Protein AF-0000000075620923 (afdb_homodimer)

Nearest PDB structures (foldseek):
  1y7i-assembly1_B  TM=9.652E-01  e=1.712E-30  Nicotiana tabacum
  2wfl-assembly2_B  TM=9.687E-01  e=5.835E-30  Rauvolfia serpentina
  1xkl-assembly1_D  TM=9.621E-01  e=3.904E-29  Nicotiana tabacum
  3dqz-assembly2_D  TM=9.511E-01  e=1.145E-29  Arabidopsis thaliana
  2wfm-assembly1_A  TM=9.368E-01  e=2.702E-29  Rauvolfia serpentina

Organism: Setaria italica (NCBI:txid4555)

Solvent-accessible surface area (backbone atoms only — not comparable to full-atom values): 28309 Å² total; per-residue (Å²): 131,82,78,75,74,72,76,72,78,75,84,67,49,38,36,38,37,33,38,30,78,30,38,18,27,59,66,36,23,50,26,41,42,52,36,39,73,72,60,27,48,55,46,62,41,36,39,53,34,20,54,74,37,84,50,50,66,68,72,50,64,42,61,66,54,27,33,36,50,58,47,51,51,62,70,64,48,57,90,87,50,52,27,35,38,36,14,24,29,59,14,12,54,48,47,49,53,41,32,41,74,38,40,89,38,48,61,29,40,35,28,42,60,29,45,57,56,38,63,63,35,28,42,27,53,51,51,46,51,47,51,66,69,62,45,90,72,60,52,63,64,34,44,77,43,86,56,83,32,85,83,35,64,48,51,30,32,34,82,16,73,62,28,40,48,65,24,30,36,62,56,30,54,67,41,55,49,44,34,45,72,59,52,53,39,61,31,73,75,52,30,67,72,19,90,77,36,61,76,29,57,31,33,74,66,37,33,58,86,30,38,55,61,43,52,44,36,38,33,43,30,58,54,12,59,64,59,41,41,68,57,52,50,52,42,50,66,58,40,82,88,54,46,78,46,76,43,74,86,16,17,51,43,32,40,62,33,32,24,68,63,49,41,54,50,51,51,53,58,59,66,65,45,91,120,132,80,78,76,75,74,74,73,76,75,85,66,48,38,36,38,39,34,38,31,77,30,38,19,27,60,65,36,22,50,27,40,41,52,36,38,73,72,60,27,47,58,46,60,40,37,39,52,32,20,54,74,37,83,50,49,67,69,72,50,66,44,61,66,54,27,33,36,49,57,47,51,50,61,71,64,49,58,90,88,51,51,27,36,38,37,16,25,29,58,15,12,54,48,49,49,53,40,33,41,76,38,41,90,39,48,61,28,40,34,27,41,59,29,47,57,58,40,64,63,34,28,43,27,53,52,50,45,51,48,51,64,68,62,45,89,70,62,51,63,65,35,43,76,43,85,57,83,32,85,82,36,65,48,51,29,32,32,82,14,73,62,27,39,49,66,24,31,36,62,58,31,54,66,40,55,49,44,34,45,73,59,51,53,39,61,30,73,75,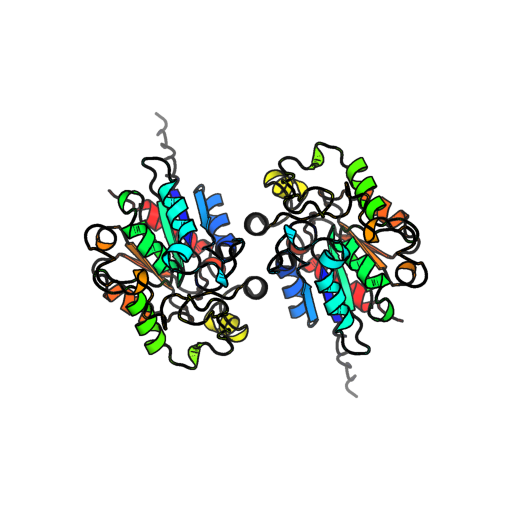53,30,68,70,19,89,77,34,62,77,31,58,31,33,72,63,39,34,60,86,29,38,56,62,42,52,45,34,36,33,44,28,57,54,12,59,63,58,41,41,69,56,51,51,54,44,49,66,59,41,80,87,55,46,76,47,74,43,74,86,16,17,52,43,30,40,61,33,32,23,68,63,50,41,53,49,50,49,52,58,60,66,66,47,87,122

Structure (mmCIF, N/CA/C/O backbone):
data_AF-0000000075620923-model_v1
#
loop_
_entity.id
_entity.type
_entity.pdbx_description
1 polymer 'AB hydrolase-1 domain-containing protein'
#
loop_
_atom_site.group_PDB
_atom_site.id
_atom_site.type_symbol
_atom_site.label_atom_id
_atom_site.label_alt_id
_atom_site.label_comp_id
_atom_site.label_asym_id
_atom_site.label_entity_id
_atom_site.label_seq_id
_atom_site.pdbx_PDB_ins_code
_atom_site.Cartn_x
_atom_site.Cartn_y
_atom_site.Cartn_z
_atom_site.occupancy
_atom_site.B_iso_or_equiv
_atom_site.auth_seq_id
_atom_site.auth_comp_id
_atom_site.auth_asym_id
_atom_site.auth_atom_id
_atom_site.pdbx_PDB_model_num
ATOM 1 N N . MET A 1 1 ? -42.188 -9.219 -35.719 1 27.19 1 MET A N 1
ATOM 2 C CA . MET A 1 1 ? -41.844 -9.891 -34.469 1 27.19 1 MET A CA 1
ATOM 3 C C . MET A 1 1 ? -40.406 -9.562 -34.094 1 27.19 1 MET A C 1
ATOM 5 O O . MET A 1 1 ? -39.469 -9.891 -34.812 1 27.19 1 MET A O 1
ATOM 9 N N . ALA A 1 2 ? -40.188 -8.406 -33.312 1 33.75 2 ALA A N 1
ATOM 10 C CA . ALA A 1 2 ? -38.875 -7.863 -32.938 1 33.75 2 ALA A CA 1
ATOM 11 C C . ALA A 1 2 ? -38 -8.938 -32.312 1 33.75 2 ALA A C 1
ATOM 13 O O . ALA A 1 2 ? -38.438 -9.719 -31.484 1 33.75 2 ALA A O 1
ATOM 14 N N . ALA A 1 3 ? -37 -9.438 -32.969 1 35.28 3 ALA A N 1
ATOM 15 C CA . ALA A 1 3 ? -35.969 -10.352 -32.5 1 35.28 3 ALA A CA 1
ATOM 16 C C . ALA A 1 3 ? -35.531 -10 -31.078 1 35.28 3 ALA A C 1
ATOM 18 O O . ALA A 1 3 ? -35.156 -8.859 -30.797 1 35.28 3 ALA A O 1
ATOM 19 N N . SER A 1 4 ? -36.188 -10.531 -30.078 1 35.66 4 SER A N 1
ATOM 20 C CA . SER A 1 4 ? -35.781 -10.398 -28.672 1 35.66 4 SER A CA 1
ATOM 21 C C . SER A 1 4 ? -34.281 -10.586 -28.484 1 35.66 4 SER A C 1
ATOM 23 O O . SER A 1 4 ? -33.75 -11.648 -28.797 1 35.66 4 SER A O 1
ATOM 25 N N . GLU A 1 5 ? -33.406 -9.766 -29.016 1 38.72 5 GLU A N 1
ATOM 26 C CA . GLU A 1 5 ? -31.984 -9.773 -28.672 1 38.72 5 GLU A CA 1
ATOM 27 C C . GLU A 1 5 ? -31.781 -10.117 -27.203 1 38.72 5 GLU A C 1
ATOM 29 O O . GLU A 1 5 ? -32.156 -9.352 -26.312 1 38.72 5 GLU A O 1
ATOM 34 N N . THR A 1 6 ? -31.984 -11.352 -26.797 1 39.25 6 THR A N 1
ATOM 35 C CA . THR A 1 6 ? -31.703 -11.852 -25.453 1 39.25 6 THR A CA 1
ATOM 36 C C . THR A 1 6 ? -30.391 -11.258 -24.922 1 39.25 6 THR A C 1
ATOM 38 O O . THR A 1 6 ? -29.328 -11.43 -25.547 1 39.25 6 THR A O 1
ATOM 41 N N . THR A 1 7 ? -30.328 -10.055 -24.438 1 42.47 7 THR A N 1
ATOM 42 C CA . THR A 1 7 ? -29.25 -9.492 -23.625 1 42.47 7 THR A CA 1
ATOM 43 C C . THR A 1 7 ? -28.562 -10.57 -22.797 1 42.47 7 THR A C 1
ATOM 45 O O . THR A 1 7 ? -29.172 -11.164 -21.906 1 42.47 7 THR A O 1
ATOM 48 N N . LYS A 1 8 ? -27.984 -11.547 -23.328 1 43.47 8 LYS A N 1
ATOM 49 C CA . LYS A 1 8 ? -27.172 -12.586 -22.688 1 43.47 8 LYS A CA 1
ATOM 50 C C . LYS A 1 8 ? -26.547 -12.062 -21.406 1 43.47 8 LYS A C 1
ATOM 52 O O . LYS A 1 8 ? -25.75 -11.117 -21.438 1 43.47 8 LYS A O 1
ATOM 57 N N . GLU A 1 9 ? -27.156 -12.039 -20.328 1 54.62 9 GLU A N 1
ATOM 58 C CA . GLU A 1 9 ? -26.672 -11.711 -19 1 54.62 9 GLU A CA 1
ATOM 59 C C . GLU A 1 9 ? -25.25 -12.211 -18.781 1 54.62 9 GLU A C 1
ATOM 61 O O . GLU A 1 9 ? -24.984 -13.406 -18.906 1 54.62 9 GLU A O 1
ATOM 66 N N . ARG A 1 10 ? -24.156 -11.531 -19.031 1 63.97 10 ARG A N 1
ATOM 67 C CA . ARG A 1 10 ? -22.75 -11.836 -18.859 1 63.97 10 ARG A CA 1
ATOM 68 C C . ARG A 1 10 ? -22.5 -12.523 -17.516 1 63.97 10 ARG A C 1
ATOM 70 O O . ARG A 1 10 ? -22.984 -12.062 -16.484 1 63.97 10 ARG A O 1
ATOM 77 N N . ARG A 1 11 ? -22.016 -13.789 -17.562 1 82.75 11 ARG A N 1
ATOM 78 C CA . ARG A 1 11 ? -21.656 -14.562 -16.375 1 82.75 11 ARG A CA 1
ATOM 79 C C . ARG A 1 11 ? -20.688 -13.789 -15.484 1 82.75 11 ARG A C 1
ATOM 81 O O . ARG A 1 11 ? -19.703 -13.227 -15.969 1 82.75 11 ARG A O 1
ATOM 88 N N . ARG A 1 12 ? -21.078 -13.578 -14.266 1 93.31 12 ARG A N 1
ATOM 89 C CA . ARG A 1 12 ? -20.234 -12.922 -13.266 1 93.31 12 ARG A CA 1
ATOM 90 C C . ARG A 1 12 ? -19.328 -13.93 -12.57 1 93.31 12 ARG A C 1
ATOM 92 O O . ARG A 1 12 ? -19.797 -14.867 -11.93 1 93.31 12 ARG A O 1
ATOM 99 N N . HIS A 1 13 ? -18.047 -13.766 -12.836 1 97.19 13 HIS A N 1
ATOM 100 C CA . HIS A 1 13 ? -17.047 -14.641 -12.234 1 97.19 13 HIS A CA 1
ATOM 101 C C . HIS A 1 13 ? -16.469 -14.023 -10.969 1 97.19 13 HIS A C 1
ATOM 103 O O . HIS A 1 13 ? -16.578 -12.812 -10.758 1 97.19 13 HIS A O 1
ATOM 109 N N . HIS A 1 14 ? -15.977 -14.852 -10.102 1 98.44 14 HIS A N 1
ATOM 110 C CA . HIS A 1 14 ? -15.227 -14.422 -8.922 1 98.44 14 HIS A CA 1
ATOM 111 C C . HIS A 1 14 ? -13.742 -14.75 -9.07 1 98.44 14 HIS A C 1
ATOM 113 O O . HIS A 1 14 ? -13.359 -15.922 -9.062 1 98.44 14 HIS A O 1
ATOM 119 N N . PHE A 1 15 ? -12.969 -13.742 -9.242 1 98.81 15 PHE A N 1
ATOM 120 C CA . PHE A 1 15 ? -11.523 -13.891 -9.352 1 98.81 15 PHE A CA 1
ATOM 121 C C . PHE A 1 15 ? -10.852 -13.711 -7.992 1 98.81 15 PHE A C 1
ATOM 123 O O . PHE A 1 15 ? -11.109 -12.734 -7.289 1 98.81 15 PHE A O 1
ATOM 130 N N . VAL A 1 16 ? -10.078 -14.664 -7.562 1 98.94 16 VAL A N 1
ATOM 131 C CA . VAL A 1 16 ? -9.234 -14.562 -6.379 1 98.94 16 VAL A CA 1
ATOM 132 C C . VAL A 1 16 ? -7.777 -14.375 -6.797 1 98.94 16 VAL A C 1
ATOM 134 O O . VAL A 1 16 ? -7.207 -15.227 -7.484 1 98.94 16 VAL A O 1
ATOM 137 N N . LEU A 1 17 ? -7.195 -13.242 -6.43 1 98.94 17 LEU A N 1
ATOM 138 C CA . LEU A 1 17 ? -5.898 -12.797 -6.926 1 98.94 17 LEU A CA 1
ATOM 139 C C . LEU A 1 17 ? -4.816 -12.969 -5.867 1 98.94 17 LEU A C 1
ATOM 141 O O . LEU A 1 17 ? -4.953 -12.461 -4.75 1 98.94 17 LEU A O 1
ATOM 145 N N . VAL A 1 18 ? -3.777 -13.68 -6.211 1 98.94 18 VAL A N 1
ATOM 146 C CA . VAL A 1 18 ? -2.721 -14.047 -5.273 1 98.94 18 VAL A CA 1
ATOM 147 C C . VAL A 1 18 ? -1.39 -13.461 -5.738 1 98.94 18 VAL A C 1
ATOM 149 O O . VAL A 1 18 ? -0.958 -13.711 -6.867 1 98.94 18 VAL A O 1
ATOM 152 N N . HIS A 1 19 ? -0.748 -12.703 -4.875 1 98.88 19 HIS A N 1
ATOM 153 C CA . HIS A 1 19 ? 0.438 -11.914 -5.199 1 98.88 19 HIS A CA 1
ATOM 154 C C . HIS A 1 19 ? 1.7 -12.766 -5.125 1 98.88 19 HIS A C 1
ATOM 156 O O . HIS A 1 19 ? 1.66 -13.906 -4.645 1 98.88 19 HIS A O 1
ATOM 162 N N . GLY A 1 20 ? 2.801 -12.219 -5.641 1 98.5 20 GLY A N 1
ATOM 163 C CA . GLY A 1 20 ? 4.109 -12.844 -5.602 1 98.5 20 GLY A CA 1
ATOM 164 C C . GLY A 1 20 ? 4.938 -12.422 -4.402 1 98.5 20 GLY A C 1
ATOM 165 O O . GLY A 1 20 ? 4.449 -11.711 -3.521 1 98.5 20 GLY A O 1
ATOM 166 N N . MET A 1 21 ? 6.188 -12.844 -4.406 1 97.69 21 MET A N 1
ATOM 167 C CA . MET A 1 21 ? 7.082 -12.672 -3.268 1 97.69 21 MET A CA 1
ATOM 168 C C . MET A 1 21 ? 7.336 -11.195 -2.994 1 97.69 21 MET A C 1
ATOM 170 O O . MET A 1 21 ? 7.488 -10.406 -3.928 1 97.69 21 MET A O 1
ATOM 174 N N . CYS A 1 22 ? 7.391 -10.797 -1.719 1 98.38 22 CYS A N 1
ATOM 175 C CA . CYS A 1 22 ? 7.707 -9.484 -1.167 1 98.38 22 CYS A CA 1
ATOM 176 C C . CYS A 1 22 ? 6.578 -8.492 -1.433 1 98.38 22 CYS A C 1
ATOM 178 O O . CYS A 1 22 ? 6.578 -7.387 -0.89 1 98.38 22 CYS A O 1
ATOM 180 N N . HIS A 1 23 ? 5.641 -8.828 -2.281 1 98.62 23 HIS A N 1
ATOM 181 C CA . HIS A 1 23 ? 4.527 -7.938 -2.594 1 98.62 23 HIS A CA 1
ATOM 182 C C . HIS A 1 23 ? 3.309 -8.258 -1.737 1 98.62 23 HIS A C 1
ATOM 184 O O . HIS A 1 23 ? 3.434 -8.891 -0.685 1 98.62 23 HIS A O 1
ATOM 190 N N . GLY A 1 24 ? 2.18 -7.746 -2.039 1 98.62 24 GLY A N 1
ATOM 191 C CA . GLY A 1 24 ? 0.884 -7.938 -1.406 1 98.62 24 GLY A CA 1
ATOM 192 C C . GLY A 1 24 ? -0.28 -7.766 -2.363 1 98.62 24 GLY A C 1
ATOM 193 O O . GLY A 1 24 ? -0.08 -7.602 -3.568 1 98.62 24 GLY A O 1
ATOM 194 N N . ALA A 1 25 ? -1.434 -7.844 -1.796 1 98.81 25 ALA A N 1
ATOM 195 C CA . ALA A 1 25 ? -2.656 -7.723 -2.584 1 98.81 25 ALA A CA 1
ATOM 196 C C . ALA A 1 25 ? -2.654 -6.43 -3.398 1 98.81 25 ALA A C 1
ATOM 198 O O . ALA A 1 25 ? -3.215 -6.383 -4.496 1 98.81 25 ALA A O 1
ATOM 199 N N . TRP A 1 26 ? -1.981 -5.41 -2.9 1 98.88 26 TRP A N 1
ATOM 200 C CA . TRP A 1 26 ? -2 -4.07 -3.479 1 98.88 26 TRP A CA 1
ATOM 201 C C . TRP A 1 26 ? -1.483 -4.086 -4.91 1 98.88 26 TRP A C 1
ATOM 203 O O . TRP A 1 26 ? -1.846 -3.229 -5.719 1 98.88 26 TRP A O 1
ATOM 213 N N . CYS A 1 27 ? -0.655 -5.059 -5.301 1 98.94 27 CYS A N 1
ATOM 214 C CA . CYS A 1 27 ? -0.077 -5.039 -6.641 1 98.94 27 CYS A CA 1
ATOM 215 C C . CYS A 1 27 ? -1.135 -5.34 -7.695 1 98.94 27 CYS A C 1
ATOM 217 O O . CYS A 1 27 ? -0.892 -5.168 -8.891 1 98.94 27 CYS A O 1
ATOM 219 N N . TRP A 1 28 ? -2.35 -5.727 -7.246 1 98.94 28 TRP A N 1
ATOM 220 C CA . TRP A 1 28 ? -3.439 -6.074 -8.156 1 98.94 28 TRP A CA 1
ATOM 221 C C . TRP A 1 28 ? -4.414 -4.91 -8.305 1 98.94 28 TRP A C 1
ATOM 223 O O . TRP A 1 28 ? -5.453 -5.039 -8.953 1 98.94 28 TRP A O 1
ATOM 233 N N . TYR A 1 29 ? -4.145 -3.697 -7.758 1 98.94 29 TYR A N 1
ATOM 234 C CA . TYR A 1 29 ? -5.148 -2.652 -7.598 1 98.94 29 TYR A CA 1
ATOM 235 C C . TYR A 1 29 ? -5.715 -2.229 -8.945 1 98.94 29 TYR A C 1
ATOM 237 O O . TYR A 1 29 ? -6.914 -1.974 -9.07 1 98.94 29 TYR A O 1
ATOM 245 N N . LYS A 1 30 ? -4.91 -2.229 -10.023 1 98.94 30 LYS A N 1
ATOM 246 C CA . LYS A 1 30 ? -5.402 -1.863 -11.352 1 98.94 30 LYS A CA 1
ATOM 247 C C . LYS A 1 30 ? -6.25 -2.98 -11.953 1 98.94 30 LYS A C 1
ATOM 249 O O . LYS A 1 30 ? -7.344 -2.732 -12.469 1 98.94 30 LYS A O 1
ATOM 254 N N . ALA A 1 31 ? -5.707 -4.219 -11.852 1 98.94 31 ALA A N 1
ATOM 255 C CA . ALA A 1 31 ? -6.426 -5.359 -12.414 1 98.94 31 ALA A CA 1
ATOM 256 C C . ALA A 1 31 ? -7.742 -5.594 -11.672 1 98.94 31 ALA A C 1
ATOM 258 O O . ALA A 1 31 ? -8.766 -5.887 -12.297 1 98.94 31 ALA A O 1
ATOM 259 N N . ALA A 1 32 ? -7.703 -5.48 -10.344 1 98.94 32 ALA A N 1
ATOM 260 C CA . ALA A 1 32 ? -8.93 -5.641 -9.555 1 98.94 32 ALA A CA 1
ATOM 261 C C . ALA A 1 32 ? -9.977 -4.605 -9.953 1 98.94 32 ALA A C 1
ATOM 263 O O . ALA A 1 32 ? -11.156 -4.926 -10.078 1 98.94 32 ALA A O 1
ATOM 264 N N . THR A 1 33 ? -9.531 -3.348 -10.125 1 98.88 33 THR A N 1
ATOM 265 C CA . THR A 1 33 ? -10.438 -2.287 -10.555 1 98.88 33 THR A CA 1
ATOM 266 C C . THR A 1 33 ? -11.062 -2.619 -11.906 1 98.88 33 THR A C 1
ATOM 268 O O . THR A 1 33 ? -12.273 -2.484 -12.086 1 98.88 33 THR A O 1
ATOM 271 N N . ALA A 1 34 ? -10.25 -3.07 -12.828 1 98.88 34 ALA A N 1
ATOM 272 C CA . ALA A 1 34 ? -10.711 -3.389 -14.18 1 98.88 34 ALA A CA 1
ATOM 273 C C . ALA A 1 34 ? -11.688 -4.562 -14.156 1 98.88 34 ALA A C 1
ATOM 275 O O . ALA A 1 34 ? -12.688 -4.559 -14.875 1 98.88 34 ALA A O 1
ATOM 276 N N . LEU A 1 35 ? -11.398 -5.598 -13.344 1 98.88 35 LEU A N 1
ATOM 277 C CA . LEU A 1 35 ? -12.281 -6.75 -13.227 1 98.88 35 LEU A CA 1
ATOM 278 C C . LEU A 1 35 ? -13.648 -6.332 -12.695 1 98.88 35 LEU A C 1
ATOM 280 O O . LEU A 1 35 ? -14.68 -6.762 -13.219 1 98.88 35 LEU A O 1
ATOM 284 N N . ARG A 1 36 ? -13.602 -5.48 -11.688 1 98.44 36 ARG A N 1
ATOM 285 C CA . ARG A 1 36 ? -14.852 -5.012 -11.102 1 98.44 36 ARG A CA 1
ATOM 286 C C . ARG A 1 36 ? -15.625 -4.148 -12.094 1 98.44 36 ARG A C 1
ATOM 288 O O . ARG A 1 36 ? -16.859 -4.254 -12.188 1 98.44 36 ARG A O 1
ATOM 295 N N . ARG A 1 37 ? -14.922 -3.283 -12.797 1 98 37 ARG A N 1
ATOM 296 C CA . ARG A 1 37 ? -15.547 -2.451 -13.82 1 98 37 ARG A CA 1
ATOM 297 C C . ARG A 1 37 ? -16.234 -3.309 -14.875 1 98 37 ARG A C 1
ATOM 299 O O . ARG A 1 37 ? -17.281 -2.932 -15.398 1 98 37 ARG A O 1
ATOM 306 N N . ALA A 1 38 ? -15.672 -4.477 -15.156 1 97.88 38 ALA A N 1
ATOM 307 C CA . ALA A 1 38 ? -16.219 -5.395 -16.156 1 97.88 38 ALA A CA 1
ATOM 308 C C . ALA A 1 38 ? -17.359 -6.215 -15.57 1 97.88 38 ALA A C 1
ATOM 310 O O . ALA A 1 38 ? -17.938 -7.07 -16.266 1 97.88 38 ALA A O 1
ATOM 311 N N . GLY A 1 39 ? -17.719 -6.035 -14.32 1 97.44 39 GLY A N 1
ATOM 312 C CA . GLY A 1 39 ? -18.891 -6.66 -13.727 1 97.44 39 GLY A CA 1
ATOM 313 C C . GLY A 1 39 ? -18.562 -7.918 -12.945 1 97.44 39 GLY A C 1
ATOM 314 O O . GLY A 1 39 ? -19.469 -8.664 -12.562 1 97.44 39 GLY A O 1
ATOM 315 N N . HIS A 1 40 ? -17.297 -8.242 -12.695 1 98.38 40 HIS A N 1
ATOM 316 C CA . HIS A 1 40 ? -16.875 -9.445 -11.977 1 98.38 40 HIS A CA 1
ATOM 317 C C . HIS A 1 40 ? -16.484 -9.125 -10.539 1 98.38 40 HIS A C 1
ATOM 319 O O . HIS A 1 40 ? -16.312 -7.957 -10.188 1 98.38 40 HIS A O 1
ATOM 325 N N . ARG A 1 41 ? -16.516 -10.094 -9.719 1 98.25 41 ARG A N 1
ATOM 326 C CA . ARG A 1 41 ? -15.969 -9.969 -8.375 1 98.25 41 ARG A CA 1
ATOM 327 C C . ARG A 1 41 ? -14.461 -10.211 -8.375 1 98.25 41 ARG A C 1
ATOM 329 O O . ARG A 1 41 ? -13.969 -11.094 -9.07 1 98.25 41 ARG A O 1
ATOM 3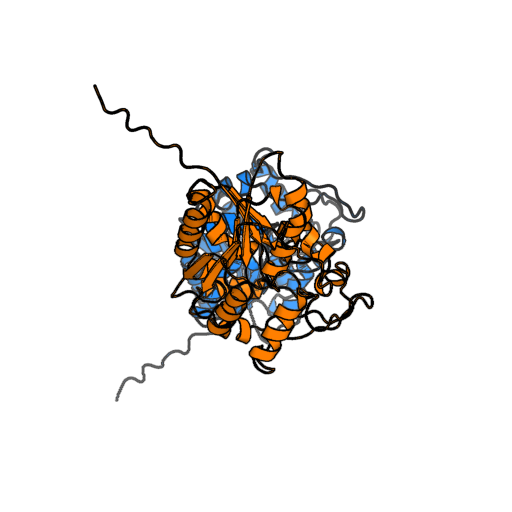36 N N . ALA A 1 42 ? -13.773 -9.383 -7.703 1 98.75 42 ALA A N 1
ATOM 337 C CA . ALA A 1 42 ? -12.328 -9.531 -7.566 1 98.75 42 ALA A CA 1
ATOM 338 C C . ALA A 1 42 ? -11.906 -9.445 -6.102 1 98.75 42 ALA A C 1
ATOM 340 O O . ALA A 1 42 ? -12.148 -8.438 -5.438 1 98.75 42 ALA A O 1
ATOM 341 N N . THR A 1 43 ? -11.344 -10.492 -5.586 1 98.62 43 THR A N 1
ATOM 342 C CA . THR A 1 43 ? -10.797 -10.547 -4.234 1 98.62 43 THR A CA 1
ATOM 343 C C . THR A 1 43 ? -9.281 -10.734 -4.27 1 98.62 43 THR A C 1
ATOM 345 O O . THR A 1 43 ? -8.789 -11.805 -4.637 1 98.62 43 THR A O 1
ATOM 348 N N . ALA A 1 44 ? -8.57 -9.703 -3.961 1 98.88 44 ALA A N 1
ATOM 349 C CA . ALA A 1 44 ? -7.117 -9.805 -3.826 1 98.88 44 ALA A CA 1
ATOM 350 C C . ALA A 1 44 ? -6.723 -10.086 -2.379 1 98.88 44 ALA A C 1
ATOM 352 O O . ALA A 1 44 ? -7.164 -9.383 -1.464 1 98.88 44 ALA A O 1
ATOM 353 N N . LEU A 1 45 ? -5.855 -11.039 -2.154 1 98.81 45 LEU A N 1
ATOM 354 C CA . LEU A 1 45 ? -5.539 -11.461 -0.796 1 98.81 45 LEU A CA 1
ATOM 355 C C . LEU A 1 45 ? -4.066 -11.219 -0.478 1 98.81 45 LEU A C 1
ATOM 357 O O . LEU A 1 45 ? -3.195 -11.469 -1.313 1 98.81 45 LEU A O 1
ATOM 361 N N . ASP A 1 46 ? -3.855 -10.664 0.702 1 98.56 46 ASP A N 1
ATOM 362 C CA . ASP A 1 46 ? -2.512 -10.727 1.267 1 98.56 46 ASP A CA 1
ATOM 363 C C . ASP A 1 46 ? -2.238 -12.094 1.889 1 98.56 46 ASP A C 1
ATOM 365 O O . ASP A 1 46 ? -3.029 -12.586 2.699 1 98.56 46 ASP A O 1
ATOM 369 N N . MET A 1 47 ? -1.142 -12.727 1.484 1 98.5 47 MET A N 1
ATOM 370 C CA . MET A 1 47 ? -0.688 -13.875 2.258 1 98.5 47 MET A CA 1
ATOM 371 C C . MET A 1 47 ? -0.224 -13.453 3.646 1 98.5 47 MET A C 1
ATOM 373 O O . MET A 1 47 ? -0.068 -12.258 3.916 1 98.5 47 MET A O 1
ATOM 377 N N . ALA A 1 48 ? -0.115 -14.445 4.508 1 97.69 48 ALA A N 1
ATOM 378 C CA . ALA A 1 48 ? 0.245 -14.117 5.883 1 97.69 48 ALA A CA 1
ATOM 379 C C . ALA A 1 48 ? 1.592 -13.398 5.941 1 97.69 48 ALA A C 1
ATOM 381 O O . ALA A 1 48 ? 2.586 -13.891 5.398 1 97.69 48 ALA A O 1
ATOM 382 N N . GLY A 1 49 ? 1.566 -12.203 6.578 1 95 49 GLY A N 1
ATOM 383 C CA . GLY A 1 49 ? 2.791 -11.438 6.758 1 95 49 GLY A CA 1
ATOM 384 C C . GLY A 1 49 ? 3.133 -10.57 5.562 1 95 49 GLY A C 1
ATOM 385 O O . GLY A 1 49 ? 4.152 -9.883 5.562 1 95 49 GLY A O 1
ATOM 386 N N . CYS A 1 50 ? 2.299 -10.547 4.551 1 96.44 50 CYS A N 1
ATOM 387 C CA . CYS A 1 50 ? 2.533 -9.75 3.348 1 96.44 50 CYS A CA 1
ATOM 388 C C . CYS A 1 50 ? 1.533 -8.609 3.246 1 96.44 50 CYS A C 1
ATOM 390 O O . CYS A 1 50 ? 0.48 -8.641 3.885 1 96.44 50 CYS A O 1
ATOM 392 N N . GLY A 1 51 ? 1.907 -7.602 2.486 1 96 51 GLY A N 1
ATOM 393 C CA . GLY A 1 51 ? 0.997 -6.488 2.27 1 96 51 GLY A CA 1
ATOM 394 C C . GLY A 1 51 ? 0.476 -5.883 3.559 1 96 51 GLY A C 1
ATOM 395 O O . GLY A 1 51 ? 1.257 -5.527 4.445 1 96 51 GLY A O 1
ATOM 396 N N . ALA A 1 52 ? -0.831 -5.859 3.689 1 94.75 52 ALA A N 1
ATOM 397 C CA . ALA A 1 52 ? -1.47 -5.242 4.848 1 94.75 52 ALA A CA 1
ATOM 398 C C . ALA A 1 52 ? -1.773 -6.277 5.926 1 94.75 52 ALA A C 1
ATOM 400 O O . ALA A 1 52 ? -2.377 -5.957 6.953 1 94.75 52 ALA A O 1
ATOM 401 N N . HIS A 1 53 ? -1.395 -7.516 5.68 1 95.06 53 HIS A N 1
ATOM 402 C CA . HIS A 1 53 ? -1.634 -8.539 6.688 1 95.06 53 HIS A CA 1
ATOM 403 C C . HIS A 1 53 ? -0.874 -8.242 7.973 1 95.06 53 HIS A C 1
ATOM 405 O O . HIS A 1 53 ? 0.305 -7.883 7.934 1 95.06 53 HIS A O 1
ATOM 411 N N . PRO A 1 54 ? -1.442 -8.453 9.117 1 90.19 54 PRO A N 1
ATOM 412 C CA . PRO A 1 54 ? -0.857 -7.977 10.375 1 90.19 54 PRO A CA 1
ATOM 413 C C . PRO A 1 54 ? 0.192 -8.93 10.938 1 90.19 54 PRO A C 1
ATOM 415 O O . PRO A 1 54 ? 0.923 -8.578 11.867 1 90.19 54 PRO A O 1
ATOM 418 N N . ALA A 1 55 ? 0.269 -10.133 10.398 1 93.38 55 ALA A N 1
ATOM 419 C CA . ALA A 1 55 ? 1.205 -11.094 10.977 1 93.38 55 ALA A CA 1
ATOM 420 C C . ALA A 1 55 ? 2.648 -10.633 10.789 1 93.38 55 ALA A C 1
ATOM 422 O O . ALA A 1 55 ? 3.004 -10.102 9.734 1 93.38 55 ALA A O 1
ATOM 423 N N . ARG A 1 56 ? 3.459 -10.797 11.805 1 91.88 56 ARG A N 1
ATOM 424 C CA . ARG A 1 56 ? 4.895 -10.562 11.68 1 91.88 56 ARG A CA 1
ATOM 425 C C . ARG A 1 56 ? 5.57 -11.703 10.922 1 91.88 56 ARG A C 1
ATOM 427 O O . ARG A 1 56 ? 5.18 -12.859 11.055 1 91.88 56 ARG A O 1
ATOM 434 N N . LEU A 1 57 ? 6.586 -11.336 10.266 1 93.19 57 LEU A N 1
ATOM 435 C CA . LEU A 1 57 ? 7.355 -12.305 9.492 1 93.19 57 LEU A CA 1
ATOM 436 C C . LEU A 1 57 ? 7.805 -13.469 10.375 1 93.19 57 LEU A C 1
ATOM 438 O O . LEU A 1 57 ? 7.734 -14.633 9.961 1 93.19 57 LEU A O 1
ATOM 442 N N . ALA A 1 58 ? 8.195 -13.164 11.594 1 93.75 58 ALA A N 1
ATOM 443 C CA . ALA A 1 58 ? 8.75 -14.156 12.508 1 93.75 58 ALA A CA 1
ATOM 444 C C . ALA A 1 58 ? 7.656 -15.062 13.062 1 93.75 58 ALA A C 1
ATOM 446 O O . ALA A 1 58 ? 7.945 -16.125 13.641 1 93.75 58 ALA A O 1
ATOM 447 N N . ASP A 1 59 ? 6.387 -14.703 12.797 1 94 59 ASP A N 1
ATOM 448 C CA . ASP A 1 59 ? 5.273 -15.477 13.328 1 94 59 ASP A CA 1
ATOM 449 C C . ASP A 1 59 ? 4.699 -16.422 12.273 1 94 59 ASP A C 1
ATOM 451 O O . ASP A 1 59 ? 3.828 -17.234 12.562 1 94 59 ASP A O 1
ATOM 455 N N . VAL A 1 60 ? 5.109 -16.312 11.055 1 96 60 VAL A N 1
ATOM 456 C CA . VAL A 1 60 ? 4.684 -17.188 9.969 1 96 60 VAL A CA 1
ATOM 457 C C . VAL A 1 60 ? 5.715 -18.297 9.766 1 96 60 VAL A C 1
ATOM 459 O O . VAL A 1 60 ? 6.703 -18.109 9.047 1 96 60 VAL A O 1
ATOM 462 N N . ARG A 1 61 ? 5.387 -19.484 10.273 1 93.75 61 ARG A N 1
ATOM 463 C CA . ARG A 1 61 ? 6.441 -20.484 10.477 1 93.75 61 ARG A CA 1
ATOM 464 C C . ARG A 1 61 ? 6.512 -21.453 9.312 1 93.75 61 ARG A C 1
ATOM 466 O O . ARG A 1 61 ? 7.543 -22.094 9.094 1 93.75 61 ARG A O 1
ATOM 473 N N . THR A 1 62 ? 5.406 -21.672 8.664 1 95.25 62 THR A N 1
ATOM 474 C CA . THR A 1 62 ? 5.348 -22.688 7.605 1 95.25 62 THR A CA 1
ATOM 475 C C . THR A 1 62 ? 4.723 -22.094 6.34 1 95.25 62 THR A C 1
ATOM 477 O O . THR A 1 62 ? 4.059 -21.062 6.391 1 95.25 62 THR A O 1
ATOM 480 N N . PHE A 1 63 ? 4.934 -22.781 5.25 1 96.94 63 PHE A N 1
ATOM 481 C CA . PHE A 1 63 ? 4.316 -22.359 3.998 1 96.94 63 PHE A CA 1
ATOM 482 C C . PHE A 1 63 ? 2.795 -22.422 4.098 1 96.94 63 PHE A C 1
ATOM 484 O O . PHE A 1 63 ? 2.098 -21.578 3.529 1 96.94 63 PHE A O 1
ATOM 491 N N . GLU A 1 64 ? 2.311 -23.438 4.762 1 97.31 64 GLU A N 1
ATOM 492 C CA . GLU A 1 64 ? 0.867 -23.547 4.949 1 97.31 64 GLU A CA 1
ATOM 493 C C . GLU A 1 64 ? 0.322 -22.359 5.734 1 97.31 64 GLU A C 1
ATOM 495 O O . GLU A 1 64 ? -0.74 -21.828 5.41 1 97.31 64 GLU A O 1
ATOM 500 N N . GLU A 1 65 ? 1.012 -21.938 6.793 1 97 65 GLU A N 1
ATOM 501 C CA . GLU A 1 65 ? 0.628 -20.75 7.535 1 97 65 GLU A CA 1
ATOM 502 C C . GLU A 1 65 ? 0.697 -19.5 6.652 1 97 65 GLU A C 1
ATOM 504 O O . GLU A 1 65 ? -0.204 -18.672 6.684 1 97 65 GLU A O 1
ATOM 509 N N . TYR A 1 66 ? 1.774 -19.391 5.871 1 97.31 66 TYR A N 1
ATOM 510 C CA . TYR A 1 66 ? 1.931 -18.312 4.906 1 97.31 66 TYR A CA 1
ATOM 511 C C . TYR A 1 66 ? 0.736 -18.25 3.961 1 97.31 66 TYR A C 1
ATOM 513 O O . TYR A 1 66 ? 0.237 -17.172 3.652 1 97.31 66 TYR A O 1
ATOM 521 N N . THR A 1 67 ? 0.194 -19.391 3.557 1 98.5 67 THR A N 1
ATOM 522 C CA . THR A 1 67 ? -0.855 -19.516 2.553 1 98.5 67 THR A CA 1
ATOM 523 C C . THR A 1 67 ? -2.234 -19.484 3.205 1 98.5 67 THR A C 1
ATOM 525 O O . THR A 1 67 ? -3.254 -19.453 2.512 1 98.5 67 THR A O 1
ATOM 528 N N . SER A 1 68 ? -2.361 -19.422 4.52 1 98.62 68 SER A N 1
ATOM 529 C CA . SER A 1 68 ? -3.594 -19.625 5.273 1 98.62 68 SER A CA 1
ATOM 530 C C . SER A 1 68 ? -4.668 -18.625 4.859 1 98.62 68 SER A C 1
ATOM 532 O O . SER A 1 68 ? -5.852 -18.969 4.82 1 98.62 68 SER A O 1
ATOM 534 N N . PRO A 1 69 ? -4.324 -17.359 4.492 1 98.81 69 PRO A N 1
ATOM 535 C CA . PRO A 1 69 ? -5.395 -16.469 4.062 1 98.81 69 PRO A CA 1
ATOM 536 C C . PRO A 1 69 ? -6.137 -16.984 2.83 1 98.81 69 PRO A C 1
ATOM 538 O O . PRO A 1 69 ? -7.359 -16.844 2.738 1 98.81 69 PRO A O 1
ATOM 541 N N . LEU A 1 70 ? -5.43 -17.516 1.896 1 98.94 70 LEU A N 1
ATOM 542 C CA . LEU A 1 70 ? -6.062 -18.094 0.712 1 98.94 70 LEU A CA 1
ATOM 543 C C . LEU A 1 70 ? -6.863 -19.344 1.069 1 98.94 70 LEU A C 1
ATOM 545 O O . LEU A 1 70 ? -8.008 -19.5 0.626 1 98.94 70 LEU A O 1
ATOM 549 N N . LEU A 1 71 ? -6.266 -20.234 1.874 1 98.88 71 LEU A N 1
ATOM 550 C CA . LEU A 1 71 ? -6.949 -21.453 2.271 1 98.88 71 LEU A CA 1
ATOM 551 C C . LEU A 1 71 ? -8.234 -21.141 3.029 1 98.88 71 LEU A C 1
ATOM 553 O O . LEU A 1 71 ? -9.273 -21.766 2.787 1 98.88 71 LEU A O 1
ATOM 557 N N . ASP A 1 72 ? -8.148 -20.188 3.91 1 98.88 72 ASP A N 1
ATOM 558 C CA . ASP A 1 72 ? -9.32 -19.766 4.668 1 98.88 72 ASP A CA 1
ATOM 559 C C . ASP A 1 72 ? -10.391 -19.188 3.744 1 98.88 72 ASP A C 1
ATOM 561 O O . ASP A 1 72 ? -11.586 -19.453 3.926 1 98.88 72 ASP A O 1
ATOM 565 N N . ALA A 1 73 ? -9.961 -18.391 2.764 1 98.81 73 ALA A N 1
ATOM 566 C CA . ALA A 1 73 ? -10.906 -17.812 1.81 1 98.81 73 ALA A CA 1
ATOM 567 C C . ALA A 1 73 ? -11.609 -18.906 1.01 1 98.81 73 ALA A C 1
ATOM 569 O O . ALA A 1 73 ? -12.82 -18.844 0.788 1 98.81 73 ALA A O 1
ATOM 570 N N . MET A 1 74 ? -10.891 -19.891 0.584 1 98.75 74 MET A N 1
ATOM 571 C CA . MET A 1 74 ? -11.461 -21 -0.175 1 98.75 74 MET A CA 1
ATOM 572 C C . MET A 1 74 ? -12.461 -21.781 0.67 1 98.75 74 MET A C 1
ATOM 574 O O . MET A 1 74 ? -13.539 -22.141 0.194 1 98.75 74 MET A O 1
ATOM 578 N N . ALA A 1 75 ? -12.047 -22.016 1.928 1 98.56 75 ALA A N 1
ATOM 579 C CA . ALA A 1 75 ? -12.906 -22.781 2.84 1 98.56 75 ALA A CA 1
ATOM 580 C C . ALA A 1 75 ? -14.203 -22.031 3.117 1 98.56 75 ALA A C 1
ATOM 582 O O . ALA A 1 75 ? -15.242 -22.641 3.359 1 98.56 75 ALA A O 1
ATOM 583 N N . ALA A 1 76 ? -14.164 -20.734 2.998 1 98.25 76 ALA A N 1
ATOM 584 C CA . ALA A 1 76 ? -15.297 -19.891 3.387 1 98.25 76 ALA A CA 1
ATOM 585 C C . ALA A 1 76 ? -16.234 -19.656 2.207 1 98.25 76 ALA A C 1
ATOM 587 O O . ALA A 1 76 ? -17.312 -19.078 2.365 1 98.25 76 ALA A O 1
ATOM 588 N N . LEU A 1 77 ? -15.836 -20.062 1.007 1 97.94 77 LEU A N 1
ATOM 589 C CA . LEU A 1 77 ? -16.688 -19.844 -0.16 1 97.94 77 LEU A CA 1
ATOM 590 C C . LEU A 1 77 ? -18.062 -20.469 0.048 1 97.94 77 LEU A C 1
ATOM 592 O O . LEU A 1 77 ? -18.172 -21.578 0.597 1 97.94 77 LEU A O 1
ATOM 596 N N . PRO A 1 78 ? -19.109 -19.797 -0.364 1 96.19 78 PRO A N 1
ATOM 597 C CA . PRO A 1 78 ? -20.422 -20.422 -0.331 1 96.19 78 PRO A CA 1
ATOM 598 C C . PRO A 1 78 ? -20.469 -21.734 -1.097 1 96.19 78 PRO A C 1
ATOM 600 O O . PRO A 1 78 ? -19.734 -21.922 -2.07 1 96.19 78 PRO A O 1
ATOM 603 N N . PRO A 1 79 ? -21.391 -22.578 -0.607 1 94.44 79 PRO A N 1
ATOM 604 C CA . PRO A 1 79 ? -21.531 -23.859 -1.32 1 94.44 79 PRO A CA 1
ATOM 605 C C . PRO A 1 79 ? -21.828 -23.672 -2.807 1 94.44 79 PRO A C 1
ATOM 607 O O . PRO A 1 79 ? -22.672 -22.844 -3.172 1 94.44 79 PRO A O 1
ATOM 610 N N . GLY A 1 80 ? -21.062 -24.328 -3.568 1 94.12 80 GLY A N 1
ATOM 611 C CA . GLY A 1 80 ? -21.328 -24.344 -5 1 94.12 80 GLY A CA 1
ATOM 612 C C . GLY A 1 80 ? -20.594 -23.25 -5.75 1 94.12 80 GLY A C 1
ATOM 613 O O . GLY A 1 80 ? -20.516 -23.281 -6.98 1 94.12 80 GLY A O 1
ATOM 614 N N . GLU A 1 81 ? -20.047 -22.328 -5.023 1 95.69 81 GLU A N 1
ATOM 615 C CA . GLU A 1 81 ? -19.344 -21.25 -5.707 1 95.69 81 GLU A CA 1
ATOM 616 C C . GLU A 1 81 ? -17.969 -21.719 -6.199 1 95.69 81 GLU A C 1
ATOM 618 O O . GLU A 1 81 ? -17.234 -22.391 -5.465 1 95.69 81 GLU A O 1
ATOM 623 N N . LEU A 1 82 ? -17.75 -21.422 -7.43 1 97.12 82 LEU A N 1
ATOM 624 C CA . LEU A 1 82 ? -16.438 -21.672 -8.023 1 97.12 82 LEU A CA 1
ATOM 625 C C . LEU A 1 82 ? -15.695 -20.375 -8.258 1 97.12 82 LEU A C 1
ATOM 627 O O . LEU A 1 82 ? -16.297 -19.359 -8.633 1 97.12 82 LEU A O 1
ATOM 631 N N . VAL A 1 83 ? -14.43 -20.422 -8.055 1 98.5 83 VAL A N 1
ATOM 632 C CA . VAL A 1 83 ? -13.641 -19.219 -8.25 1 98.5 83 VAL A CA 1
ATOM 633 C C . VAL A 1 83 ? -12.562 -19.469 -9.297 1 98.5 83 VAL A C 1
ATOM 635 O O . VAL A 1 83 ? -12.172 -20.609 -9.531 1 98.5 83 VAL A O 1
ATOM 638 N N . VAL A 1 84 ? -12.164 -18.406 -9.984 1 98.69 84 VAL A N 1
ATOM 639 C CA . VAL A 1 84 ? -10.953 -18.375 -10.789 1 98.69 84 VAL A CA 1
ATOM 640 C C . VAL A 1 84 ? -9.781 -17.891 -9.945 1 98.69 84 VAL A C 1
ATOM 642 O O . VAL A 1 84 ? -9.734 -16.734 -9.547 1 98.69 84 VAL A O 1
ATOM 645 N N . LEU A 1 85 ? -8.875 -18.828 -9.633 1 98.88 85 LEU A N 1
ATOM 646 C CA . LEU A 1 85 ? -7.672 -18.453 -8.898 1 98.88 85 LEU A CA 1
ATOM 647 C C . LEU A 1 85 ? -6.605 -17.906 -9.844 1 98.88 85 LEU A C 1
ATOM 649 O O . LEU A 1 85 ? -6.316 -18.516 -10.883 1 98.88 85 LEU A O 1
ATOM 653 N N . VAL A 1 86 ? -6.113 -16.766 -9.531 1 99 86 VAL A N 1
ATOM 654 C CA . VAL A 1 86 ? -5.066 -16.156 -10.344 1 99 86 VAL A CA 1
ATOM 655 C C . VAL A 1 86 ? -3.801 -15.977 -9.508 1 99 86 VAL A C 1
ATOM 657 O O . VAL A 1 86 ? -3.807 -15.258 -8.508 1 99 86 VAL A O 1
ATOM 660 N N . ALA A 1 87 ? -2.754 -16.609 -9.891 1 98.94 87 ALA A N 1
ATOM 661 C CA . ALA A 1 87 ? -1.475 -16.578 -9.188 1 98.94 87 ALA A CA 1
ATOM 662 C C . ALA A 1 87 ? -0.455 -15.734 -9.953 1 98.94 87 ALA A C 1
ATOM 664 O O . ALA A 1 87 ? -0.368 -15.82 -11.18 1 98.94 87 ALA A O 1
ATOM 665 N N . HIS A 1 88 ? 0.235 -14.953 -9.242 1 98.94 88 HIS A N 1
ATOM 666 C CA . HIS A 1 88 ? 1.384 -14.258 -9.805 1 98.94 88 HIS A CA 1
ATOM 667 C C . HIS A 1 88 ? 2.68 -14.688 -9.125 1 98.94 88 HIS A C 1
ATOM 669 O O . HIS A 1 88 ? 2.762 -14.711 -7.895 1 98.94 88 HIS A O 1
ATOM 675 N N . SER A 1 89 ? 3.674 -15.008 -10 1 98.56 89 SER A N 1
ATOM 676 C CA . SER A 1 89 ? 5.031 -15.25 -9.516 1 98.56 89 SER A CA 1
ATOM 677 C C . SER A 1 89 ? 5.047 -16.297 -8.406 1 98.56 89 SER A C 1
ATOM 679 O O . SER A 1 89 ? 4.516 -17.391 -8.578 1 98.56 89 SER A O 1
ATOM 681 N N . HIS A 1 90 ? 5.566 -16.094 -7.27 1 98.06 90 HIS A N 1
ATOM 682 C CA . HIS A 1 90 ? 5.66 -16.984 -6.113 1 98.06 90 HIS A CA 1
ATOM 683 C C . HIS A 1 90 ? 4.273 -17.422 -5.641 1 98.06 90 HIS A C 1
ATOM 685 O O . HIS A 1 90 ? 4.129 -18.469 -5.031 1 98.06 90 HIS A O 1
ATOM 691 N N . GLY A 1 91 ? 3.244 -16.656 -5.965 1 98.62 91 GLY A N 1
ATOM 692 C CA . GLY A 1 91 ? 1.879 -16.984 -5.586 1 98.62 91 GLY A CA 1
ATOM 693 C C . GLY A 1 91 ? 1.378 -18.266 -6.203 1 98.62 91 GLY A C 1
ATOM 694 O O . GLY A 1 91 ? 0.365 -18.812 -5.77 1 98.62 91 GLY A O 1
ATOM 695 N N . GLY A 1 92 ? 2.1 -18.75 -7.195 1 98.81 92 GLY A N 1
ATOM 696 C CA . GLY A 1 92 ? 1.736 -20 -7.828 1 98.81 92 GLY A CA 1
ATOM 697 C C . GLY A 1 92 ? 1.738 -21.188 -6.863 1 98.81 92 GLY A C 1
ATOM 698 O O . GLY A 1 92 ? 0.906 -22.078 -6.977 1 98.81 92 GLY A O 1
ATOM 699 N N . TYR A 1 93 ? 2.652 -21.125 -5.91 1 98.62 93 TYR A N 1
ATOM 700 C CA . TYR A 1 93 ? 2.719 -22.203 -4.93 1 98.62 93 TYR A CA 1
ATOM 701 C C . TYR A 1 93 ? 1.483 -22.219 -4.039 1 98.62 93 TYR A C 1
ATOM 703 O O . TYR A 1 93 ? 0.913 -23.266 -3.762 1 98.62 93 TYR A O 1
ATOM 711 N N . SER A 1 94 ? 1.089 -21.016 -3.604 1 98.81 94 SER A N 1
ATOM 712 C CA . SER A 1 94 ? -0.107 -20.922 -2.773 1 98.81 94 SER A CA 1
ATOM 713 C C . SER A 1 94 ? -1.346 -21.391 -3.529 1 98.81 94 SER A C 1
ATOM 715 O O . SER A 1 94 ? -2.193 -22.094 -2.971 1 98.81 94 SER A O 1
ATOM 717 N N . VAL A 1 95 ? -1.43 -21.031 -4.773 1 98.94 95 VAL A N 1
ATOM 718 C CA . VAL A 1 95 ? -2.58 -21.406 -5.586 1 98.94 95 VAL A CA 1
ATOM 719 C C . VAL A 1 95 ? -2.564 -22.922 -5.82 1 98.94 95 VAL A C 1
ATOM 721 O O . VAL A 1 95 ? -3.605 -23.578 -5.738 1 98.94 95 VAL A O 1
ATOM 724 N N . ALA A 1 96 ? -1.396 -23.5 -6.09 1 98.81 96 ALA A N 1
ATOM 725 C CA . ALA A 1 96 ? -1.303 -24.938 -6.25 1 98.81 96 ALA A CA 1
ATOM 726 C C . ALA A 1 96 ? -1.804 -25.672 -5.004 1 98.81 96 ALA A C 1
ATOM 728 O O . ALA A 1 96 ? -2.574 -26.625 -5.102 1 98.81 96 ALA A O 1
ATOM 729 N N . LEU A 1 97 ? -1.374 -25.203 -3.842 1 98.81 97 LEU A N 1
ATOM 730 C CA . LEU A 1 97 ? -1.816 -25.781 -2.584 1 98.81 97 LEU A CA 1
ATOM 731 C C . LEU A 1 97 ? -3.326 -25.656 -2.424 1 98.81 97 LEU A C 1
ATOM 733 O O . LEU A 1 97 ? -3.996 -26.609 -2.016 1 98.81 97 LEU A O 1
ATOM 737 N N . ALA A 1 98 ? -3.854 -24.5 -2.766 1 98.94 98 ALA A N 1
ATOM 738 C CA . ALA A 1 98 ? -5.289 -24.266 -2.639 1 98.94 98 ALA A CA 1
ATOM 739 C C . ALA A 1 98 ? -6.078 -25.188 -3.561 1 98.94 98 ALA A C 1
ATOM 741 O O . ALA A 1 98 ? -7.121 -25.719 -3.174 1 98.94 98 ALA A O 1
ATOM 742 N N . VAL A 1 99 ? -5.613 -25.375 -4.77 1 98.75 99 VAL A N 1
ATOM 743 C CA . VAL A 1 99 ? -6.281 -26.266 -5.715 1 98.75 99 VAL A CA 1
ATOM 744 C C . VAL A 1 99 ? -6.266 -27.688 -5.184 1 98.75 99 VAL A C 1
ATOM 746 O O . VAL A 1 99 ? -7.273 -28.391 -5.25 1 98.75 99 VAL A O 1
ATOM 749 N N . GLU A 1 100 ? -5.145 -28.141 -4.648 1 98.81 100 GLU A N 1
ATOM 750 C CA . GLU A 1 100 ? -5.039 -29.484 -4.09 1 98.81 100 GLU A CA 1
ATOM 751 C C . GLU A 1 100 ? -6.023 -29.688 -2.945 1 98.81 100 GLU A C 1
ATOM 753 O O . GLU A 1 100 ? -6.652 -30.75 -2.838 1 98.81 100 GLU A O 1
ATOM 758 N N . ARG A 1 101 ? -6.176 -28.688 -2.15 1 98.56 101 ARG A N 1
ATOM 759 C CA . ARG A 1 101 ? -7 -28.797 -0.952 1 98.56 101 ARG A CA 1
ATOM 760 C C . ARG A 1 101 ? -8.477 -28.625 -1.284 1 98.56 101 ARG A C 1
ATOM 762 O O . ARG A 1 101 ? -9.344 -29.188 -0.621 1 98.56 101 ARG A O 1
ATOM 769 N N . PHE A 1 102 ? -8.766 -27.797 -2.301 1 98.25 102 PHE A N 1
ATOM 770 C CA . PHE A 1 102 ? -10.141 -27.438 -2.629 1 98.25 102 PHE A CA 1
ATOM 771 C C . PHE A 1 102 ? -10.383 -27.562 -4.129 1 98.25 102 PHE A C 1
ATOM 773 O O . PHE A 1 102 ? -10.883 -26.625 -4.758 1 98.25 102 PHE A O 1
ATOM 780 N N . PRO A 1 103 ? -10.18 -28.75 -4.707 1 97.31 103 PRO A N 1
ATOM 781 C CA . PRO A 1 103 ? -10.32 -28.875 -6.16 1 97.31 103 PRO A CA 1
ATOM 782 C C . PRO A 1 103 ? -11.742 -28.594 -6.645 1 97.31 103 PRO A C 1
ATOM 784 O O . PRO A 1 103 ? -11.93 -28.094 -7.758 1 97.31 103 PRO A O 1
ATOM 787 N N . ASP A 1 104 ? -12.75 -28.797 -5.805 1 96.5 104 ASP A N 1
ATOM 788 C CA . ASP A 1 104 ? -14.148 -28.672 -6.203 1 96.5 104 ASP A CA 1
ATOM 789 C C . ASP A 1 104 ? -14.609 -27.219 -6.129 1 96.5 104 ASP A C 1
ATOM 791 O O . ASP A 1 104 ? -15.742 -26.906 -6.508 1 96.5 104 ASP A O 1
ATOM 795 N N . ARG A 1 105 ? -13.734 -26.328 -5.672 1 97.75 105 ARG A N 1
ATOM 796 C CA . ARG A 1 105 ? -14.086 -24.922 -5.543 1 97.75 105 ARG A CA 1
ATOM 797 C C . ARG A 1 105 ? -13.414 -24.078 -6.629 1 97.75 105 ARG A C 1
ATOM 799 O O . ARG A 1 105 ? -13.547 -22.859 -6.652 1 97.75 105 ARG A O 1
ATOM 806 N N . VAL A 1 106 ? -12.766 -24.703 -7.535 1 97.94 106 VAL A N 1
ATOM 807 C CA . VAL A 1 106 ? -11.922 -23.984 -8.484 1 97.94 106 VAL A CA 1
ATOM 808 C C . VAL A 1 106 ? -12.492 -24.141 -9.898 1 97.94 106 VAL A C 1
ATOM 810 O O . VAL A 1 106 ? -12.602 -25.25 -10.406 1 97.94 106 VAL A O 1
ATOM 813 N N . ALA A 1 107 ? -12.859 -23.031 -10.484 1 97.44 107 ALA A N 1
ATOM 814 C CA . ALA A 1 107 ? -13.266 -23.031 -11.883 1 97.44 107 ALA A CA 1
ATOM 815 C C . ALA A 1 107 ? -12.055 -23.125 -12.805 1 97.44 107 ALA A C 1
ATOM 817 O O . ALA A 1 107 ? -12.102 -23.812 -13.836 1 97.44 107 ALA A O 1
ATOM 818 N N . ALA A 1 108 ? -11.047 -22.453 -12.438 1 98 108 ALA A N 1
ATOM 819 C CA . ALA A 1 108 ? -9.758 -22.469 -13.133 1 98 108 ALA A CA 1
ATOM 820 C C . ALA A 1 108 ? -8.648 -21.922 -12.25 1 98 108 ALA A C 1
ATOM 822 O O . ALA A 1 108 ? -8.891 -21.047 -11.406 1 98 108 ALA A O 1
ATOM 823 N N . ALA A 1 109 ? -7.504 -22.469 -12.352 1 98.38 109 ALA A N 1
ATOM 824 C CA . ALA A 1 109 ? -6.289 -21.922 -11.766 1 98.38 109 ALA A CA 1
ATOM 825 C C . ALA A 1 109 ? -5.391 -21.312 -12.844 1 98.38 109 ALA A C 1
ATOM 827 O O . ALA A 1 109 ? -4.879 -22.031 -13.703 1 98.38 109 ALA A O 1
ATOM 828 N N . VAL A 1 110 ? -5.234 -20.016 -12.797 1 98.88 110 VAL A N 1
ATOM 829 C CA . VAL A 1 110 ? -4.449 -19.297 -13.805 1 98.88 110 VAL A CA 1
ATOM 830 C C . VAL A 1 110 ? -3.107 -18.875 -13.203 1 98.88 110 VAL A C 1
ATOM 832 O O . VAL A 1 110 ? -3.066 -18.156 -12.203 1 98.88 110 VAL A O 1
ATOM 835 N N . PHE A 1 111 ? -2.039 -19.359 -13.797 1 98.94 111 PHE A N 1
ATOM 836 C CA . PHE A 1 111 ? -0.681 -19.016 -13.391 1 98.94 111 PHE A CA 1
ATOM 837 C C . PHE A 1 111 ? -0.081 -17.969 -14.305 1 98.94 111 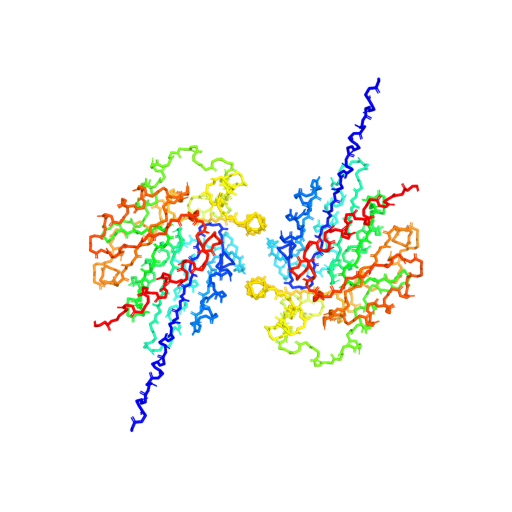PHE A C 1
ATOM 839 O O . PHE A 1 111 ? 0.362 -18.266 -15.414 1 98.94 111 PHE A O 1
ATOM 846 N N . VAL A 1 112 ? -0.034 -16.703 -13.828 1 98.94 112 VAL A N 1
ATOM 847 C CA . VAL A 1 112 ? 0.464 -15.562 -14.609 1 98.94 112 VAL A CA 1
ATOM 848 C C . VAL A 1 112 ? 1.936 -15.32 -14.281 1 98.94 112 VAL A C 1
ATOM 850 O O . VAL A 1 112 ? 2.26 -14.758 -13.234 1 98.94 112 VAL A O 1
ATOM 853 N N . ALA A 1 113 ? 2.848 -15.68 -15.234 1 98.56 113 ALA A N 1
ATOM 854 C CA . ALA A 1 113 ? 4.277 -15.617 -14.945 1 98.56 113 ALA A CA 1
ATOM 855 C C . ALA A 1 113 ? 4.574 -16.156 -13.547 1 98.56 113 ALA A C 1
ATOM 857 O O . ALA A 1 113 ? 5.285 -15.508 -12.766 1 98.56 113 ALA A O 1
ATOM 858 N N . ALA A 1 114 ? 3.973 -17.266 -13.195 1 98.75 114 ALA A N 1
ATOM 859 C CA . ALA A 1 114 ? 3.988 -17.766 -11.82 1 98.75 114 ALA A CA 1
ATOM 860 C C . ALA A 1 114 ? 4.684 -19.125 -11.734 1 98.75 114 ALA A C 1
ATOM 862 O O . ALA A 1 114 ? 4.781 -19.844 -12.734 1 98.75 114 ALA A O 1
ATOM 863 N N . SER A 1 115 ? 5.164 -19.438 -10.531 1 98.25 115 SER A N 1
ATOM 864 C CA . SER A 1 115 ? 5.602 -20.797 -10.266 1 98.25 115 SER A CA 1
ATOM 865 C C . SER A 1 115 ? 4.445 -21.781 -10.406 1 98.25 115 SER A C 1
ATOM 867 O O . SER A 1 115 ? 3.404 -21.625 -9.766 1 98.25 115 SER A O 1
ATOM 869 N N . MET A 1 116 ? 4.625 -22.719 -11.25 1 98.56 116 MET A N 1
ATOM 870 C CA . MET A 1 116 ? 3.646 -23.781 -11.43 1 98.56 116 MET A CA 1
ATOM 871 C C . MET A 1 116 ? 4.281 -25.156 -11.195 1 98.56 116 MET A C 1
ATOM 873 O O . MET A 1 116 ? 4.816 -25.766 -12.125 1 98.56 116 MET A O 1
ATOM 877 N N . PRO A 1 117 ? 4.145 -25.625 -9.945 1 98 117 PRO A N 1
ATOM 878 C CA . PRO A 1 117 ? 4.758 -26.938 -9.664 1 98 117 PRO A CA 1
ATOM 879 C C . PRO A 1 117 ? 4.055 -28.078 -10.383 1 98 117 PRO A C 1
ATOM 881 O O . PRO A 1 117 ? 2.863 -28 -10.68 1 98 117 PRO A O 1
ATOM 884 N N . ALA A 1 118 ? 4.773 -29.141 -10.633 1 97.5 118 ALA A N 1
ATOM 885 C CA . ALA A 1 118 ? 4.254 -30.312 -11.336 1 97.5 118 ALA A CA 1
ATOM 886 C C . ALA A 1 118 ? 3.689 -31.328 -10.352 1 97.5 118 ALA A C 1
ATOM 888 O O . ALA A 1 118 ? 4.16 -31.438 -9.219 1 97.5 118 ALA A O 1
ATOM 889 N N . VAL A 1 119 ? 2.699 -32.031 -10.82 1 97.31 119 VAL A N 1
ATOM 890 C CA . VAL A 1 119 ? 2.166 -33.156 -10.062 1 97.31 119 VAL A CA 1
ATOM 891 C C . VAL A 1 119 ? 3.266 -34.188 -9.82 1 97.31 119 VAL A C 1
ATOM 893 O O . VAL A 1 119 ? 4.066 -34.469 -10.711 1 97.31 119 VAL A O 1
ATOM 896 N N . GLY A 1 120 ? 3.318 -34.656 -8.633 1 96.25 120 GLY A N 1
ATOM 897 C CA . GLY A 1 120 ? 4.207 -35.781 -8.336 1 96.25 120 GLY A CA 1
ATOM 898 C C . GLY A 1 120 ? 5.625 -35.344 -8.016 1 96.25 120 GLY A C 1
ATOM 899 O O . GLY A 1 120 ? 6.535 -36.156 -7.934 1 96.25 120 GLY A O 1
ATOM 900 N N . ARG A 1 121 ? 5.852 -34.125 -7.898 1 96.06 121 ARG A N 1
ATOM 901 C CA . ARG A 1 121 ? 7.141 -33.562 -7.512 1 96.06 121 ARG A CA 1
ATOM 902 C C . ARG A 1 121 ? 6.984 -32.594 -6.348 1 96.06 121 ARG A C 1
ATOM 904 O O . ARG A 1 121 ? 5.926 -31.969 -6.176 1 96.06 121 ARG A O 1
ATOM 911 N N . PRO A 1 122 ? 8.117 -32.5 -5.527 1 96.94 122 PRO A N 1
ATOM 912 C CA . PRO A 1 122 ? 8.062 -31.438 -4.523 1 96.94 122 PRO A CA 1
ATOM 913 C C . PRO A 1 122 ? 7.863 -30.062 -5.145 1 96.94 122 PRO A C 1
ATOM 915 O O . PRO A 1 122 ? 8.484 -29.75 -6.16 1 96.94 122 PRO A O 1
ATOM 918 N N . MET A 1 123 ? 6.977 -29.281 -4.551 1 97.69 123 MET A N 1
ATOM 919 C CA . MET A 1 123 ? 6.75 -27.938 -5.078 1 97.69 123 MET A CA 1
ATOM 920 C C . MET A 1 123 ? 8.047 -27.125 -5.105 1 97.69 123 MET A C 1
ATOM 922 O O . MET A 1 123 ? 8.312 -26.391 -6.059 1 97.69 123 MET A O 1
ATOM 926 N N . ALA A 1 124 ? 8.938 -27.312 -4.125 1 96.44 124 ALA A N 1
ATOM 927 C CA . ALA A 1 124 ? 10.188 -26.578 -3.98 1 96.44 124 ALA A CA 1
ATOM 928 C C . ALA A 1 124 ? 11.117 -26.844 -5.16 1 96.44 124 ALA A C 1
ATOM 930 O O . ALA A 1 124 ? 12.031 -26.062 -5.426 1 96.44 124 ALA A O 1
ATOM 931 N N . ALA A 1 125 ? 10.914 -27.969 -5.867 1 96.25 125 ALA A N 1
ATOM 932 C CA . ALA A 1 125 ? 11.773 -28.297 -7.004 1 96.25 125 ALA A CA 1
ATOM 933 C C . ALA A 1 125 ? 11.703 -27.219 -8.078 1 96.25 125 ALA A C 1
ATOM 935 O O . ALA A 1 125 ? 12.711 -26.922 -8.727 1 96.25 125 ALA A O 1
ATOM 936 N N . THR A 1 126 ? 10.547 -26.672 -8.266 1 96.75 126 THR A N 1
ATOM 937 C CA . THR A 1 126 ? 10.375 -25.594 -9.234 1 96.75 126 THR A CA 1
ATOM 938 C C . THR A 1 126 ? 11.227 -24.391 -8.867 1 96.75 126 THR A C 1
ATOM 940 O O . THR A 1 126 ? 11.898 -23.812 -9.727 1 96.75 126 THR A O 1
ATOM 943 N N . SER A 1 127 ? 11.219 -23.969 -7.605 1 94.94 127 SER A N 1
ATOM 944 C CA . SER A 1 127 ? 12.031 -22.844 -7.137 1 94.94 127 SER A CA 1
ATOM 945 C C . SER A 1 127 ? 13.523 -23.156 -7.262 1 94.94 127 SER A C 1
ATOM 947 O O . SER A 1 127 ? 14.305 -22.297 -7.664 1 94.94 127 SER A O 1
ATOM 949 N N . ASP A 1 128 ? 13.883 -24.375 -6.863 1 94.75 128 ASP A N 1
ATOM 950 C CA . ASP A 1 128 ? 15.281 -24.781 -6.953 1 94.75 128 ASP A CA 1
ATOM 951 C C . ASP A 1 128 ? 15.781 -24.719 -8.391 1 94.75 128 ASP A C 1
ATOM 953 O O . ASP A 1 128 ? 16.875 -24.234 -8.656 1 94.75 128 ASP A O 1
ATOM 957 N N . GLU A 1 129 ? 15 -25.203 -9.297 1 96.5 129 GLU A N 1
ATOM 958 C CA . GLU A 1 129 ? 15.352 -25.188 -10.719 1 96.5 129 GLU A CA 1
ATOM 959 C C . GLU A 1 129 ? 15.43 -23.766 -11.258 1 96.5 129 GLU A C 1
ATOM 961 O O . GLU A 1 129 ? 16.312 -23.438 -12.055 1 96.5 129 GLU A O 1
ATOM 966 N N . LEU A 1 130 ? 14.484 -22.906 -10.852 1 96.19 130 LEU A N 1
ATOM 967 C CA . LEU A 1 130 ? 14.5 -21.516 -11.273 1 96.19 130 LEU A CA 1
ATOM 968 C C . LEU A 1 130 ? 15.773 -20.812 -10.797 1 96.19 130 LEU A C 1
ATOM 970 O O . LEU A 1 130 ? 16.438 -20.125 -11.578 1 96.19 130 LEU A O 1
ATOM 974 N N . LEU A 1 131 ? 16.094 -20.984 -9.562 1 93.75 131 LEU A N 1
ATOM 975 C CA . LEU A 1 131 ? 17.297 -20.359 -9.008 1 93.75 131 LEU A CA 1
ATOM 976 C C . LEU A 1 131 ? 18.547 -20.844 -9.719 1 93.75 131 LEU A C 1
ATOM 978 O O . LEU A 1 131 ? 19.469 -20.047 -9.969 1 93.75 131 LEU A O 1
ATOM 982 N N . ALA A 1 132 ? 18.578 -22.141 -9.953 1 94.88 132 ALA A N 1
ATOM 983 C CA . ALA A 1 132 ? 19.703 -22.703 -10.68 1 94.88 132 ALA A CA 1
ATOM 984 C C . ALA A 1 132 ? 19.812 -22.094 -12.078 1 94.88 132 ALA A C 1
ATOM 986 O O . ALA A 1 132 ? 20.922 -21.875 -12.586 1 94.88 132 ALA A O 1
ATOM 987 N N . TYR A 1 133 ? 18.688 -21.844 -12.664 1 96.25 133 TYR A N 1
ATOM 988 C CA . TYR A 1 133 ? 18.625 -21.297 -14.016 1 96.25 133 TYR A CA 1
ATOM 989 C C . TYR A 1 133 ? 19.094 -19.844 -14.031 1 96.25 133 TYR A C 1
ATOM 991 O O . TYR A 1 133 ? 19.781 -19.422 -14.961 1 96.25 133 TYR A O 1
ATOM 999 N N . LEU A 1 134 ? 18.703 -18.969 -13.133 1 94.81 134 LEU A N 1
ATOM 1000 C CA . LEU A 1 134 ? 18.938 -17.531 -13.102 1 94.81 134 LEU A CA 1
ATOM 1001 C C . LEU A 1 134 ? 20.375 -17.219 -12.703 1 94.81 134 LEU A C 1
ATOM 1003 O O . LEU A 1 134 ? 20.938 -16.219 -13.141 1 94.81 134 LEU A O 1
ATOM 1007 N N . GLY A 1 135 ? 21 -18.016 -11.836 1 90.5 135 GLY A N 1
ATOM 1008 C CA . GLY A 1 135 ? 22.359 -17.797 -11.391 1 90.5 135 GLY A CA 1
ATOM 1009 C C . GLY A 1 135 ? 22.453 -16.844 -10.211 1 90.5 135 GLY A C 1
ATOM 1010 O O . GLY A 1 135 ? 21.469 -16.203 -9.836 1 90.5 135 GLY A O 1
ATOM 1011 N N . PRO A 1 136 ? 23.625 -16.719 -9.68 1 85.81 136 PRO A N 1
ATOM 1012 C CA . PRO A 1 136 ? 23.797 -16.031 -8.391 1 85.81 136 PRO A CA 1
ATOM 1013 C C . PRO A 1 136 ? 23.688 -14.516 -8.508 1 85.81 136 PRO A C 1
ATOM 1015 O O . PRO A 1 136 ? 23.328 -13.844 -7.535 1 85.81 136 PRO A O 1
ATOM 1018 N N . ASP A 1 137 ? 23.906 -13.883 -9.656 1 92.69 137 ASP A N 1
ATOM 1019 C CA . ASP A 1 137 ? 23.953 -12.43 -9.797 1 92.69 137 ASP A CA 1
ATOM 1020 C C . ASP A 1 137 ? 22.594 -11.883 -10.258 1 92.69 137 ASP A C 1
ATOM 1022 O O . ASP A 1 137 ? 22.438 -10.672 -10.43 1 92.69 137 ASP A O 1
ATOM 1026 N N . PHE A 1 138 ? 21.688 -12.688 -10.336 1 96.06 138 PHE A N 1
ATOM 1027 C CA . PHE A 1 138 ? 20.422 -12.328 -10.938 1 96.06 138 PHE A CA 1
ATOM 1028 C C . PHE A 1 138 ? 19.672 -11.328 -10.062 1 96.06 138 PHE A C 1
ATOM 1030 O O . PHE A 1 138 ? 19 -10.43 -10.578 1 96.06 138 PHE A O 1
ATOM 1037 N N . PHE A 1 139 ? 19.781 -11.359 -8.789 1 96.38 139 PHE A N 1
ATOM 1038 C CA . PHE A 1 139 ? 18.922 -10.648 -7.844 1 96.38 139 PHE A CA 1
ATOM 1039 C C . PHE A 1 139 ? 19.516 -9.289 -7.504 1 96.38 139 PHE A C 1
ATOM 1041 O O . PHE A 1 139 ? 18.938 -8.531 -6.719 1 96.38 139 PHE A O 1
ATOM 1048 N N . LEU A 1 140 ? 20.656 -8.961 -8.117 1 97.69 140 LEU A N 1
ATOM 1049 C CA . LEU A 1 140 ? 21.266 -7.641 -8.023 1 97.69 140 LEU A CA 1
ATOM 1050 C C . LEU A 1 140 ? 21.375 -7.195 -6.57 1 97.69 140 LEU A C 1
ATOM 1052 O O . LEU A 1 140 ? 22.047 -7.848 -5.766 1 97.69 140 LEU A O 1
ATOM 1056 N N . ASP A 1 141 ? 20.75 -6.109 -6.172 1 98.31 141 ASP A N 1
ATOM 1057 C CA . ASP A 1 141 ? 20.922 -5.496 -4.859 1 98.31 141 ASP A CA 1
ATOM 1058 C C . ASP A 1 141 ? 19.891 -6.035 -3.863 1 98.31 141 ASP A C 1
ATOM 1060 O O . ASP A 1 141 ? 19.688 -5.445 -2.801 1 98.31 141 ASP A O 1
ATOM 1064 N N . SER A 1 142 ? 19.219 -7.059 -4.191 1 97.81 142 SER A N 1
ATOM 1065 C CA . SER A 1 142 ? 18.344 -7.727 -3.232 1 97.81 142 SER A CA 1
ATOM 1066 C C . SER A 1 142 ? 19.141 -8.297 -2.066 1 97.81 142 SER A C 1
ATOM 1068 O O . SER A 1 142 ? 20.344 -8.539 -2.189 1 97.81 142 SER A O 1
ATOM 1070 N N . LYS A 1 143 ? 18.406 -8.516 -0.938 1 96.31 143 LYS A N 1
ATOM 1071 C CA . LYS A 1 143 ? 19.156 -8.867 0.266 1 96.31 143 LYS A CA 1
ATOM 1072 C C . LYS A 1 143 ? 18.453 -9.961 1.062 1 96.31 143 LYS A C 1
ATOM 1074 O O . LYS A 1 143 ? 17.219 -9.969 1.147 1 96.31 143 LYS A O 1
ATOM 1079 N N . GLU A 1 144 ? 19.266 -10.844 1.537 1 94.56 144 GLU A N 1
ATOM 1080 C CA . GLU A 1 144 ? 18.812 -11.734 2.602 1 94.56 144 GLU A CA 1
ATOM 1081 C C . GLU A 1 144 ? 18.938 -11.062 3.969 1 94.56 144 GLU A C 1
ATOM 1083 O O . GLU A 1 144 ? 19.906 -10.344 4.227 1 94.56 144 GLU A O 1
ATOM 1088 N N . LEU A 1 145 ? 17.906 -11.344 4.762 1 95.94 145 LEU A N 1
ATOM 1089 C CA . LEU A 1 145 ? 17.906 -10.758 6.102 1 95.94 145 LEU A CA 1
ATOM 1090 C C . LEU A 1 145 ? 18.125 -11.836 7.16 1 95.94 145 LEU A C 1
ATOM 1092 O O . LEU A 1 145 ? 18.031 -13.031 6.867 1 95.94 145 LEU A O 1
ATOM 1096 N N . GLN A 1 146 ? 18.5 -11.367 8.367 1 94.56 146 GLN A N 1
ATOM 1097 C CA . GLN A 1 146 ? 18.641 -12.305 9.477 1 94.56 146 GLN A CA 1
ATOM 1098 C C . GLN A 1 146 ? 17.297 -12.891 9.875 1 94.56 146 GLN A C 1
ATOM 1100 O O . GLN A 1 146 ? 16.297 -12.172 9.977 1 94.56 146 GLN A O 1
ATOM 1105 N N . GLN A 1 147 ? 17.281 -14.188 10.062 1 93.94 147 GLN A N 1
ATOM 1106 C CA . GLN A 1 147 ? 16.094 -14.859 10.555 1 93.94 147 GLN A CA 1
ATOM 1107 C C . GLN A 1 147 ? 15.945 -14.688 12.07 1 93.94 147 GLN A C 1
ATOM 1109 O O . GLN A 1 147 ? 16.797 -15.164 12.828 1 93.94 147 GLN A O 1
ATOM 1114 N N . GLU A 1 148 ? 14.875 -14.133 12.453 1 93.06 148 GLU A N 1
ATOM 1115 C CA . GLU A 1 148 ? 14.664 -13.867 13.875 1 93.06 148 GLU A CA 1
ATOM 1116 C C . GLU A 1 148 ? 14.102 -15.094 14.586 1 93.06 148 GLU A C 1
ATOM 1118 O O . GLU A 1 148 ? 14.336 -15.281 15.789 1 93.06 148 GLU A O 1
ATOM 1123 N N . ASN A 1 149 ? 13.32 -15.883 13.891 1 93.88 149 ASN A N 1
ATOM 1124 C CA . ASN A 1 149 ? 12.711 -17.094 14.453 1 93.88 149 ASN A CA 1
ATOM 1125 C C . ASN A 1 149 ? 13.5 -18.344 14.078 1 93.88 149 ASN A C 1
ATOM 1127 O O . ASN A 1 149 ? 13.445 -18.797 12.938 1 93.88 149 ASN A O 1
ATOM 1131 N N . PRO A 1 150 ? 14.148 -18.953 15.062 1 91 150 PRO A N 1
ATOM 1132 C CA . PRO A 1 150 ? 15.008 -20.094 14.758 1 91 150 PRO A CA 1
ATOM 1133 C C . PRO A 1 150 ? 14.227 -21.312 14.266 1 91 150 PRO A C 1
ATOM 1135 O O . PRO A 1 150 ? 14.805 -22.234 13.711 1 91 150 PRO A O 1
ATOM 1138 N N . GLU A 1 151 ? 12.945 -21.297 14.438 1 89.31 151 GLU A N 1
ATOM 1139 C CA . GLU A 1 151 ? 12.117 -22.391 13.977 1 89.31 151 GLU A CA 1
ATOM 1140 C C . GLU A 1 151 ? 11.93 -22.359 12.461 1 89.31 151 GLU A C 1
ATOM 1142 O O . GLU A 1 151 ? 11.484 -23.328 11.859 1 89.31 151 GLU A O 1
ATOM 1147 N N . ILE A 1 152 ? 12.094 -21.234 11.891 1 90.56 152 ILE A N 1
ATOM 1148 C CA . ILE A 1 152 ? 11.992 -21.094 10.445 1 90.56 152 ILE A CA 1
ATOM 1149 C C . ILE A 1 152 ? 13.359 -21.312 9.805 1 90.56 152 ILE A C 1
ATOM 1151 O O . ILE A 1 152 ? 14.297 -20.547 10.062 1 90.56 152 ILE A O 1
ATOM 1155 N N . LYS A 1 153 ? 13.367 -22.344 8.992 1 86.69 153 LYS A N 1
ATOM 1156 C CA . LYS A 1 153 ? 14.625 -22.578 8.289 1 86.69 153 LYS A CA 1
ATOM 1157 C C . LYS A 1 153 ? 14.742 -21.672 7.066 1 86.69 153 LYS A C 1
ATOM 1159 O O . LYS A 1 153 ? 13.742 -21.344 6.43 1 86.69 153 LYS A O 1
ATOM 1164 N N . GLY A 1 154 ? 15.82 -21.172 6.844 1 88.12 154 GLY A N 1
ATOM 1165 C CA . GLY A 1 154 ? 16.062 -20.219 5.777 1 88.12 154 GLY A CA 1
ATOM 1166 C C . GLY A 1 154 ? 16.094 -18.781 6.266 1 88.12 154 GLY A C 1
ATOM 1167 O O . GLY A 1 154 ? 15.992 -18.531 7.465 1 88.12 154 GLY A O 1
ATOM 1168 N N . LYS A 1 155 ? 16.266 -17.891 5.328 1 91.81 155 LYS A N 1
ATOM 1169 C CA . LYS A 1 155 ? 16.375 -16.469 5.645 1 91.81 155 LYS A CA 1
ATOM 1170 C C . LYS A 1 155 ? 15.344 -15.664 4.859 1 91.81 155 LYS A C 1
ATOM 1172 O O . LYS A 1 155 ? 15.062 -15.961 3.695 1 91.81 155 LYS A O 1
ATOM 1177 N N . PRO A 1 156 ? 14.695 -14.688 5.59 1 94.69 156 PRO A N 1
ATOM 1178 C CA . PRO A 1 156 ? 13.852 -13.766 4.824 1 94.69 156 PRO A CA 1
ATOM 1179 C C . PRO A 1 156 ? 14.633 -13.016 3.746 1 94.69 156 PRO A C 1
ATOM 1181 O O . PRO A 1 156 ? 15.852 -12.867 3.85 1 94.69 156 PRO A O 1
ATOM 1184 N N . PHE A 1 157 ? 13.906 -12.68 2.77 1 95 157 PHE A N 1
ATOM 1185 C CA . PHE A 1 157 ? 14.5 -12.008 1.617 1 95 157 PHE A CA 1
ATOM 1186 C C . PHE A 1 157 ? 13.68 -10.797 1.21 1 95 157 PHE A C 1
ATOM 1188 O O . PHE A 1 157 ? 12.461 -10.781 1.384 1 95 157 PHE A O 1
ATOM 1195 N N . ILE A 1 158 ? 14.367 -9.688 0.684 1 97.88 158 ILE A N 1
ATOM 1196 C CA . ILE A 1 158 ? 13.664 -8.516 0.178 1 97.88 158 ILE A CA 1
ATOM 1197 C C . ILE A 1 158 ? 14.289 -8.062 -1.138 1 97.88 158 ILE A C 1
ATOM 1199 O O . ILE A 1 158 ? 15.516 -8.078 -1.286 1 97.88 158 ILE A O 1
ATOM 1203 N N . PHE A 1 159 ? 13.484 -7.727 -2.143 1 98.38 159 PHE A N 1
ATOM 1204 C CA . PHE A 1 159 ? 13.961 -7.254 -3.436 1 98.38 159 PHE A CA 1
ATOM 1205 C C . PHE A 1 159 ? 14.602 -5.875 -3.305 1 98.38 159 PHE A C 1
ATOM 1207 O O . PHE A 1 159 ? 14.094 -5.016 -2.58 1 98.38 159 PHE A O 1
ATOM 1214 N N . GLY A 1 160 ? 15.727 -5.711 -4.008 1 98.44 160 GLY A N 1
ATOM 1215 C CA . GLY A 1 160 ? 16.375 -4.41 -4.027 1 98.44 160 GLY A CA 1
ATOM 1216 C C . GLY A 1 160 ? 15.812 -3.473 -5.074 1 98.44 160 GLY A C 1
ATOM 1217 O O . GLY A 1 160 ? 15.156 -3.914 -6.02 1 98.44 160 GLY A O 1
ATOM 1218 N N . PRO A 1 161 ? 16.031 -2.154 -4.898 1 98.5 161 PRO A N 1
ATOM 1219 C CA . PRO A 1 161 ? 15.484 -1.172 -5.836 1 98.5 161 PRO A CA 1
ATOM 1220 C C . PRO A 1 161 ? 15.961 -1.389 -7.27 1 98.5 161 PRO A C 1
ATOM 1222 O O . PRO A 1 161 ? 15.195 -1.207 -8.219 1 98.5 161 PRO A O 1
ATOM 1225 N N . ASN A 1 162 ? 17.188 -1.719 -7.488 1 98.69 162 ASN A N 1
ATOM 1226 C CA . ASN A 1 162 ? 17.688 -1.952 -8.844 1 98.69 162 ASN A CA 1
ATOM 1227 C C . ASN A 1 162 ? 17.078 -3.211 -9.453 1 98.69 162 ASN A C 1
ATOM 1229 O O . ASN A 1 162 ? 16.719 -3.225 -10.633 1 98.69 162 ASN A O 1
ATOM 1233 N N . PHE A 1 163 ? 17.031 -4.242 -8.648 1 98.75 163 PHE A N 1
ATOM 1234 C CA . PHE A 1 163 ? 16.391 -5.465 -9.117 1 98.75 163 PHE A CA 1
ATOM 1235 C C . PHE A 1 163 ? 14.945 -5.191 -9.539 1 98.75 163 PHE A C 1
ATOM 1237 O O . PHE A 1 163 ? 14.523 -5.602 -10.617 1 98.75 163 PHE A O 1
ATOM 1244 N N . MET A 1 164 ? 14.219 -4.488 -8.711 1 98.81 164 MET A N 1
ATOM 1245 C CA . MET A 1 164 ? 12.828 -4.18 -9.031 1 98.81 164 MET A CA 1
ATOM 1246 C C . MET A 1 164 ? 12.734 -3.359 -10.32 1 98.81 164 MET A C 1
ATOM 1248 O O . MET A 1 164 ? 11.938 -3.676 -11.203 1 98.81 164 MET A O 1
ATOM 1252 N N . ALA A 1 165 ? 13.531 -2.369 -10.422 1 98.81 165 ALA A N 1
ATOM 1253 C CA . ALA A 1 165 ? 13.469 -1.46 -11.562 1 98.81 165 ALA A CA 1
ATOM 1254 C C . ALA A 1 165 ? 13.859 -2.176 -12.852 1 98.81 165 ALA A C 1
ATOM 1256 O O . ALA A 1 165 ? 13.227 -1.972 -13.898 1 98.81 165 ALA A O 1
ATOM 1257 N N . GLN A 1 166 ? 14.805 -3.094 -12.766 1 98.5 166 GLN A N 1
ATOM 1258 C CA . GLN A 1 166 ? 15.422 -3.635 -13.977 1 98.5 166 GLN A CA 1
ATOM 1259 C C . GLN A 1 166 ? 14.781 -4.965 -14.367 1 98.5 166 GLN A C 1
ATOM 1261 O O . GLN A 1 166 ? 14.766 -5.328 -15.539 1 98.5 166 GLN A O 1
ATOM 1266 N N . ARG A 1 167 ? 14.219 -5.656 -13.367 1 98.56 167 ARG A N 1
ATOM 1267 C CA . ARG A 1 167 ? 13.805 -7.023 -13.664 1 98.56 167 ARG A CA 1
ATOM 1268 C C . ARG A 1 167 ? 12.297 -7.18 -13.508 1 98.56 167 ARG A C 1
ATOM 1270 O O . ARG A 1 167 ? 11.672 -7.953 -14.234 1 98.56 167 ARG A O 1
ATOM 1277 N N . LEU A 1 168 ? 11.742 -6.453 -12.625 1 98.88 168 LEU A N 1
ATOM 1278 C CA . LEU A 1 168 ? 10.336 -6.727 -12.32 1 98.88 168 LEU A CA 1
ATOM 1279 C C . LEU A 1 168 ? 9.43 -5.672 -12.945 1 98.88 168 LEU A C 1
ATOM 1281 O O . LEU A 1 168 ? 8.336 -5.984 -13.406 1 98.88 168 LEU A O 1
ATOM 1285 N N . TYR A 1 169 ? 9.898 -4.383 -12.945 1 98.88 169 TYR A N 1
ATOM 1286 C CA . TYR A 1 169 ? 9.016 -3.268 -13.281 1 98.88 169 TYR A CA 1
ATOM 1287 C C . TYR A 1 169 ? 9.523 -2.527 -14.516 1 98.88 169 TYR A C 1
ATOM 1289 O O . TYR A 1 169 ? 9.188 -1.358 -14.727 1 98.88 169 TYR A O 1
ATOM 1297 N N . GLN A 1 170 ? 10.328 -3.164 -15.367 1 98.81 170 GLN A N 1
ATOM 1298 C CA . GLN A 1 170 ? 11.086 -2.451 -16.391 1 98.81 170 GLN A CA 1
ATOM 1299 C C . GLN A 1 170 ? 10.156 -1.89 -17.469 1 98.81 170 GLN A C 1
ATOM 1301 O O . GLN A 1 170 ? 10.555 -1.033 -18.266 1 98.81 170 GLN A O 1
ATOM 1306 N N . LEU A 1 171 ? 8.922 -2.373 -17.547 1 98.81 171 LEU A N 1
ATOM 1307 C CA . LEU A 1 171 ? 7.961 -1.83 -18.5 1 98.81 171 LEU A CA 1
ATOM 1308 C C . LEU A 1 171 ? 6.75 -1.244 -17.781 1 98.81 171 LEU A C 1
ATOM 1310 O O . LEU A 1 171 ? 5.777 -0.838 -18.422 1 98.81 171 LEU A O 1
ATOM 1314 N N . SER A 1 172 ? 6.742 -1.235 -16.438 1 98.81 172 SER A N 1
ATOM 1315 C CA . SER A 1 172 ? 5.664 -0.663 -15.641 1 98.81 172 SER A CA 1
ATOM 1316 C C . SER A 1 172 ? 5.793 0.853 -15.539 1 98.81 172 SER A C 1
ATOM 1318 O O . SER A 1 172 ? 6.895 1.396 -15.656 1 98.81 172 SER A O 1
ATOM 1320 N N . PRO A 1 173 ? 4.633 1.546 -15.391 1 98.56 173 PRO A N 1
ATOM 1321 C CA . PRO A 1 173 ? 4.719 2.98 -15.109 1 98.56 173 PRO A CA 1
ATOM 1322 C C . PRO A 1 173 ? 5.625 3.291 -13.922 1 98.56 173 PRO A C 1
ATOM 1324 O O . PRO A 1 173 ? 5.625 2.557 -12.93 1 98.56 173 PRO A O 1
ATOM 1327 N N . PRO A 1 174 ? 6.406 4.383 -14 1 98.69 174 PRO A N 1
ATOM 1328 C CA . PRO A 1 174 ? 7.32 4.723 -12.906 1 98.69 174 PRO A CA 1
ATOM 1329 C C . PRO A 1 174 ? 6.602 4.883 -11.562 1 98.69 174 PRO A C 1
ATOM 1331 O O . PRO A 1 174 ? 7.18 4.594 -10.516 1 98.69 174 PRO A O 1
ATOM 1334 N N . GLU A 1 175 ? 5.336 5.352 -11.57 1 98.81 175 GLU A N 1
ATOM 1335 C CA . GLU A 1 175 ? 4.559 5.492 -10.344 1 98.81 175 GLU A CA 1
ATOM 1336 C C . GLU A 1 175 ? 4.367 4.145 -9.656 1 98.81 175 GLU A C 1
ATOM 1338 O O . GLU A 1 175 ? 4.387 4.066 -8.422 1 98.81 175 GLU A O 1
ATOM 1343 N N . ASP A 1 176 ? 4.211 3.127 -10.469 1 98.88 176 ASP A N 1
ATOM 1344 C CA . ASP A 1 176 ? 4.004 1.803 -9.891 1 98.88 176 ASP A CA 1
ATOM 1345 C C . ASP A 1 176 ? 5.289 1.271 -9.266 1 98.88 176 ASP A C 1
ATOM 1347 O O . ASP A 1 176 ? 5.25 0.558 -8.258 1 98.88 176 ASP A O 1
ATOM 1351 N N . LEU A 1 177 ? 6.41 1.566 -9.914 1 98.88 177 LEU A N 1
ATOM 1352 C CA . LEU A 1 177 ? 7.68 1.221 -9.281 1 98.88 177 LEU A CA 1
ATOM 1353 C C . LEU A 1 177 ? 7.844 1.955 -7.953 1 98.88 177 LEU A C 1
ATOM 1355 O O . LEU A 1 177 ? 8.234 1.354 -6.949 1 98.88 177 LEU A O 1
ATOM 1359 N N . THR A 1 178 ? 7.52 3.271 -7.918 1 98.88 178 THR A N 1
ATOM 1360 C CA . THR A 1 178 ? 7.57 4.055 -6.688 1 98.88 178 THR A CA 1
ATOM 1361 C C . THR A 1 178 ? 6.688 3.426 -5.613 1 98.88 178 THR A C 1
ATOM 1363 O O . THR A 1 178 ? 7.121 3.246 -4.473 1 98.88 178 THR A O 1
ATOM 1366 N N . LEU A 1 179 ? 5.52 3.064 -6.023 1 98.88 179 LEU A N 1
ATOM 1367 C CA . LEU A 1 179 ? 4.578 2.42 -5.117 1 98.88 179 LEU A CA 1
ATOM 1368 C C . LEU A 1 179 ? 5.152 1.112 -4.578 1 98.88 179 LEU A C 1
ATOM 1370 O O . LEU A 1 179 ? 5.102 0.856 -3.373 1 98.88 179 LEU A O 1
ATOM 1374 N N . GLY A 1 180 ? 5.645 0.295 -5.469 1 98.88 180 GLY A N 1
ATOM 1375 C CA . GLY A 1 180 ? 6.262 -0.954 -5.051 1 98.88 180 GLY A CA 1
ATOM 1376 C C . GLY A 1 180 ? 7.387 -0.759 -4.051 1 98.88 180 GLY A C 1
ATOM 1377 O O . GLY A 1 180 ? 7.438 -1.442 -3.027 1 98.88 180 GLY A O 1
ATOM 1378 N N . LEU A 1 181 ? 8.25 0.17 -4.312 1 98.62 181 LEU A N 1
ATOM 1379 C CA . LEU A 1 181 ? 9.398 0.423 -3.447 1 98.62 181 LEU A CA 1
ATOM 1380 C C . LEU A 1 181 ? 8.945 0.903 -2.072 1 98.62 181 LEU A C 1
ATOM 1382 O O . LEU A 1 181 ? 9.625 0.66 -1.072 1 98.62 181 LEU A O 1
ATOM 1386 N N . MET A 1 182 ? 7.766 1.503 -2.016 1 98.5 182 MET A N 1
ATOM 1387 C CA . MET A 1 182 ? 7.227 1.992 -0.75 1 98.5 182 MET A CA 1
ATOM 1388 C C . MET A 1 182 ? 6.605 0.855 0.051 1 98.5 182 MET A C 1
ATOM 1390 O O . MET A 1 182 ? 6.461 0.955 1.271 1 98.5 182 MET A O 1
ATOM 1394 N N . LEU A 1 183 ? 6.309 -0.269 -0.695 1 98.69 183 LEU A N 1
ATOM 1395 C CA . LEU A 1 183 ? 5.352 -1.147 -0.033 1 98.69 183 LEU A CA 1
ATOM 1396 C C . LEU A 1 183 ? 5.906 -2.562 0.088 1 98.69 183 LEU A C 1
ATOM 1398 O O . LEU A 1 183 ? 5.383 -3.375 0.854 1 98.69 183 LEU A O 1
ATOM 1402 N N . ILE A 1 184 ? 6.926 -2.934 -0.646 1 98.19 184 ILE A N 1
ATOM 1403 C CA . ILE A 1 184 ? 7.449 -4.289 -0.535 1 98.19 184 ILE A CA 1
ATOM 1404 C C . ILE A 1 184 ? 7.922 -4.547 0.894 1 98.19 184 ILE A C 1
ATOM 1406 O O . ILE A 1 184 ? 8.305 -3.613 1.604 1 98.19 184 ILE A O 1
ATOM 1410 N N . LYS A 1 185 ? 7.844 -5.793 1.266 1 96.44 185 LYS A N 1
ATOM 1411 C CA . LYS A 1 185 ? 8.281 -6.27 2.574 1 96.44 185 LYS A CA 1
ATOM 1412 C C . LYS A 1 185 ? 9.125 -7.535 2.441 1 96.44 185 LYS A C 1
ATOM 1414 O O . LYS A 1 185 ? 8.992 -8.281 1.468 1 96.44 185 LYS A O 1
ATOM 1419 N N . PRO A 1 186 ? 9.992 -7.719 3.449 1 96.31 186 PRO A N 1
ATOM 1420 C CA . PRO A 1 186 ? 10.68 -9.008 3.463 1 96.31 186 PRO A CA 1
ATOM 1421 C C . PRO A 1 186 ? 9.719 -10.195 3.52 1 96.31 186 PRO A C 1
ATOM 1423 O O . PRO A 1 186 ? 8.648 -10.094 4.125 1 96.31 186 PRO A O 1
ATOM 1426 N N . ALA A 1 187 ? 10.148 -11.25 2.93 1 94.38 187 ALA A N 1
ATOM 1427 C CA . ALA A 1 187 ? 9.305 -12.445 2.914 1 94.38 187 ALA A CA 1
ATOM 1428 C C . ALA A 1 187 ? 10.133 -13.703 3.123 1 94.38 187 ALA A C 1
ATOM 1430 O O . ALA A 1 187 ? 11.281 -13.781 2.674 1 94.38 187 ALA A O 1
ATOM 1431 N N . ASN A 1 188 ? 9.531 -14.633 3.869 1 91.81 188 ASN A N 1
ATOM 1432 C CA . ASN A 1 188 ? 10.055 -15.992 3.873 1 91.81 188 ASN A CA 1
ATOM 1433 C C . ASN A 1 188 ? 9.664 -16.75 2.609 1 91.81 188 ASN A C 1
ATOM 1435 O O . ASN A 1 188 ? 8.477 -16.891 2.311 1 91.81 188 ASN A O 1
ATOM 1439 N N . ALA A 1 189 ? 10.578 -17.266 1.886 1 87.75 189 ALA A N 1
ATOM 1440 C CA . ALA A 1 189 ? 10.266 -17.938 0.63 1 87.75 189 ALA A CA 1
ATOM 1441 C C . ALA A 1 189 ? 9.727 -19.344 0.884 1 87.75 189 ALA A C 1
ATOM 1443 O O . ALA A 1 189 ? 8.945 -19.875 0.083 1 87.75 189 ALA A O 1
ATOM 1444 N N . PHE A 1 190 ? 10.094 -20.047 1.922 1 91.06 190 PHE A N 1
ATOM 1445 C CA . PHE A 1 190 ? 9.75 -21.391 2.344 1 91.06 190 PHE A CA 1
ATOM 1446 C C . PHE A 1 190 ? 10.094 -22.406 1.255 1 91.06 190 PHE A C 1
ATOM 1448 O O . PHE A 1 190 ? 9.555 -23.516 1.237 1 91.06 190 PHE A O 1
ATOM 1455 N N . THR A 1 191 ? 10.812 -22.031 0.279 1 85.94 191 THR A N 1
ATOM 1456 C CA . THR A 1 191 ? 11.148 -22.891 -0.844 1 85.94 191 THR A CA 1
ATOM 1457 C C . THR A 1 191 ? 12.625 -23.281 -0.807 1 85.94 191 THR A C 1
ATOM 1459 O O . THR A 1 191 ? 13 -24.219 -0.102 1 85.94 191 THR A O 1
ATOM 1462 N N . THR A 1 192 ? 13.383 -22.453 -1.436 1 73.88 192 THR A N 1
ATOM 1463 C CA . THR A 1 192 ? 14.812 -22.734 -1.516 1 73.88 192 THR A CA 1
ATOM 1464 C C . THR A 1 192 ? 15.492 -22.5 -0.166 1 73.88 192 THR A C 1
ATOM 1466 O O . THR A 1 192 ? 15.172 -21.531 0.533 1 73.88 192 THR A O 1
ATOM 1469 N N . GLY A 1 193 ? 16.25 -23.438 0.223 1 74.81 193 GLY A N 1
ATOM 1470 C CA . GLY A 1 193 ? 16.984 -23.266 1.47 1 74.81 193 GLY A CA 1
ATOM 1471 C C . GLY A 1 193 ? 16.203 -23.719 2.686 1 74.81 193 GLY A C 1
ATOM 1472 O O . GLY A 1 193 ? 16.625 -23.5 3.822 1 74.81 193 GLY A O 1
ATOM 1473 N N . SER A 1 194 ? 15.055 -24.281 2.418 1 83.75 194 SER A N 1
ATOM 1474 C CA . SER A 1 194 ? 14.227 -24.797 3.502 1 83.75 194 SER A CA 1
ATOM 1475 C C . SER A 1 194 ? 13.992 -26.297 3.365 1 83.75 194 SER A C 1
ATOM 1477 O O . SER A 1 194 ? 12.875 -26.734 3.115 1 83.75 194 SER A O 1
ATOM 1479 N N . PRO A 1 195 ? 14.953 -27.062 3.758 1 80.81 195 PRO A N 1
ATOM 1480 C CA . PRO A 1 195 ? 14.844 -28.516 3.539 1 80.81 195 PRO A CA 1
ATOM 1481 C C . PRO A 1 195 ? 13.789 -29.172 4.438 1 80.81 195 PRO A C 1
ATOM 1483 O O . PRO A 1 195 ? 13.312 -30.266 4.133 1 80.81 195 PRO A O 1
ATOM 1486 N N . ASP A 1 196 ? 13.367 -28.469 5.422 1 85 196 ASP A N 1
ATOM 1487 C CA . ASP A 1 196 ? 12.484 -29.078 6.402 1 85 196 ASP A CA 1
ATOM 1488 C C . ASP A 1 196 ? 11.039 -28.609 6.211 1 85 196 ASP A C 1
ATOM 1490 O O . ASP A 1 196 ? 10.156 -28.984 6.984 1 85 196 ASP A O 1
ATOM 1494 N N . GLU A 1 197 ? 10.875 -27.828 5.168 1 92.88 197 GLU A N 1
ATOM 1495 C CA . GLU A 1 197 ? 9.508 -27.375 4.953 1 92.88 197 GLU A CA 1
ATOM 1496 C C . GLU A 1 197 ? 8.633 -28.484 4.379 1 92.88 197 GLU A C 1
ATOM 1498 O O . GLU A 1 197 ? 8.727 -28.797 3.191 1 92.88 197 GLU A O 1
ATOM 1503 N N . VAL A 1 198 ? 7.738 -29.031 5.113 1 91.81 198 VAL A N 1
ATOM 1504 C CA . VAL A 1 198 ? 7.047 -30.297 4.852 1 91.81 198 VAL A CA 1
ATOM 1505 C C . VAL A 1 198 ? 6.16 -30.141 3.617 1 91.81 198 VAL A C 1
ATOM 1507 O O . VAL A 1 198 ? 6.207 -30.984 2.709 1 91.81 198 VAL A O 1
ATOM 1510 N N . VAL A 1 199 ? 5.441 -29.094 3.512 1 95.88 199 VAL A N 1
ATOM 1511 C CA . VAL A 1 199 ? 4.484 -28.891 2.428 1 95.88 199 VAL A CA 1
ATOM 1512 C C . VAL A 1 199 ? 5.23 -28.688 1.11 1 95.88 199 VAL A C 1
ATOM 1514 O O . VAL A 1 199 ? 4.883 -29.297 0.095 1 95.88 199 VAL A O 1
ATOM 1517 N N . MET A 1 200 ? 6.262 -28 1.126 1 96.44 200 MET A N 1
ATOM 1518 C CA . MET A 1 200 ? 6.992 -27.641 -0.083 1 96.44 200 MET A CA 1
ATOM 1519 C C . MET A 1 200 ? 7.875 -28.781 -0.558 1 96.44 200 MET A C 1
ATOM 1521 O O . MET A 1 200 ? 8.219 -28.859 -1.739 1 96.44 200 MET A O 1
ATOM 1525 N N . ARG A 1 201 ? 8.156 -29.719 0.372 1 95.75 201 ARG A N 1
ATOM 1526 C CA . ARG A 1 201 ? 9.133 -30.75 0.037 1 95.75 201 ARG A CA 1
ATOM 1527 C C . ARG A 1 201 ? 8.453 -32.125 -0.122 1 95.75 201 ARG A C 1
ATOM 1529 O O . ARG A 1 201 ? 9.102 -33.094 -0.482 1 95.75 201 ARG A O 1
ATOM 1536 N N . ASP A 1 202 ? 7.156 -32.156 0.11 1 96.62 202 ASP A N 1
ATOM 1537 C CA . ASP A 1 202 ? 6.406 -33.406 -0.044 1 96.62 202 ASP A CA 1
ATOM 1538 C C . ASP A 1 202 ? 6.098 -33.688 -1.515 1 96.62 202 ASP A C 1
ATOM 1540 O O . ASP A 1 202 ? 5.188 -33.094 -2.088 1 96.62 202 ASP A O 1
ATOM 1544 N N . ALA A 1 203 ? 6.703 -34.688 -2.059 1 96.06 203 ALA A N 1
ATOM 1545 C CA . ALA A 1 203 ? 6.547 -35 -3.473 1 96.06 203 ALA A CA 1
ATOM 1546 C C . ALA A 1 203 ? 5.172 -35.625 -3.744 1 96.06 203 ALA A C 1
ATOM 1548 O O . ALA A 1 203 ? 4.746 -35.719 -4.898 1 96.06 203 ALA A O 1
ATOM 1549 N N . LYS A 1 204 ? 4.512 -36 -2.725 1 97.75 204 LYS A N 1
ATOM 1550 C CA . LYS A 1 204 ? 3.219 -36.656 -2.896 1 97.75 204 LYS A CA 1
ATOM 1551 C C . LYS A 1 204 ? 2.07 -35.688 -2.641 1 97.75 204 LYS A C 1
ATOM 1553 O O . LYS A 1 204 ? 0.9 -36.062 -2.74 1 97.75 204 LYS A O 1
ATOM 1558 N N . LEU A 1 205 ? 2.412 -34.469 -2.355 1 98 205 LEU A N 1
ATOM 1559 C CA . LEU A 1 205 ? 1.389 -33.5 -1.969 1 98 205 LEU A CA 1
ATOM 1560 C C . LEU A 1 205 ? 0.417 -33.25 -3.117 1 98 205 LEU A C 1
ATOM 1562 O O . LEU A 1 205 ? -0.796 -33.406 -2.955 1 98 205 LEU A O 1
ATOM 1566 N N . LEU A 1 206 ? 0.931 -32.812 -4.254 1 98.44 206 LEU A N 1
ATOM 1567 C CA . LEU A 1 206 ? 0.087 -32.531 -5.41 1 98.44 206 LEU A CA 1
ATOM 1568 C C . LEU A 1 206 ? -0.251 -33.812 -6.168 1 98.44 206 LEU A C 1
ATOM 1570 O O . LEU A 1 206 ? 0.643 -34.469 -6.684 1 98.44 206 LEU A O 1
ATOM 1574 N N . THR A 1 207 ? -1.525 -34.094 -6.262 1 98.19 207 THR A N 1
ATOM 1575 C CA . THR A 1 207 ? -1.953 -35.344 -6.855 1 98.19 207 THR A CA 1
ATOM 1576 C C . THR A 1 207 ? -2.602 -35.125 -8.219 1 98.19 207 THR A C 1
ATOM 1578 O O . THR A 1 207 ? -3.066 -34 -8.508 1 98.19 207 THR A O 1
ATOM 1581 N N . GLU A 1 208 ? -2.635 -36.188 -9.023 1 96.94 208 GLU A N 1
ATOM 1582 C CA . GLU A 1 208 ? -3.285 -36.125 -10.328 1 96.94 208 GLU A CA 1
ATOM 1583 C C . GLU A 1 208 ? -4.789 -35.906 -10.188 1 96.94 20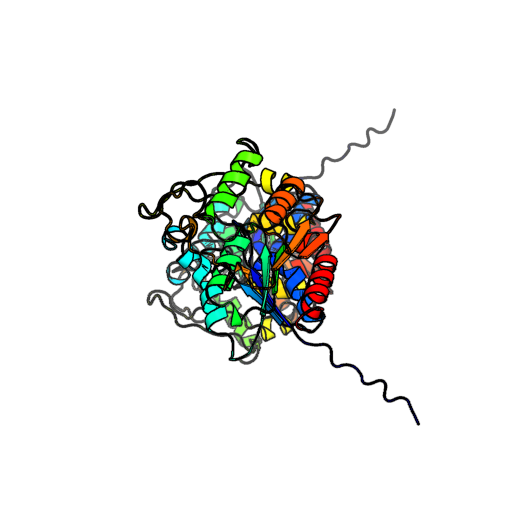8 GLU A C 1
ATOM 1585 O O . GLU A 1 208 ? -5.391 -35.188 -11 1 96.94 208 GLU A O 1
ATOM 1590 N N . GLU A 1 209 ? -5.426 -36.469 -9.188 1 97.25 209 GLU A N 1
ATOM 1591 C CA . GLU A 1 209 ? -6.875 -36.469 -9.016 1 97.25 209 GLU A CA 1
ATOM 1592 C C . GLU A 1 209 ? -7.387 -35.094 -8.562 1 97.25 209 GLU A C 1
ATOM 1594 O O . GLU A 1 209 ? -8.555 -34.781 -8.773 1 97.25 209 GLU A O 1
ATOM 1599 N N . ARG A 1 210 ? -6.539 -34.344 -7.949 1 97.81 210 ARG A N 1
ATOM 1600 C CA . ARG A 1 210 ? -6.965 -33.062 -7.391 1 97.81 210 ARG A CA 1
ATOM 1601 C C . ARG A 1 210 ? -6.32 -31.906 -8.141 1 97.81 210 ARG A C 1
ATOM 1603 O O . ARG A 1 210 ? -6.859 -31.438 -9.141 1 97.81 210 ARG A O 1
ATOM 1610 N N . TYR A 1 211 ? -5.16 -31.516 -7.766 1 98.12 211 TYR A N 1
ATOM 1611 C CA . TYR A 1 211 ? -4.445 -30.438 -8.445 1 98.12 211 TYR A CA 1
ATOM 1612 C C . TYR A 1 211 ? -4.27 -30.766 -9.93 1 98.12 211 TYR A C 1
ATOM 1614 O O . TYR A 1 211 ? -4.492 -29.906 -10.781 1 98.12 211 TYR A O 1
ATOM 1622 N N . GLY A 1 212 ? -3.889 -31.953 -10.281 1 96.31 212 GLY A N 1
ATOM 1623 C CA . GLY A 1 212 ? -3.594 -32.344 -11.648 1 96.31 212 GLY A CA 1
ATOM 1624 C C . GLY A 1 212 ? -4.816 -32.344 -12.539 1 96.31 212 GLY A C 1
ATOM 1625 O O . GLY A 1 212 ? -4.707 -32.156 -13.75 1 96.31 212 GLY A O 1
ATOM 1626 N N . SER A 1 213 ? -5.996 -32.625 -11.984 1 94.56 213 SER A N 1
ATOM 1627 C CA . SER A 1 213 ? -7.207 -32.719 -12.789 1 94.56 213 SER A CA 1
ATOM 1628 C C . SER A 1 213 ? -7.93 -31.391 -12.898 1 94.56 213 SER A C 1
ATOM 1630 O O . SER A 1 213 ? -8.836 -31.234 -13.727 1 94.56 213 SER A O 1
ATOM 1632 N N . ALA A 1 214 ? -7.523 -30.422 -12.062 1 95.44 214 ALA A N 1
ATOM 1633 C CA . ALA A 1 214 ? -8.125 -29.094 -12.133 1 95.44 214 ALA A CA 1
ATOM 1634 C C . ALA A 1 214 ? -7.773 -28.391 -13.445 1 95.44 214 ALA A C 1
ATOM 1636 O O . ALA A 1 214 ? -6.727 -28.672 -14.031 1 95.44 214 ALA A O 1
ATOM 1637 N N . ARG A 1 215 ? -8.656 -27.578 -13.945 1 96.44 215 ARG A N 1
ATOM 1638 C CA . ARG A 1 215 ? -8.336 -26.75 -15.102 1 96.44 215 ARG A CA 1
ATOM 1639 C C . ARG A 1 215 ? -7.25 -25.719 -14.758 1 96.44 215 ARG A C 1
ATOM 1641 O O . ARG A 1 215 ? -7.477 -24.812 -13.961 1 96.44 215 ARG A O 1
ATOM 1648 N N . ARG A 1 216 ? -6.141 -25.906 -15.344 1 97.5 216 ARG A N 1
ATOM 1649 C CA . ARG A 1 216 ? -5.012 -25 -15.133 1 97.5 216 ARG A CA 1
ATOM 1650 C C . ARG A 1 216 ? -4.621 -24.297 -16.438 1 97.5 216 ARG A C 1
ATOM 1652 O O . ARG A 1 216 ? -4.637 -24.922 -17.5 1 97.5 216 ARG A O 1
ATOM 1659 N N . VAL A 1 217 ? -4.363 -23.047 -16.344 1 98.38 217 VAL A N 1
ATOM 1660 C CA . VAL A 1 217 ? -3.936 -22.234 -17.469 1 98.38 217 VAL A CA 1
ATOM 1661 C C . VAL A 1 217 ? -2.66 -21.469 -17.109 1 98.38 217 VAL A C 1
ATOM 1663 O O . VAL A 1 217 ? -2.537 -20.953 -16 1 98.38 217 VAL A O 1
ATOM 1666 N N . PHE A 1 218 ? -1.679 -21.516 -17.953 1 98.81 218 PHE A N 1
ATOM 1667 C CA . PHE A 1 218 ? -0.48 -20.703 -17.766 1 98.81 218 PHE A CA 1
ATOM 1668 C C . PHE A 1 218 ? -0.469 -19.516 -18.719 1 98.81 218 PHE A C 1
ATOM 1670 O O . PHE A 1 218 ? -0.742 -19.672 -19.906 1 98.81 218 PHE A O 1
ATOM 1677 N N . VAL A 1 219 ? -0.249 -18.359 -18.203 1 98.94 219 VAL A N 1
ATOM 1678 C CA . VAL A 1 219 ? -0.082 -17.156 -19 1 98.94 219 VAL A CA 1
ATOM 1679 C C . VAL A 1 219 ? 1.397 -16.781 -19.078 1 98.94 219 VAL A C 1
ATOM 1681 O O . VAL A 1 219 ? 1.958 -16.25 -18.109 1 98.94 219 VAL A O 1
ATOM 1684 N N . VAL A 1 220 ? 1.964 -17.062 -20.219 1 98.81 220 VAL A N 1
ATOM 1685 C CA . VAL A 1 220 ? 3.355 -16.703 -20.469 1 98.81 220 VAL A CA 1
ATOM 1686 C C . VAL A 1 220 ? 3.463 -15.195 -20.719 1 98.81 220 VAL A C 1
ATOM 1688 O O . VAL A 1 220 ? 2.771 -14.664 -21.594 1 98.81 220 VAL A O 1
ATOM 1691 N N . VAL A 1 221 ? 4.262 -14.531 -19.922 1 98.88 221 VAL A N 1
ATOM 1692 C CA . VAL A 1 221 ? 4.578 -13.125 -20.141 1 98.88 221 VAL A CA 1
ATOM 1693 C C . VAL A 1 221 ? 5.926 -13 -20.859 1 98.88 221 VAL A C 1
ATOM 1695 O O . VAL A 1 221 ? 6.977 -13.242 -20.25 1 98.88 221 VAL A O 1
ATOM 1698 N N . GLU A 1 222 ? 5.93 -12.586 -22.016 1 98.12 222 GLU A N 1
ATOM 1699 C CA . GLU A 1 222 ? 7.066 -12.75 -22.922 1 98.12 222 GLU A CA 1
ATOM 1700 C C . GLU A 1 222 ? 8.227 -11.844 -22.516 1 98.12 222 GLU A C 1
ATOM 1702 O O . GLU A 1 222 ? 9.391 -12.234 -22.641 1 98.12 222 GLU A O 1
ATOM 1707 N N . ASP A 1 223 ? 7.93 -10.641 -22.094 1 98.38 223 ASP A N 1
ATOM 1708 C CA . ASP A 1 223 ? 8.977 -9.664 -21.797 1 98.38 223 ASP A CA 1
ATOM 1709 C C . ASP A 1 223 ? 9.25 -9.602 -20.297 1 98.38 223 ASP A C 1
ATOM 1711 O O . ASP A 1 223 ? 9.672 -8.562 -19.781 1 98.38 223 ASP A O 1
ATOM 1715 N N . ASP A 1 224 ? 8.938 -10.664 -19.625 1 98.69 224 ASP A N 1
ATOM 1716 C CA . ASP A 1 224 ? 9.234 -10.82 -18.203 1 98.69 224 ASP A CA 1
ATOM 1717 C C . ASP A 1 224 ? 10.727 -11.055 -17.969 1 98.69 224 ASP A C 1
ATOM 1719 O O . ASP A 1 224 ? 11.281 -12.055 -18.438 1 98.69 224 ASP A O 1
ATOM 1723 N N . HIS A 1 225 ? 11.375 -10.148 -17.219 1 98.44 225 HIS A N 1
ATOM 1724 C CA . HIS A 1 225 ? 12.789 -10.32 -16.891 1 98.44 225 HIS A CA 1
ATOM 1725 C C . HIS A 1 225 ? 12.969 -10.961 -15.523 1 98.44 225 HIS A C 1
ATOM 1727 O O . HIS A 1 225 ? 14.086 -11.32 -15.141 1 98.44 225 HIS A O 1
ATOM 1733 N N . GLY A 1 226 ? 11.883 -11.133 -14.766 1 98.31 226 GLY A N 1
ATOM 1734 C CA . GLY A 1 226 ? 11.938 -11.812 -13.477 1 98.31 226 GLY A CA 1
ATOM 1735 C C . GLY A 1 226 ? 11.961 -13.32 -13.594 1 98.31 226 GLY A C 1
ATOM 1736 O O . GLY A 1 226 ? 12.742 -13.992 -12.922 1 98.31 226 GLY A O 1
ATOM 1737 N N . ILE A 1 227 ? 11.086 -13.82 -14.344 1 98.44 227 ILE A N 1
ATOM 1738 C CA . ILE A 1 227 ? 11.07 -15.211 -14.797 1 98.44 227 ILE A CA 1
ATOM 1739 C C . ILE A 1 227 ? 11.109 -15.258 -16.328 1 98.44 227 ILE A C 1
ATOM 1741 O O . ILE A 1 227 ? 10.062 -15.156 -16.969 1 98.44 227 ILE A O 1
ATOM 1745 N N . PRO A 1 228 ? 12.234 -15.508 -16.859 1 97.88 228 PRO A N 1
ATOM 1746 C CA . PRO A 1 228 ? 12.344 -15.469 -18.312 1 97.88 228 PRO A CA 1
ATOM 1747 C C . PRO A 1 228 ? 11.359 -16.406 -19.016 1 97.88 228 PRO A C 1
ATOM 1749 O O . PRO A 1 228 ? 11.078 -17.5 -18.5 1 97.88 228 PRO A O 1
ATOM 1752 N N . ALA A 1 229 ? 10.922 -16 -20.188 1 98.19 229 ALA A N 1
ATOM 1753 C CA . ALA A 1 229 ? 9.891 -16.734 -20.922 1 98.19 229 ALA A CA 1
ATOM 1754 C C . ALA A 1 229 ? 10.312 -18.172 -21.172 1 98.19 229 ALA A C 1
ATOM 1756 O O . ALA A 1 229 ? 9.477 -19.078 -21.125 1 98.19 229 ALA A O 1
ATOM 1757 N N . GLU A 1 230 ? 11.555 -18.391 -21.422 1 97.88 230 GLU A N 1
ATOM 1758 C CA . GLU A 1 230 ? 12.047 -19.75 -21.641 1 97.88 230 GLU A CA 1
ATOM 1759 C C . GLU A 1 230 ? 11.797 -20.625 -20.422 1 97.88 230 GLU A C 1
ATOM 1761 O O . GLU A 1 230 ? 11.383 -21.781 -20.562 1 97.88 230 GLU A O 1
ATOM 1766 N N . PHE A 1 231 ? 12.07 -20.109 -19.312 1 98.31 231 PHE A N 1
ATOM 1767 C CA . PHE A 1 231 ? 11.852 -20.906 -18.109 1 98.31 231 PHE A CA 1
ATOM 1768 C C . PHE A 1 231 ? 10.367 -21.094 -17.844 1 98.31 231 PHE A C 1
ATOM 1770 O O . PHE A 1 231 ? 9.945 -22.156 -17.359 1 98.31 231 PHE A O 1
ATOM 1777 N N . GLN A 1 232 ? 9.547 -20.078 -18.078 1 98.62 232 GLN A N 1
ATOM 1778 C CA . GLN A 1 232 ? 8.102 -20.25 -17.984 1 98.62 232 GLN A CA 1
ATOM 1779 C C . GLN A 1 232 ? 7.637 -21.438 -18.828 1 98.62 232 GLN A C 1
ATOM 1781 O O . GLN A 1 232 ? 6.867 -22.281 -18.359 1 98.62 232 GLN A O 1
ATOM 1786 N N . ARG A 1 233 ? 8.148 -21.547 -20.016 1 97.75 233 ARG A N 1
ATOM 1787 C CA . ARG A 1 233 ? 7.777 -22.625 -20.922 1 97.75 233 ARG A CA 1
ATOM 1788 C C . ARG A 1 233 ? 8.305 -23.969 -20.422 1 97.75 233 ARG A C 1
ATOM 1790 O O . ARG A 1 233 ? 7.664 -25 -20.625 1 97.75 233 ARG A O 1
ATOM 1797 N N . ARG A 1 234 ? 9.422 -23.938 -19.766 1 96.81 234 ARG A N 1
ATOM 1798 C CA . ARG A 1 234 ? 9.93 -25.156 -19.141 1 96.81 234 ARG A CA 1
ATOM 1799 C C . ARG A 1 234 ? 8.969 -25.656 -18.078 1 96.81 234 ARG A C 1
ATOM 1801 O O . ARG A 1 234 ? 8.742 -26.875 -17.953 1 96.81 234 ARG A O 1
ATOM 1808 N N . MET A 1 235 ? 8.43 -24.719 -17.25 1 97.19 235 MET A N 1
ATOM 1809 C CA . MET A 1 235 ? 7.449 -25.109 -16.25 1 97.19 235 MET A CA 1
ATOM 1810 C C . MET A 1 235 ? 6.207 -25.719 -16.906 1 97.19 235 MET A C 1
ATOM 1812 O O . MET A 1 235 ? 5.695 -26.734 -16.453 1 97.19 235 MET A O 1
ATOM 1816 N N . VAL A 1 236 ? 5.754 -25.094 -17.969 1 97.38 236 VAL A N 1
ATOM 1817 C CA . VAL A 1 236 ? 4.578 -25.547 -18.703 1 97.38 236 VAL A CA 1
ATOM 1818 C C . VAL A 1 236 ? 4.801 -26.969 -19.219 1 97.38 236 VAL A C 1
ATOM 1820 O O . VAL A 1 236 ? 3.898 -27.812 -19.156 1 97.38 236 VAL A O 1
ATOM 1823 N N . ALA A 1 237 ? 5.977 -27.266 -19.656 1 96.88 237 ALA A N 1
ATOM 1824 C CA . ALA A 1 237 ? 6.312 -28.547 -20.25 1 96.88 237 ALA A CA 1
ATOM 1825 C C . ALA A 1 237 ? 6.219 -29.672 -19.219 1 96.88 237 ALA A C 1
ATOM 1827 O O . ALA A 1 237 ? 6.082 -30.844 -19.578 1 96.88 237 ALA A O 1
ATOM 1828 N N . GLN A 1 238 ? 6.266 -29.312 -17.953 1 95.88 238 GLN A N 1
ATOM 1829 C CA . GLN A 1 238 ? 6.191 -30.297 -16.891 1 95.88 238 GLN A CA 1
ATOM 1830 C C . GLN A 1 238 ? 4.742 -30.656 -16.562 1 95.88 238 GLN A C 1
ATOM 1832 O O . GLN A 1 238 ? 4.477 -31.531 -15.75 1 95.88 238 GLN A O 1
ATOM 1837 N N . SER A 1 239 ? 3.807 -29.984 -17.141 1 93.19 239 SER A N 1
ATOM 1838 C CA . SER A 1 239 ? 2.375 -30.219 -16.969 1 93.19 239 SER A CA 1
ATOM 1839 C C . SER A 1 239 ? 1.694 -30.453 -18.312 1 93.19 239 SER A C 1
ATOM 1841 O O . SER A 1 239 ? 0.969 -29.578 -18.812 1 93.19 239 SER A O 1
ATOM 1843 N N . PRO A 1 240 ? 1.812 -31.609 -18.844 1 86.19 240 PRO A N 1
ATOM 1844 C CA . PRO A 1 240 ? 1.263 -31.875 -20.172 1 86.19 240 PRO A CA 1
ATOM 1845 C C . PRO A 1 240 ? -0.248 -31.656 -20.25 1 86.19 240 PRO A C 1
ATOM 1847 O O . PRO A 1 240 ? -0.968 -32.031 -19.312 1 86.19 240 PRO A O 1
ATOM 1850 N N . GLY A 1 241 ? -0.656 -30.953 -21.328 1 87.44 241 GLY A N 1
ATOM 1851 C CA . GLY A 1 241 ? -2.078 -30.781 -21.578 1 87.44 241 GLY A CA 1
ATOM 1852 C C . GLY A 1 241 ? -2.639 -29.484 -21.031 1 87.44 241 GLY A C 1
ATOM 1853 O O . GLY A 1 241 ? -3.805 -29.156 -21.266 1 87.44 241 GLY A O 1
ATOM 1854 N N . ILE A 1 242 ? -1.785 -28.734 -20.359 1 93.25 242 ILE A N 1
ATOM 1855 C CA . ILE A 1 242 ? -2.277 -27.5 -19.766 1 93.25 242 ILE A CA 1
ATOM 1856 C C . ILE A 1 242 ? -2.498 -26.453 -20.859 1 93.25 242 ILE A C 1
ATOM 1858 O O . ILE A 1 242 ? -1.822 -26.484 -21.891 1 93.25 242 ILE A O 1
ATOM 1862 N N . GLN A 1 243 ? -3.477 -25.609 -20.688 1 95.31 243 GLN A N 1
ATOM 1863 C CA . GLN A 1 243 ? -3.707 -24.469 -21.578 1 95.31 243 GLN A CA 1
ATOM 1864 C C . GLN A 1 243 ? -2.656 -23.391 -21.375 1 95.31 243 GLN A C 1
ATOM 1866 O O . GLN A 1 243 ? -2.277 -23.094 -20.234 1 95.31 243 GLN A O 1
ATOM 1871 N N . VAL A 1 244 ? -2.199 -22.859 -22.516 1 98.06 244 VAL A N 1
ATOM 1872 C CA . VAL A 1 244 ? -1.191 -21.812 -22.453 1 98.06 244 VAL A CA 1
ATOM 1873 C C . VAL A 1 244 ? -1.695 -20.562 -23.172 1 98.06 244 VAL A C 1
ATOM 1875 O O . VAL A 1 244 ? -2.242 -20.656 -24.281 1 98.06 244 VAL A O 1
ATOM 1878 N N . GLU A 1 245 ? -1.656 -19.453 -22.562 1 98.19 245 GLU A N 1
ATOM 1879 C CA . GLU A 1 245 ? -1.888 -18.125 -23.125 1 98.19 245 GLU A CA 1
ATOM 1880 C C . GLU A 1 245 ? -0.628 -17.281 -23.047 1 98.19 245 GLU A C 1
ATOM 1882 O O . GLU A 1 245 ? 0.315 -17.609 -22.328 1 98.19 245 GLU A O 1
ATOM 1887 N N . GLU A 1 246 ? -0.579 -16.234 -23.844 1 98.06 246 GLU A N 1
ATOM 1888 C CA . GLU A 1 246 ? 0.609 -15.375 -23.859 1 98.06 246 GLU A CA 1
ATOM 1889 C C . GLU A 1 246 ? 0.231 -13.898 -23.812 1 98.06 246 GLU A C 1
ATOM 1891 O O . GLU A 1 246 ? -0.792 -13.5 -24.375 1 98.06 246 GLU A O 1
ATOM 1896 N N . VAL A 1 247 ? 0.991 -13.133 -23.125 1 98.31 247 VAL A N 1
ATOM 1897 C CA . VAL A 1 247 ? 0.899 -11.672 -23.125 1 98.31 247 VAL A CA 1
ATOM 1898 C C . VAL A 1 247 ? 2.242 -11.07 -23.516 1 98.31 247 VAL A C 1
ATOM 1900 O O . VAL A 1 247 ? 3.275 -11.391 -22.922 1 98.31 247 VAL A O 1
ATOM 1903 N N . ALA A 1 248 ? 2.258 -10.211 -24.531 1 97.06 248 ALA A N 1
ATOM 1904 C CA . ALA A 1 248 ? 3.453 -9.492 -24.953 1 97.06 248 ALA A CA 1
ATOM 1905 C C . ALA A 1 248 ? 3.422 -8.039 -24.484 1 97.06 248 ALA A C 1
ATOM 1907 O O . ALA A 1 248 ? 2.355 -7.508 -24.172 1 97.06 248 ALA A O 1
ATOM 1908 N N . GLY A 1 249 ? 4.602 -7.465 -24.391 1 98 249 GLY A N 1
ATOM 1909 C CA . GLY A 1 249 ? 4.703 -6.055 -24.047 1 98 249 GLY A CA 1
ATOM 1910 C C . GLY A 1 249 ? 4.465 -5.773 -22.578 1 98 249 GLY A C 1
ATOM 1911 O O . GLY A 1 249 ? 4.141 -4.648 -22.188 1 98 249 GLY A O 1
ATOM 1912 N N . ALA A 1 250 ? 4.539 -6.793 -21.781 1 98.75 250 ALA A N 1
ATOM 1913 C CA . ALA A 1 250 ? 4.375 -6.656 -20.344 1 98.75 250 ALA A CA 1
ATOM 1914 C C . ALA A 1 250 ? 5.602 -7.176 -19.594 1 98.75 250 ALA A C 1
ATOM 1916 O O . ALA A 1 250 ? 6.285 -8.086 -20.078 1 98.75 250 ALA A O 1
ATOM 1917 N N . ASP A 1 251 ? 5.934 -6.512 -18.516 1 98.81 251 ASP A N 1
ATOM 1918 C CA . ASP A 1 251 ? 7.008 -7.012 -17.672 1 98.81 251 ASP A CA 1
ATOM 1919 C C . ASP A 1 251 ? 6.477 -8 -16.625 1 98.81 251 ASP A C 1
ATOM 1921 O O . ASP A 1 251 ? 5.367 -8.523 -16.781 1 98.81 251 ASP A O 1
ATOM 1925 N N . HIS A 1 252 ? 7.352 -8.383 -15.641 1 98.94 252 HIS A N 1
ATOM 1926 C CA . HIS A 1 252 ? 6.988 -9.391 -14.648 1 98.94 252 HIS A CA 1
ATOM 1927 C C . HIS A 1 252 ? 5.715 -9 -13.906 1 98.94 252 HIS A C 1
ATOM 1929 O O . HIS A 1 252 ? 4.941 -9.859 -13.492 1 98.94 252 HIS A O 1
ATOM 1935 N N . MET A 1 253 ? 5.555 -7.656 -13.742 1 98.94 253 MET A N 1
ATOM 1936 C CA . MET A 1 253 ? 4.359 -7.125 -13.094 1 98.94 253 MET A CA 1
ATOM 1937 C C . MET A 1 253 ? 3.279 -6.809 -14.125 1 98.94 253 MET A C 1
ATOM 1939 O O . MET A 1 253 ? 2.83 -5.668 -14.234 1 98.94 253 MET A O 1
ATOM 1943 N N . VAL A 1 254 ? 2.775 -7.824 -14.758 1 98.94 254 VAL A N 1
ATOM 1944 C CA . VAL A 1 254 ? 1.887 -7.68 -15.906 1 98.94 254 VAL A CA 1
ATOM 1945 C C . VAL A 1 254 ? 0.584 -7.012 -15.469 1 98.94 254 VAL A C 1
ATOM 1947 O O . VAL A 1 254 ? -0.007 -6.234 -16.219 1 98.94 254 VAL A O 1
ATOM 1950 N N . MET A 1 255 ? 0.113 -7.164 -14.219 1 98.94 255 MET A N 1
ATOM 1951 C CA . MET A 1 255 ? -1.115 -6.555 -13.719 1 98.94 255 MET A CA 1
ATOM 1952 C C . MET A 1 255 ? -0.943 -5.047 -13.547 1 98.94 255 MET A C 1
ATOM 1954 O O . MET A 1 255 ? -1.924 -4.324 -13.367 1 98.94 255 MET A O 1
ATOM 1958 N N . LEU A 1 256 ? 0.324 -4.559 -13.617 1 98.88 256 LEU A N 1
ATOM 1959 C CA . LEU A 1 256 ? 0.617 -3.131 -13.531 1 98.88 256 LEU A CA 1
ATOM 1960 C C . LEU A 1 256 ? 1.011 -2.578 -14.898 1 98.88 256 LEU A C 1
ATOM 1962 O O . LEU A 1 256 ? 0.554 -1.503 -15.297 1 98.88 256 LEU A O 1
ATOM 1966 N N . SER A 1 257 ? 1.779 -3.34 -15.688 1 98.88 257 SER A N 1
ATOM 1967 C CA . SER A 1 257 ? 2.301 -2.854 -16.953 1 98.88 257 SER A CA 1
ATOM 1968 C C . SER A 1 257 ? 1.257 -2.963 -18.062 1 98.88 257 SER A C 1
ATOM 1970 O O . SER A 1 257 ? 1.24 -2.152 -18.984 1 98.88 257 SER A O 1
ATOM 1972 N N . ARG A 1 258 ? 0.403 -4.023 -18 1 98.75 258 ARG A N 1
ATOM 1973 C CA . ARG A 1 258 ? -0.669 -4.203 -18.969 1 98.75 258 ARG A CA 1
ATOM 1974 C C . ARG A 1 258 ? -1.935 -4.73 -18.312 1 98.75 258 ARG A C 1
ATOM 1976 O O . ARG A 1 258 ? -2.445 -5.789 -18.672 1 98.75 258 ARG A O 1
ATOM 1983 N N . PRO A 1 259 ? -2.514 -3.918 -17.422 1 98.69 259 PRO A N 1
ATOM 1984 C CA . PRO A 1 259 ? -3.643 -4.418 -16.641 1 98.69 259 PRO A CA 1
ATOM 1985 C C . PRO A 1 259 ? -4.867 -4.734 -17.5 1 98.69 259 PRO A C 1
ATOM 1987 O O . PRO A 1 259 ? -5.531 -5.75 -17.281 1 98.69 259 PRO A O 1
ATOM 1990 N N . GLU A 1 260 ? -5.18 -3.908 -18.484 1 98.31 260 GLU A N 1
ATOM 1991 C CA . GLU A 1 260 ? -6.363 -4.137 -19.297 1 98.31 260 GLU A CA 1
ATOM 1992 C C . GLU A 1 260 ? -6.215 -5.398 -20.141 1 98.31 260 GLU A C 1
ATOM 1994 O O . GLU A 1 260 ? -7.156 -6.184 -20.266 1 98.31 260 GLU A O 1
ATOM 1999 N N . LYS A 1 261 ? -5.031 -5.57 -20.719 1 98.56 261 LYS A N 1
ATOM 2000 C CA . LYS A 1 261 ? -4.766 -6.77 -21.5 1 98.56 261 LYS A CA 1
ATOM 2001 C C . LYS A 1 261 ? -4.871 -8.031 -20.656 1 98.56 261 LYS A C 1
ATOM 2003 O O . LYS A 1 261 ? -5.469 -9.023 -21.078 1 98.56 261 LYS A O 1
ATOM 2008 N N . LEU A 1 262 ? -4.305 -8 -19.516 1 98.88 262 LEU A N 1
ATOM 2009 C CA . LEU A 1 262 ? -4.371 -9.141 -18.609 1 98.88 262 LEU A CA 1
ATOM 2010 C C . LEU A 1 262 ? -5.816 -9.453 -18.234 1 98.88 262 LEU A C 1
ATOM 2012 O O . LEU A 1 262 ? -6.23 -10.617 -18.25 1 98.88 262 LEU A O 1
ATOM 2016 N N . VAL A 1 263 ? -6.594 -8.422 -17.906 1 98.75 263 VAL A N 1
ATOM 2017 C CA . VAL A 1 263 ? -7.969 -8.602 -17.438 1 98.75 263 VAL A CA 1
ATOM 2018 C C . VAL A 1 263 ? -8.82 -9.18 -18.562 1 98.75 263 VAL A C 1
ATOM 2020 O O . VAL A 1 263 ? -9.625 -10.086 -18.344 1 98.75 263 VAL A O 1
ATOM 2023 N N . GLU A 1 264 ? -8.617 -8.664 -19.75 1 98.5 264 GLU A N 1
ATOM 2024 C CA . GLU A 1 264 ? -9.32 -9.219 -20.891 1 98.5 264 GLU A CA 1
ATOM 2025 C C . GLU A 1 264 ? -9.023 -10.711 -21.062 1 98.5 264 GLU A C 1
ATOM 2027 O O . GLU A 1 264 ? -9.93 -11.508 -21.297 1 98.5 264 GLU A O 1
ATOM 2032 N N . LEU A 1 265 ? -7.805 -11.055 -20.922 1 98.5 265 LEU A N 1
ATOM 2033 C CA . LEU A 1 265 ? -7.379 -12.445 -21.047 1 98.5 265 LEU A CA 1
ATOM 2034 C C . LEU A 1 265 ? -7.984 -13.305 -19.953 1 98.5 265 LEU A C 1
ATOM 2036 O O . LEU A 1 265 ? -8.469 -14.406 -20.203 1 98.5 265 LEU A O 1
ATOM 2040 N N . LEU A 1 266 ? -7.969 -12.82 -18.703 1 98.62 266 LEU A N 1
ATOM 2041 C CA . LEU A 1 266 ? -8.523 -13.547 -17.578 1 98.62 266 LEU A CA 1
ATOM 2042 C C . LEU A 1 266 ? -10.016 -13.812 -17.766 1 98.62 266 LEU A C 1
ATOM 2044 O O . LEU A 1 266 ? -10.5 -14.906 -17.484 1 98.62 266 LEU A O 1
ATOM 2048 N N . ILE A 1 267 ? -10.711 -12.797 -18.234 1 98.12 267 ILE A N 1
ATOM 2049 C CA . ILE A 1 267 ? -12.148 -12.93 -18.453 1 98.12 267 ILE A CA 1
ATOM 2050 C C . ILE A 1 267 ? -12.398 -13.953 -19.562 1 98.12 267 ILE A C 1
ATOM 2052 O O . ILE A 1 267 ? -13.289 -14.805 -19.438 1 98.12 267 ILE A O 1
ATOM 2056 N N . ARG A 1 268 ? -11.594 -13.914 -20.625 1 97.44 268 ARG A N 1
ATOM 2057 C CA . ARG A 1 268 ? -11.719 -14.898 -21.688 1 97.44 268 ARG A CA 1
ATOM 2058 C C . ARG A 1 268 ? -11.492 -16.312 -21.172 1 97.44 268 ARG A C 1
ATOM 2060 O O . ARG A 1 268 ? -12.219 -17.234 -21.531 1 97.44 268 ARG A O 1
ATOM 2067 N N . ILE A 1 269 ? -10.508 -16.5 -20.359 1 97.38 269 ILE A N 1
ATOM 2068 C CA . ILE A 1 269 ? -10.211 -17.797 -19.766 1 97.38 269 ILE A CA 1
ATOM 2069 C C . ILE A 1 269 ? -11.391 -18.25 -18.922 1 97.38 269 ILE A C 1
ATOM 2071 O O . ILE A 1 269 ? -11.82 -19.406 -19.016 1 97.38 269 ILE A O 1
ATOM 2075 N N . ALA A 1 270 ? -11.875 -17.344 -18.094 1 97 270 ALA A N 1
ATOM 2076 C CA . ALA A 1 270 ? -12.977 -17.672 -17.203 1 97 270 ALA A CA 1
ATOM 2077 C C . ALA A 1 270 ? -14.234 -18.062 -17.984 1 97 270 ALA A C 1
ATOM 2079 O O . ALA A 1 270 ? -14.977 -18.953 -17.578 1 97 270 ALA A O 1
ATOM 2080 N N . ASP A 1 271 ? -14.461 -17.406 -19.109 1 94.94 271 ASP A N 1
ATOM 2081 C CA . ASP A 1 271 ? -15.656 -17.609 -19.922 1 94.94 271 ASP A CA 1
ATOM 2082 C C . ASP A 1 271 ? -15.625 -18.969 -20.625 1 94.94 271 ASP A C 1
ATOM 2084 O O . ASP A 1 271 ? -16.672 -19.5 -21 1 94.94 271 ASP A O 1
ATOM 2088 N N . LYS A 1 272 ? -14.453 -19.406 -21 1 86.69 272 LYS A N 1
ATOM 2089 C CA . LYS A 1 272 ? -14.344 -20.703 -21.656 1 86.69 272 LYS A CA 1
ATOM 2090 C C . LYS A 1 272 ? -14.711 -21.828 -20.703 1 86.69 272 LYS A C 1
ATOM 2092 O O . LYS A 1 272 ? -14.781 -23 -21.094 1 86.69 272 LYS A O 1
ATOM 2097 N N . LEU A 1 273 ? -14.945 -21.484 -19.516 1 58.81 273 LEU A N 1
ATOM 2098 C CA . LEU A 1 273 ? -15.234 -22.531 -18.547 1 58.81 273 LEU A CA 1
ATOM 2099 C C . LEU A 1 273 ? -16.234 -23.531 -19.109 1 58.81 273 LEU A C 1
ATOM 2101 O O . LEU A 1 273 ? -16.922 -23.25 -20.078 1 58.81 273 LEU A O 1
ATOM 2105 N N . LYS A 1 274 ? -16.984 -24.531 -18.141 1 50.16 274 LYS A N 1
ATOM 2106 C CA . LYS A 1 274 ? -17.391 -25.938 -18.25 1 50.16 274 LYS A CA 1
ATOM 2107 C C . LYS A 1 274 ? -18.438 -26.109 -19.359 1 50.16 274 LYS A C 1
ATOM 2109 O O . LYS A 1 274 ? -19.516 -25.516 -19.297 1 50.16 274 LYS A O 1
ATOM 2114 N N . GLN A 1 275 ? -17.922 -26.078 -20.641 1 38.69 275 GLN A N 1
ATOM 2115 C CA . GLN A 1 275 ? -18.797 -27 -21.375 1 38.69 275 GLN A CA 1
ATOM 2116 C C . GLN A 1 275 ? -18.781 -28.391 -20.766 1 38.69 275 GLN A C 1
ATOM 2118 O O . GLN A 1 275 ? -17.734 -28.875 -20.312 1 38.69 275 GLN A O 1
ATOM 2123 N N . MET B 1 1 ? 30.422 37.25 -29.297 1 26.45 1 MET B N 1
ATOM 2124 C CA . MET B 1 1 ? 30.516 36.812 -27.906 1 26.45 1 MET B CA 1
ATOM 2125 C C . MET B 1 1 ? 29.234 36.125 -27.453 1 26.45 1 MET B C 1
ATOM 2127 O O . MET B 1 1 ? 28.172 36.75 -27.438 1 26.45 1 MET B O 1
ATOM 2131 N N . ALA B 1 2 ? 29.094 34.781 -27.734 1 33.66 2 ALA B N 1
ATOM 2132 C CA . ALA B 1 2 ? 27.875 33.969 -27.516 1 33.66 2 ALA B CA 1
ATOM 2133 C C . ALA B 1 2 ? 27.375 34.125 -26.078 1 33.66 2 ALA B C 1
ATOM 2135 O O . ALA B 1 2 ? 28.172 34.125 -25.141 1 33.66 2 ALA B O 1
ATOM 2136 N N . ALA B 1 3 ? 26.297 34.75 -25.859 1 36.41 3 ALA B N 1
ATOM 2137 C CA . ALA B 1 3 ? 25.578 34.906 -24.594 1 36.41 3 ALA B CA 1
ATOM 2138 C C . ALA B 1 3 ? 25.578 33.594 -23.797 1 36.41 3 ALA B C 1
ATOM 2140 O O . ALA B 1 3 ? 25.125 32.562 -24.297 1 36.41 3 ALA B O 1
ATOM 2141 N N . SER B 1 4 ? 26.594 33.312 -23 1 35.56 4 SER B N 1
ATOM 2142 C CA . SER B 1 4 ? 26.641 32.188 -22.078 1 35.56 4 SER B CA 1
ATOM 2143 C C . SER B 1 4 ? 25.312 32 -21.359 1 35.56 4 SER B C 1
ATOM 2145 O O . SER B 1 4 ? 24.859 32.906 -20.641 1 35.56 4 SER B O 1
ATOM 2147 N N . GLU B 1 5 ? 24.234 31.656 -21.984 1 38.62 5 GLU B N 1
ATOM 2148 C CA . GLU B 1 5 ? 22.984 31.25 -21.328 1 38.62 5 GLU B CA 1
ATOM 2149 C C . GLU B 1 5 ? 23.266 30.453 -20.062 1 38.62 5 GLU B C 1
ATOM 2151 O O . GLU B 1 5 ? 23.844 29.359 -20.125 1 38.62 5 GLU B O 1
ATOM 2156 N N . THR B 1 6 ? 23.719 31.047 -19 1 39.22 6 THR B N 1
ATOM 2157 C CA . THR B 1 6 ? 23.906 30.438 -17.688 1 39.22 6 THR B CA 1
ATOM 2158 C C . THR B 1 6 ? 22.766 29.469 -17.375 1 39.22 6 THR B C 1
ATOM 2160 O O . THR B 1 6 ? 21.594 29.859 -17.344 1 39.22 6 THR B O 1
ATOM 2163 N N . THR B 1 7 ? 22.688 28.281 -17.859 1 41.75 7 THR B N 1
ATOM 2164 C CA . THR B 1 7 ? 21.875 27.141 -17.453 1 41.75 7 THR B CA 1
ATOM 2165 C C . THR B 1 7 ? 21.625 27.188 -15.945 1 41.75 7 THR B C 1
ATOM 2167 O O . THR B 1 7 ? 22.547 27.047 -15.148 1 41.75 7 THR B O 1
ATOM 2170 N N . LYS B 1 8 ? 20.984 28.125 -15.398 1 43.81 8 LYS B N 1
ATOM 2171 C CA . LYS B 1 8 ? 20.609 28.234 -14 1 43.81 8 LYS B CA 1
ATOM 2172 C C . LYS B 1 8 ? 20.359 26.875 -13.375 1 43.81 8 LYS B C 1
ATOM 2174 O O . LYS B 1 8 ? 19.469 26.141 -13.805 1 43.81 8 LYS B O 1
ATOM 2179 N N . GLU B 1 9 ? 21.281 26.203 -12.93 1 54.41 9 GLU B N 1
ATOM 2180 C CA . GLU B 1 9 ? 21.219 24.938 -12.188 1 54.41 9 GLU B CA 1
ATOM 2181 C C . GLU B 1 9 ? 20.016 24.922 -11.25 1 54.41 9 GLU B C 1
ATOM 2183 O O . GLU B 1 9 ? 19.875 25.781 -10.383 1 54.41 9 GLU B O 1
ATOM 2188 N N . ARG B 1 10 ? 18.844 24.484 -11.547 1 63.72 10 ARG B N 1
ATOM 2189 C CA . ARG B 1 10 ? 17.609 24.344 -10.766 1 63.72 10 ARG B CA 1
ATOM 2190 C C . ARG B 1 10 ? 17.922 23.812 -9.367 1 63.72 10 ARG B C 1
ATOM 2192 O O . ARG B 1 10 ? 18.641 22.828 -9.211 1 63.72 10 ARG B O 1
ATOM 2199 N N . ARG B 1 11 ? 17.625 24.672 -8.352 1 82.94 11 ARG B N 1
ATOM 2200 C CA . ARG B 1 11 ? 17.781 24.312 -6.945 1 82.94 11 ARG B CA 1
ATOM 2201 C C . ARG B 1 11 ? 17.062 23 -6.641 1 82.94 11 ARG B C 1
ATOM 2203 O O . ARG B 1 11 ? 15.906 22.812 -7.039 1 82.94 11 ARG B O 1
ATOM 2210 N N . ARG B 1 12 ? 17.766 22.031 -6.16 1 93.38 12 ARG B N 1
ATOM 2211 C CA . ARG B 1 12 ? 17.219 20.734 -5.746 1 93.38 12 ARG B CA 1
ATOM 2212 C C . ARG B 1 12 ? 16.734 20.797 -4.301 1 93.38 12 ARG B C 1
ATOM 2214 O O . ARG B 1 12 ? 17.516 21.031 -3.383 1 93.38 12 ARG B O 1
ATOM 2221 N N . HIS B 1 13 ? 15.43 20.688 -4.172 1 97.25 13 HIS B N 1
ATOM 2222 C CA . HIS B 1 13 ? 14.812 20.703 -2.852 1 97.25 13 HIS B CA 1
ATOM 2223 C C . HIS B 1 13 ? 14.586 19.281 -2.332 1 97.25 13 HIS B C 1
ATOM 2225 O O . HIS B 1 13 ? 14.586 18.328 -3.109 1 97.25 13 HIS B O 1
ATOM 2231 N N . HIS B 1 14 ? 14.523 19.156 -1.051 1 98.44 14 HIS B N 1
ATOM 2232 C CA . HIS B 1 14 ? 14.141 17.906 -0.394 1 98.44 14 HIS B CA 1
ATOM 2233 C C . HIS B 1 14 ? 12.758 18.031 0.235 1 98.44 14 HIS B C 1
ATOM 2235 O O . HIS B 1 14 ? 12.57 18.766 1.207 1 98.44 14 HIS B O 1
ATOM 2241 N N . PHE B 1 15 ? 11.836 17.359 -0.339 1 98.81 15 PHE B N 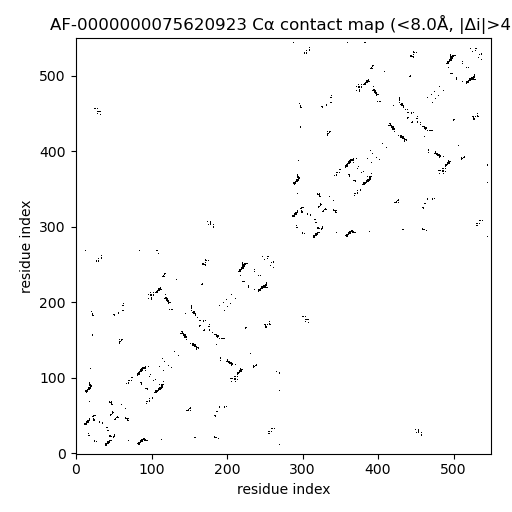1
ATOM 2242 C CA . PHE B 1 15 ? 10.469 17.328 0.172 1 98.81 15 PHE B CA 1
ATOM 2243 C C . PHE B 1 15 ? 10.258 16.141 1.096 1 98.81 15 PHE B C 1
ATOM 2245 O O . PHE B 1 15 ? 10.594 15 0.741 1 98.81 15 PHE B O 1
ATOM 2252 N N . VAL B 1 16 ? 9.805 16.359 2.289 1 98.94 16 VAL B N 1
ATOM 2253 C CA . VAL B 1 16 ? 9.383 15.312 3.215 1 98.94 16 VAL B CA 1
ATOM 2254 C C . VAL B 1 16 ? 7.859 15.273 3.295 1 98.94 16 VAL B C 1
ATOM 2256 O O . VAL B 1 16 ? 7.227 16.266 3.674 1 98.94 16 VAL B O 1
ATOM 2259 N N . LEU B 1 17 ? 7.266 14.164 2.896 1 98.94 17 LEU B N 1
ATOM 2260 C CA . LEU B 1 17 ? 5.828 14.031 2.686 1 98.94 17 LEU B CA 1
ATOM 2261 C C . LEU B 1 17 ? 5.188 13.227 3.811 1 98.94 17 LEU B C 1
ATOM 2263 O O . LEU B 1 17 ? 5.598 12.094 4.082 1 98.94 17 LEU B O 1
ATOM 2267 N N . VAL B 1 18 ? 4.207 13.812 4.453 1 98.94 18 VAL B N 1
ATOM 2268 C CA . VAL B 1 18 ? 3.574 13.227 5.633 1 98.94 18 VAL B CA 1
ATOM 2269 C C . VAL B 1 18 ? 2.094 12.969 5.352 1 98.94 18 VAL B C 1
ATOM 2271 O O . VAL B 1 18 ? 1.361 13.891 4.973 1 98.94 18 VAL B O 1
ATOM 2274 N N . HIS B 1 19 ? 1.665 11.734 5.551 1 98.88 19 HIS B N 1
ATOM 2275 C CA . HIS B 1 19 ? 0.338 11.266 5.168 1 98.88 19 HIS B CA 1
ATOM 2276 C C . HIS B 1 19 ? -0.696 11.617 6.234 1 98.88 19 HIS B C 1
ATOM 2278 O O . HIS B 1 19 ? -0.341 12.039 7.336 1 98.88 19 HIS B O 1
ATOM 2284 N N . GLY B 1 20 ? -1.971 11.453 5.871 1 98.5 20 GLY B N 1
ATOM 2285 C CA . GLY B 1 20 ? -3.094 11.664 6.773 1 98.5 20 GLY B CA 1
ATOM 2286 C C . GLY B 1 20 ? -3.543 10.398 7.473 1 98.5 20 GLY B C 1
ATOM 2287 O O . GLY B 1 20 ? -2.902 9.352 7.348 1 98.5 20 GLY B O 1
ATOM 2288 N N . MET B 1 21 ? -4.648 10.516 8.172 1 97.69 21 MET B N 1
ATOM 2289 C CA . MET B 1 21 ? -5.148 9.445 9.039 1 97.69 21 MET B CA 1
ATOM 2290 C C . MET B 1 21 ? -5.508 8.211 8.219 1 97.69 21 MET B C 1
ATOM 2292 O O . MET B 1 21 ? -6.066 8.32 7.129 1 97.69 21 MET B O 1
ATOM 2296 N N . CYS B 1 22 ? -5.195 7.012 8.742 1 98.31 22 CYS B N 1
ATOM 2297 C CA . CYS B 1 22 ? -5.5 5.676 8.234 1 98.31 22 CYS B CA 1
ATOM 2298 C C . CYS B 1 22 ? -4.676 5.359 6.996 1 98.31 22 CYS B C 1
ATOM 2300 O O . CYS B 1 22 ? -4.656 4.219 6.531 1 98.31 22 CYS B O 1
ATOM 2302 N N . HIS B 1 23 ? -4.031 6.332 6.406 1 98.62 23 HIS B N 1
ATOM 2303 C CA . HIS B 1 23 ? -3.219 6.117 5.215 1 98.62 23 HIS B CA 1
ATOM 2304 C C . HIS B 1 23 ? -1.755 5.895 5.578 1 98.62 23 HIS B C 1
ATOM 2306 O O . HIS B 1 23 ? -1.441 5.531 6.715 1 98.62 23 HIS B O 1
ATOM 2312 N N . GLY B 1 24 ? -0.864 5.926 4.656 1 98.62 24 GLY B N 1
ATOM 2313 C CA . GLY B 1 24 ? 0.579 5.785 4.77 1 98.62 24 GLY B CA 1
ATOM 2314 C C . GLY B 1 24 ? 1.335 6.523 3.678 1 98.62 24 GLY B C 1
ATOM 2315 O O . GLY B 1 24 ? 0.738 7.258 2.887 1 98.62 24 GLY B O 1
ATOM 2316 N N . ALA B 1 25 ? 2.605 6.336 3.715 1 98.81 25 ALA B N 1
ATOM 2317 C CA . ALA B 1 25 ? 3.477 6.996 2.746 1 98.81 25 ALA B CA 1
ATOM 2318 C C . ALA B 1 25 ? 3.025 6.707 1.316 1 98.81 25 ALA B C 1
ATOM 2320 O O . ALA B 1 25 ? 3.186 7.543 0.426 1 98.81 25 ALA B O 1
ATOM 2321 N N . TRP B 1 26 ? 2.41 5.555 1.105 1 98.88 26 TRP B N 1
ATOM 2322 C CA . TRP B 1 26 ? 2.049 5.062 -0.219 1 98.88 26 TRP B CA 1
ATOM 2323 C C . TRP B 1 26 ? 1.101 6.027 -0.92 1 98.88 26 TRP B C 1
ATOM 2325 O O . TRP B 1 26 ? 1.05 6.074 -2.15 1 98.88 26 TRP B O 1
ATOM 2335 N N . CYS B 1 27 ? 0.343 6.855 -0.192 1 98.94 27 CYS B N 1
ATOM 2336 C CA . CYS B 1 27 ? -0.635 7.719 -0.844 1 98.94 27 CYS B CA 1
ATOM 2337 C C . CYS B 1 27 ? 0.055 8.836 -1.616 1 98.94 27 CYS B C 1
ATOM 2339 O O . CYS B 1 27 ? -0.585 9.547 -2.396 1 98.94 27 CYS B O 1
ATOM 2341 N N . TRP B 1 28 ? 1.393 8.953 -1.456 1 98.94 28 TRP B N 1
ATOM 2342 C CA . TRP B 1 28 ? 2.166 10 -2.117 1 98.94 28 TRP B CA 1
ATOM 2343 C C . TRP B 1 28 ? 2.861 9.453 -3.361 1 98.94 28 TRP B C 1
ATOM 2345 O O . TRP B 1 28 ? 3.648 10.164 -3.998 1 98.94 28 TRP B O 1
ATOM 2355 N N . TYR B 1 29 ? 2.613 8.195 -3.814 1 98.94 29 TYR B N 1
ATOM 2356 C CA . TYR B 1 29 ? 3.451 7.52 -4.797 1 98.94 29 TYR B CA 1
ATOM 2357 C C . TYR B 1 29 ? 3.482 8.289 -6.113 1 98.94 29 TYR B C 1
ATOM 2359 O O . TYR B 1 29 ? 4.527 8.375 -6.762 1 98.94 29 TYR B O 1
ATOM 2367 N N . LYS B 1 30 ? 2.375 8.953 -6.508 1 98.94 30 LYS B N 1
ATOM 2368 C CA . LYS B 1 30 ? 2.355 9.727 -7.742 1 98.94 30 LYS B CA 1
ATOM 2369 C C . LYS B 1 30 ? 3.117 11.039 -7.578 1 98.94 30 LYS B C 1
ATOM 2371 O O . LYS B 1 30 ? 3.936 11.398 -8.43 1 98.94 30 LYS B O 1
ATOM 2376 N N . ALA B 1 31 ? 2.814 11.734 -6.449 1 98.94 31 ALA B N 1
ATOM 2377 C CA . ALA B 1 31 ? 3.471 13.016 -6.203 1 98.94 31 ALA B CA 1
ATOM 2378 C C . ALA B 1 31 ? 4.973 12.836 -6.008 1 98.94 31 ALA B C 1
ATOM 2380 O O . ALA B 1 31 ? 5.77 13.625 -6.512 1 98.94 31 ALA B O 1
ATOM 2381 N N . ALA B 1 32 ? 5.359 11.789 -5.262 1 98.94 32 ALA B N 1
ATOM 2382 C CA . ALA B 1 32 ? 6.781 11.508 -5.062 1 98.94 32 ALA B CA 1
ATOM 2383 C C . ALA B 1 32 ? 7.477 11.242 -6.395 1 98.94 32 ALA B C 1
ATOM 2385 O O . ALA B 1 32 ? 8.594 11.719 -6.625 1 98.94 32 ALA B O 1
ATOM 2386 N N . THR B 1 33 ? 6.824 10.453 -7.258 1 98.88 33 THR B N 1
ATOM 2387 C CA . THR B 1 33 ? 7.383 10.172 -8.578 1 98.88 33 THR B CA 1
ATOM 2388 C C . THR B 1 33 ? 7.574 11.453 -9.375 1 98.88 33 THR B C 1
ATOM 2390 O O . THR B 1 33 ? 8.625 11.664 -9.977 1 98.88 33 THR B O 1
ATOM 2393 N N . ALA B 1 34 ? 6.578 12.312 -9.352 1 98.88 34 ALA B N 1
ATOM 2394 C CA . ALA B 1 34 ? 6.621 13.562 -10.102 1 98.88 34 ALA B CA 1
ATOM 2395 C C . ALA B 1 34 ? 7.707 14.492 -9.555 1 98.88 34 ALA B C 1
ATOM 2397 O O . ALA B 1 34 ? 8.406 15.148 -10.328 1 98.88 34 ALA B O 1
ATOM 2398 N N . LEU B 1 35 ? 7.848 14.57 -8.227 1 98.88 35 LEU B N 1
ATOM 2399 C CA . LEU B 1 35 ? 8.883 15.391 -7.605 1 98.88 35 LEU B CA 1
ATOM 2400 C C . LEU B 1 35 ? 10.273 14.922 -8.023 1 98.88 35 LEU B C 1
ATOM 2402 O O . LEU B 1 35 ? 11.125 15.742 -8.367 1 98.88 35 LEU B O 1
ATOM 2406 N N . ARG B 1 36 ? 10.43 13.609 -7.996 1 98.5 36 ARG B N 1
ATOM 2407 C CA . ARG B 1 36 ? 11.727 13.055 -8.383 1 98.5 36 ARG B CA 1
ATOM 2408 C C . ARG B 1 36 ? 12.008 13.289 -9.859 1 98.5 36 ARG B C 1
ATOM 2410 O O . ARG B 1 36 ? 13.133 13.609 -10.234 1 98.5 36 ARG B O 1
ATOM 2417 N N . ARG B 1 37 ? 11 13.117 -10.688 1 98.06 37 ARG B N 1
ATOM 2418 C CA . ARG B 1 37 ? 11.133 13.375 -12.117 1 98.06 37 ARG B CA 1
ATOM 2419 C C . ARG B 1 37 ? 11.555 14.82 -12.375 1 98.06 37 ARG B C 1
ATOM 2421 O O . ARG B 1 37 ? 12.312 15.094 -13.305 1 98.06 37 ARG B O 1
ATOM 2428 N N . ALA B 1 38 ? 11.094 15.727 -11.516 1 97.94 38 ALA B N 1
ATOM 2429 C CA . ALA B 1 38 ? 11.414 17.141 -11.648 1 97.94 38 ALA B CA 1
ATOM 2430 C C . ALA B 1 38 ? 12.797 17.453 -11.07 1 97.94 38 ALA B C 1
ATOM 2432 O O . ALA B 1 38 ? 13.219 18.609 -11.055 1 97.94 38 ALA B O 1
ATOM 2433 N N . GLY B 1 39 ? 13.508 16.469 -10.547 1 97.5 39 GLY B N 1
ATOM 2434 C CA . GLY B 1 39 ? 14.883 16.641 -10.109 1 97.5 39 GLY B CA 1
ATOM 2435 C C . GLY B 1 39 ? 15.016 16.891 -8.625 1 97.5 39 GLY B C 1
ATOM 2436 O O . GLY B 1 39 ? 16.094 17.25 -8.141 1 97.5 39 GLY B O 1
ATOM 2437 N N . HIS B 1 40 ? 13.961 16.734 -7.816 1 98.44 40 HIS B N 1
ATOM 2438 C CA . HIS B 1 40 ? 13.977 16.984 -6.379 1 98.44 40 HIS B CA 1
ATOM 2439 C C . HIS B 1 40 ? 14.031 15.672 -5.602 1 98.44 40 HIS B C 1
ATOM 2441 O O . HIS B 1 40 ? 13.812 14.594 -6.168 1 98.44 40 HIS B O 1
ATOM 2447 N N . ARG B 1 41 ? 14.461 15.734 -4.41 1 98.25 41 ARG B N 1
ATOM 2448 C CA . ARG B 1 41 ? 14.367 14.602 -3.496 1 98.25 41 ARG B CA 1
ATOM 2449 C C . ARG B 1 41 ? 13 14.547 -2.832 1 98.25 41 ARG B C 1
ATOM 2451 O O . ARG B 1 41 ? 12.438 15.586 -2.467 1 98.25 41 ARG B O 1
ATOM 2458 N N . ALA B 1 42 ? 12.453 13.414 -2.791 1 98.81 42 ALA B N 1
ATOM 2459 C CA . ALA B 1 42 ? 11.164 13.203 -2.139 1 98.81 42 ALA B CA 1
ATOM 2460 C C . ALA B 1 42 ? 11.234 12.023 -1.165 1 98.81 42 ALA B C 1
ATOM 2462 O O . ALA B 1 42 ? 11.523 10.898 -1.563 1 98.81 42 ALA B O 1
ATOM 2463 N N . THR B 1 43 ? 11.023 12.289 0.087 1 98.62 43 THR B N 1
ATOM 2464 C CA . THR B 1 43 ? 10.953 11.273 1.13 1 98.62 43 THR B CA 1
ATOM 2465 C C . THR B 1 43 ? 9.555 11.211 1.73 1 98.62 43 THR B C 1
ATOM 2467 O O . THR B 1 43 ? 9.133 12.133 2.432 1 98.62 43 THR B O 1
ATOM 2470 N N . ALA B 1 44 ? 8.844 10.18 1.412 1 98.88 44 ALA B N 1
ATOM 2471 C CA . ALA B 1 44 ? 7.543 9.945 2.037 1 98.88 44 ALA B CA 1
ATOM 2472 C C . ALA B 1 44 ? 7.676 9.031 3.254 1 98.88 44 ALA B C 1
ATOM 2474 O O . ALA B 1 44 ? 8.297 7.969 3.174 1 98.88 44 ALA B O 1
ATOM 2475 N N . LEU B 1 45 ? 7.07 9.398 4.359 1 98.81 45 LEU B N 1
ATOM 2476 C CA . LEU B 1 45 ? 7.273 8.664 5.605 1 98.81 45 LEU B CA 1
ATOM 2477 C C . LEU B 1 45 ? 5.965 8.055 6.094 1 98.81 45 LEU B C 1
ATOM 2479 O O . LEU B 1 45 ? 4.914 8.695 6.043 1 98.81 45 LEU B O 1
ATOM 2483 N N . ASP B 1 46 ? 6.074 6.801 6.496 1 98.56 46 ASP B N 1
ATOM 2484 C CA . ASP B 1 46 ? 5.008 6.242 7.324 1 98.56 46 ASP B CA 1
ATOM 2485 C C . ASP B 1 46 ? 5.152 6.684 8.781 1 98.56 46 ASP B C 1
ATOM 2487 O O . ASP B 1 46 ? 6.227 6.555 9.367 1 98.56 46 ASP B O 1
ATOM 2491 N N . MET B 1 47 ? 4.086 7.242 9.336 1 98.5 47 MET B N 1
ATOM 2492 C CA . MET B 1 47 ? 4.078 7.402 10.789 1 98.5 47 MET B CA 1
ATOM 2493 C C . MET B 1 47 ? 4.031 6.047 11.484 1 98.5 47 MET B C 1
ATOM 2495 O O . MET B 1 47 ? 3.795 5.02 10.844 1 98.5 47 MET B O 1
ATOM 2499 N N . ALA B 1 48 ? 4.355 6.086 12.758 1 97.69 48 ALA B N 1
ATOM 2500 C CA . ALA B 1 48 ? 4.418 4.82 13.477 1 97.69 48 ALA B CA 1
ATOM 2501 C C . ALA B 1 48 ? 3.076 4.094 13.43 1 97.69 48 ALA B C 1
ATOM 2503 O O . ALA B 1 48 ? 2.039 4.668 13.766 1 97.69 48 ALA B O 1
ATOM 2504 N N . GLY B 1 49 ? 3.129 2.83 12.953 1 95.06 49 GLY B N 1
ATOM 2505 C CA . GLY B 1 49 ? 1.936 1.999 12.906 1 95.06 49 GLY B CA 1
ATOM 2506 C C . GLY B 1 49 ? 1.104 2.221 11.656 1 95.06 49 GLY B C 1
ATOM 2507 O O . GLY B 1 49 ? 0.057 1.593 11.484 1 95.06 49 GLY B O 1
ATOM 2508 N N . CYS B 1 50 ? 1.552 3.059 10.758 1 96.56 50 CYS B N 1
ATOM 2509 C CA . CYS B 1 50 ? 0.829 3.354 9.523 1 96.56 50 CYS B CA 1
ATOM 2510 C C . CYS B 1 50 ? 1.563 2.795 8.312 1 96.56 50 CYS B C 1
ATOM 2512 O O . CYS B 1 50 ? 2.76 2.506 8.383 1 96.56 50 CYS B O 1
ATOM 2514 N N . GLY B 1 51 ? 0.822 2.615 7.246 1 96.12 51 GLY B N 1
ATOM 2515 C CA . GLY B 1 51 ? 1.44 2.148 6.016 1 96.12 51 GLY B CA 1
ATOM 2516 C C . GLY B 1 51 ? 2.254 0.882 6.199 1 96.12 51 GLY B C 1
ATOM 2517 O O . GLY B 1 51 ? 1.757 -0.11 6.734 1 96.12 51 GLY B O 1
ATOM 2518 N N . ALA B 1 52 ? 3.525 0.96 5.844 1 94.88 52 ALA B N 1
ATOM 2519 C CA . ALA B 1 52 ? 4.406 -0.205 5.902 1 94.88 52 ALA B CA 1
ATOM 2520 C C . ALA B 1 52 ? 5.188 -0.234 7.211 1 94.88 52 ALA B C 1
ATOM 2522 O O . ALA B 1 52 ? 6.039 -1.102 7.414 1 94.88 52 ALA B O 1
ATOM 2523 N N . HIS B 1 53 ? 4.926 0.727 8.078 1 95.12 53 HIS B N 1
ATOM 2524 C CA . HIS B 1 53 ? 5.621 0.734 9.359 1 95.12 53 HIS B CA 1
ATOM 2525 C C . HIS B 1 53 ? 5.285 -0.508 10.172 1 95.12 53 HIS B C 1
ATOM 2527 O O . HIS B 1 53 ? 4.121 -0.896 10.273 1 95.12 53 HIS B O 1
ATOM 2533 N N . PRO B 1 54 ? 6.223 -1.105 10.836 1 90.25 54 PRO B N 1
ATOM 2534 C CA . PRO B 1 54 ? 6.016 -2.418 11.453 1 90.25 54 PRO B CA 1
ATOM 2535 C C . PRO B 1 54 ? 5.352 -2.328 12.828 1 90.25 54 PRO B C 1
ATOM 2537 O O . PRO B 1 54 ? 4.918 -3.344 13.375 1 90.25 54 PRO B O 1
ATOM 2540 N N . ALA B 1 55 ? 5.285 -1.138 13.391 1 93.38 55 ALA B N 1
ATOM 2541 C CA . ALA B 1 55 ? 4.738 -1.037 14.742 1 93.38 55 ALA B CA 1
ATOM 2542 C C . ALA B 1 55 ? 3.262 -1.42 14.766 1 93.38 55 ALA B C 1
ATOM 2544 O O . ALA B 1 55 ? 2.51 -1.072 13.852 1 93.38 55 ALA B O 1
ATOM 2545 N N . ARG B 1 56 ? 2.859 -2.172 15.766 1 91.81 56 ARG B N 1
ATOM 2546 C CA . ARG B 1 56 ? 1.445 -2.453 15.992 1 91.81 56 ARG B CA 1
ATOM 2547 C C . ARG B 1 56 ? 0.73 -1.233 16.562 1 91.81 56 ARG B C 1
ATOM 2549 O O . ARG B 1 56 ? 1.307 -0.486 17.359 1 91.81 56 ARG B O 1
ATOM 2556 N N . LEU B 1 57 ? -0.48 -1.155 16.219 1 93.12 57 LEU B N 1
ATOM 2557 C CA . LEU B 1 57 ? -1.312 -0.055 16.703 1 93.12 57 LEU B CA 1
ATOM 2558 C C . LEU B 1 57 ? -1.279 0.036 18.219 1 93.12 57 LEU B C 1
ATOM 2560 O O . LEU B 1 57 ? -1.182 1.13 18.781 1 93.12 57 LEU B O 1
ATOM 2564 N N . ALA B 1 58 ? -1.295 -1.11 18.875 1 93.75 58 ALA B N 1
ATOM 2565 C CA . ALA B 1 58 ? -1.373 -1.177 20.328 1 93.75 58 ALA B CA 1
ATOM 2566 C C . ALA B 1 58 ? -0.039 -0.801 20.969 1 93.75 58 ALA B C 1
ATOM 2568 O O . ALA B 1 58 ? 0.03 -0.542 22.172 1 93.75 58 ALA B O 1
ATOM 2569 N N . ASP B 1 59 ? 1.007 -0.66 20.125 1 94 59 ASP B N 1
ATOM 2570 C CA . ASP B 1 59 ? 2.334 -0.354 20.656 1 94 59 ASP B CA 1
ATOM 2571 C C . ASP B 1 59 ? 2.66 1.129 20.484 1 94 59 ASP B C 1
ATOM 2573 O O . ASP B 1 59 ? 3.697 1.599 20.953 1 94 59 ASP B O 1
ATOM 2577 N N . VAL B 1 60 ? 1.853 1.868 19.797 1 95.94 60 VAL B N 1
ATOM 2578 C CA . VAL B 1 60 ? 2.027 3.307 19.625 1 95.94 60 VAL B CA 1
ATOM 2579 C C . VAL B 1 60 ? 1.158 4.055 20.625 1 95.94 60 VAL B C 1
ATOM 2581 O O . VAL B 1 60 ? -0.023 4.305 20.375 1 95.94 60 VAL B O 1
ATOM 2584 N N . ARG B 1 61 ? 1.803 4.543 21.719 1 93.5 61 ARG B N 1
ATOM 2585 C CA . ARG B 1 61 ? 1.028 4.91 22.891 1 93.5 61 ARG B CA 1
ATOM 2586 C C . ARG B 1 61 ? 0.721 6.402 22.906 1 93.5 61 ARG B C 1
ATOM 2588 O O . ARG B 1 61 ? -0.224 6.844 23.562 1 93.5 61 ARG B O 1
ATOM 2595 N N . THR B 1 62 ? 1.573 7.188 22.297 1 95.12 62 THR B N 1
ATOM 2596 C CA . THR B 1 62 ? 1.427 8.633 22.344 1 95.12 62 THR B CA 1
ATOM 2597 C C . THR B 1 62 ? 1.522 9.242 20.953 1 95.12 62 THR B C 1
ATOM 2599 O O . THR B 1 62 ? 2.014 8.602 20.031 1 95.12 62 THR B O 1
ATOM 2602 N N . PHE B 1 63 ? 1.079 10.461 20.844 1 96.94 63 PHE B N 1
ATOM 2603 C CA . PHE B 1 63 ? 1.191 11.172 19.578 1 96.94 63 PHE B CA 1
ATOM 2604 C C . PHE B 1 63 ? 2.652 11.359 19.188 1 96.94 63 PHE B C 1
ATOM 2606 O O . PHE B 1 63 ? 3 11.305 18.016 1 96.94 63 PHE B O 1
ATOM 2613 N N . GLU B 1 64 ? 3.461 11.641 20.188 1 97.25 64 GLU B N 1
ATOM 2614 C CA . GLU B 1 64 ? 4.887 11.789 19.906 1 97.25 64 GLU B CA 1
ATOM 2615 C C . GLU B 1 64 ? 5.48 10.5 19.359 1 97.25 64 GLU B C 1
ATOM 2617 O O . GLU B 1 64 ? 6.289 10.531 18.438 1 97.25 64 GLU B O 1
ATOM 2622 N N . GLU B 1 65 ? 5.117 9.367 19.938 1 96.94 65 GLU B N 1
ATOM 2623 C CA . GLU B 1 65 ? 5.543 8.07 19.406 1 96.94 65 GLU B CA 1
ATOM 2624 C C . GLU B 1 65 ? 5.012 7.855 17.984 1 96.94 65 GLU B C 1
ATOM 2626 O O . GLU B 1 65 ? 5.738 7.391 17.109 1 96.94 65 GLU B O 1
ATOM 2631 N N . TYR B 1 66 ? 3.742 8.195 17.781 1 97.31 66 TYR B N 1
ATOM 2632 C CA . TYR B 1 66 ? 3.127 8.133 16.469 1 97.31 66 TYR B CA 1
ATOM 2633 C C . TYR B 1 66 ? 3.928 8.945 15.445 1 97.31 66 TYR B C 1
ATOM 2635 O O . TYR B 1 66 ? 4.141 8.5 14.32 1 97.31 66 TYR B O 1
ATOM 2643 N N . THR B 1 67 ? 4.465 10.078 15.844 1 98.44 67 THR B N 1
ATOM 2644 C CA . THR B 1 67 ? 5.141 11.039 14.977 1 98.44 67 THR B CA 1
ATOM 2645 C C . THR B 1 67 ? 6.637 10.75 14.906 1 98.44 67 THR B C 1
ATOM 2647 O O . THR B 1 67 ? 7.359 11.367 14.125 1 98.44 67 THR B O 1
ATOM 2650 N N . SER B 1 68 ? 7.172 9.781 15.633 1 98.62 68 SER B N 1
ATOM 2651 C CA . SER B 1 68 ? 8.602 9.555 15.844 1 98.62 68 SER B CA 1
ATOM 2652 C C . SER B 1 68 ? 9.32 9.328 14.523 1 98.62 68 SER B C 1
ATOM 2654 O O . SER B 1 68 ? 10.469 9.758 14.352 1 98.62 68 SER B O 1
ATOM 2656 N N . PRO B 1 69 ? 8.695 8.688 13.5 1 98.81 69 PRO B N 1
ATOM 2657 C CA . PRO B 1 69 ? 9.43 8.539 12.242 1 98.81 69 PRO B CA 1
ATOM 2658 C C . PRO B 1 69 ? 9.805 9.883 11.617 1 98.81 69 PRO B C 1
ATOM 2660 O O . PRO B 1 69 ? 10.898 10.031 11.062 1 98.81 69 PRO B O 1
ATOM 2663 N N . LEU B 1 70 ? 8.914 10.82 11.656 1 98.94 70 LEU B N 1
ATOM 2664 C CA . LEU B 1 70 ? 9.211 12.148 11.133 1 98.94 70 LEU B CA 1
ATOM 2665 C C . LEU B 1 70 ? 10.258 12.859 11.992 1 98.94 70 LEU B C 1
ATOM 2667 O O . LEU B 1 70 ? 11.203 13.445 11.461 1 98.94 70 LEU B O 1
ATOM 2671 N N . LEU B 1 71 ? 10.086 12.797 13.32 1 98.88 71 LEU B N 1
ATOM 2672 C CA . LEU B 1 71 ? 11.031 13.438 14.227 1 98.88 71 LEU B CA 1
ATOM 2673 C C . LEU B 1 71 ? 12.43 12.859 14.047 1 98.88 71 LEU B C 1
ATOM 2675 O O . LEU B 1 71 ? 13.414 13.609 14.008 1 98.88 71 LEU B O 1
ATOM 2679 N N . ASP B 1 72 ? 12.492 11.57 13.93 1 98.88 72 ASP B N 1
ATOM 2680 C CA . ASP B 1 72 ? 13.773 10.906 13.711 1 98.88 72 ASP B CA 1
ATOM 2681 C C . ASP B 1 72 ? 14.398 11.336 12.383 1 98.88 72 ASP B C 1
ATOM 2683 O O . ASP B 1 72 ? 15.609 11.555 12.297 1 98.88 72 ASP B O 1
ATOM 2687 N N . ALA B 1 73 ? 13.57 11.438 11.344 1 98.81 73 ALA B N 1
ATOM 2688 C CA . ALA B 1 73 ? 14.062 11.867 10.039 1 98.81 73 ALA B CA 1
ATOM 2689 C C . ALA B 1 73 ? 14.617 13.289 10.109 1 98.81 73 ALA B C 1
ATOM 2691 O O . ALA B 1 73 ? 15.672 13.578 9.531 1 98.81 73 ALA B O 1
ATOM 2692 N N . MET B 1 74 ? 13.945 14.148 10.781 1 98.75 74 MET B N 1
ATOM 2693 C CA . MET B 1 74 ? 14.398 15.531 10.93 1 98.75 74 MET B CA 1
ATOM 2694 C C . MET B 1 74 ? 15.719 15.594 11.688 1 98.75 74 MET B C 1
ATOM 2696 O O . MET B 1 74 ? 16.625 16.328 11.297 1 98.75 74 MET B O 1
ATOM 2700 N N . ALA B 1 75 ? 15.773 14.805 12.766 1 98.56 75 ALA B N 1
ATOM 2701 C CA . ALA B 1 75 ? 16.969 14.781 13.594 1 98.56 75 ALA B CA 1
ATOM 2702 C C . ALA B 1 75 ? 18.172 14.258 12.805 1 98.56 75 ALA B C 1
ATOM 2704 O O . ALA B 1 75 ? 19.312 14.648 13.055 1 98.56 75 ALA B O 1
ATOM 2705 N N . ALA B 1 76 ? 17.922 13.453 11.812 1 98.25 76 ALA B N 1
ATOM 2706 C CA . ALA B 1 76 ? 18.984 12.766 11.086 1 98.25 76 ALA B CA 1
ATOM 2707 C C . ALA B 1 76 ? 19.438 13.586 9.891 1 98.25 76 ALA B C 1
ATOM 2709 O O . ALA B 1 76 ? 20.406 13.227 9.211 1 98.25 76 ALA B O 1
ATOM 2710 N N . LEU B 1 77 ? 18.734 14.664 9.57 1 97.94 77 LEU B N 1
ATOM 2711 C CA . LEU B 1 77 ? 19.125 15.484 8.422 1 97.94 77 LEU B CA 1
ATOM 2712 C C . LEU B 1 77 ? 20.562 15.961 8.555 1 97.94 77 LEU B C 1
ATOM 2714 O O . LEU B 1 77 ? 21 16.328 9.648 1 97.94 77 LEU B O 1
ATOM 2718 N N . PRO B 1 78 ? 21.312 15.945 7.469 1 96.12 78 PRO B N 1
ATOM 2719 C CA . PRO B 1 78 ? 22.656 16.531 7.508 1 96.12 78 PRO B CA 1
ATOM 2720 C C . PRO B 1 78 ? 22.641 17.984 7.977 1 96.12 78 PRO B C 1
ATOM 2722 O O . PRO B 1 78 ? 21.656 18.703 7.758 1 96.12 78 PRO B O 1
ATOM 2725 N N . PRO B 1 79 ? 23.797 18.344 8.586 1 94.5 79 PRO B N 1
ATOM 2726 C CA . PRO B 1 79 ? 23.859 19.734 9.023 1 94.5 79 PRO B CA 1
ATOM 2727 C C . PRO B 1 79 ? 23.641 20.719 7.887 1 94.5 79 PRO B C 1
ATOM 2729 O O . PRO B 1 79 ? 24.188 20.562 6.797 1 94.5 79 PRO B O 1
ATOM 2732 N N . GLY B 1 80 ? 22.766 21.609 8.148 1 94.19 80 GLY B N 1
ATOM 2733 C CA . GLY B 1 80 ? 22.531 22.688 7.203 1 94.19 80 GLY B CA 1
ATOM 2734 C C . GLY B 1 80 ? 21.453 22.375 6.191 1 94.19 80 GLY B C 1
ATOM 2735 O O . GLY B 1 80 ? 20.984 23.281 5.484 1 94.19 80 GLY B O 1
ATOM 2736 N N . GLU B 1 81 ? 21.047 21.156 6.129 1 95.69 81 GLU B N 1
ATOM 2737 C CA . GLU B 1 81 ? 20 20.812 5.168 1 95.69 81 GLU B CA 1
ATOM 2738 C C . GLU B 1 81 ? 18.641 21.297 5.645 1 95.69 81 GLU B C 1
ATOM 2740 O O . GLU B 1 81 ? 18.281 21.125 6.812 1 95.69 81 GLU B O 1
ATOM 2745 N N . LEU B 1 82 ? 18 21.953 4.75 1 97.12 82 LEU B N 1
ATOM 2746 C CA . LEU B 1 82 ? 16.609 22.359 4.984 1 97.12 82 LEU B CA 1
ATOM 2747 C C . LEU B 1 82 ? 15.648 21.531 4.145 1 97.12 82 LEU B C 1
ATOM 2749 O O . LEU B 1 82 ? 15.945 21.203 2.994 1 97.12 82 LEU B O 1
ATOM 2753 N N . VAL B 1 83 ? 14.547 21.25 4.73 1 98.5 83 VAL B N 1
ATOM 2754 C CA . VAL B 1 83 ? 13.57 20.453 3.99 1 98.5 83 VAL B CA 1
ATOM 2755 C C . VAL B 1 83 ? 12.258 21.234 3.873 1 98.5 83 VAL B C 1
ATOM 2757 O O . VAL B 1 83 ? 11.977 22.125 4.68 1 98.5 83 VAL B O 1
ATOM 2760 N N . VAL B 1 84 ? 11.516 20.953 2.816 1 98.69 84 VAL B N 1
ATOM 2761 C CA . VAL B 1 84 ? 10.109 21.344 2.703 1 98.69 84 VAL B CA 1
ATOM 2762 C C . VAL B 1 84 ? 9.219 20.234 3.254 1 98.69 84 VAL B C 1
ATOM 2764 O O . VAL B 1 84 ? 9.133 19.141 2.67 1 98.69 84 VAL B O 1
ATOM 2767 N N . LEU B 1 85 ? 8.609 20.5 4.398 1 98.88 85 LEU B N 1
ATOM 2768 C CA . LEU B 1 85 ? 7.66 19.547 4.977 1 98.88 85 LEU B CA 1
ATOM 2769 C C . LEU B 1 85 ? 6.281 19.703 4.344 1 98.88 85 LEU B C 1
ATOM 2771 O O . LEU B 1 85 ? 5.766 20.828 4.23 1 98.88 85 LEU B O 1
ATOM 2775 N N . VAL B 1 86 ? 5.758 18.641 3.873 1 99 86 VAL B N 1
ATOM 2776 C CA . VAL B 1 86 ? 4.426 18.656 3.277 1 99 86 VAL B CA 1
ATOM 2777 C C . VAL B 1 86 ? 3.488 17.75 4.07 1 99 86 VAL B C 1
ATOM 2779 O O . VAL B 1 86 ? 3.717 16.531 4.164 1 99 86 VAL B O 1
ATOM 2782 N N . ALA B 1 87 ? 2.475 18.297 4.637 1 98.94 87 ALA B N 1
ATOM 2783 C CA . ALA B 1 87 ? 1.5 17.578 5.449 1 98.94 87 ALA B CA 1
ATOM 2784 C C . ALA B 1 87 ? 0.177 17.422 4.703 1 98.94 87 ALA B C 1
ATOM 2786 O O . ALA B 1 87 ? -0.286 18.344 4.039 1 98.94 87 ALA B O 1
ATOM 2787 N N . HIS B 1 88 ? -0.353 16.281 4.812 1 98.94 88 HIS B N 1
ATOM 2788 C CA . HIS B 1 88 ? -1.71 16.047 4.332 1 98.94 88 HIS B CA 1
ATOM 2789 C C . HIS B 1 88 ? -2.639 15.656 5.477 1 98.94 88 HIS B C 1
ATOM 2791 O O . HIS B 1 88 ? -2.314 14.773 6.273 1 98.94 88 HIS B O 1
ATOM 2797 N N . SER B 1 89 ? -3.805 16.359 5.504 1 98.56 89 SER B N 1
ATOM 2798 C CA . SER B 1 89 ? -4.883 15.977 6.41 1 98.56 89 SER B CA 1
ATOM 2799 C C . SER B 1 89 ? -4.391 15.891 7.852 1 98.56 89 SER B C 1
ATOM 2801 O O . SER B 1 89 ? -3.795 16.844 8.367 1 98.56 89 SER B O 1
ATOM 2803 N N . HIS B 1 90 ? -4.539 14.859 8.57 1 98.06 90 HIS B N 1
ATOM 2804 C CA . HIS B 1 90 ? -4.125 14.617 9.945 1 98.06 90 HIS B CA 1
ATOM 2805 C C . HIS B 1 90 ? -2.615 14.773 10.102 1 98.06 90 HIS B C 1
ATOM 2807 O O . HIS B 1 90 ? -2.127 15.078 11.188 1 98.06 90 HIS B O 1
ATOM 2813 N N . GLY B 1 91 ? -1.866 14.641 9.023 1 98.62 91 GLY B N 1
ATOM 2814 C CA . GLY B 1 91 ? -0.419 14.781 9.047 1 98.62 91 GLY B CA 1
ATOM 2815 C C . GLY B 1 91 ? 0.035 16.172 9.438 1 98.62 91 GLY B C 1
ATOM 2816 O O . GLY B 1 91 ? 1.203 16.391 9.773 1 98.62 91 GLY B O 1
ATOM 2817 N N . GLY B 1 92 ? -0.886 17.109 9.398 1 98.81 92 GLY B N 1
ATOM 2818 C CA . GLY B 1 92 ? -0.571 18.469 9.797 1 98.81 92 GLY B CA 1
ATOM 2819 C C . GLY B 1 92 ? -0.094 18.578 11.234 1 98.81 92 GLY B C 1
ATOM 2820 O O . GLY B 1 92 ? 0.777 19.391 11.547 1 98.81 92 GLY B O 1
ATOM 2821 N N . TYR B 1 93 ? -0.642 17.719 12.086 1 98.62 93 TYR B N 1
ATOM 2822 C CA . TYR B 1 93 ? -0.232 17.734 13.484 1 98.62 93 TYR B CA 1
ATOM 2823 C C . TYR B 1 93 ? 1.212 17.281 13.641 1 98.62 93 TYR B C 1
ATOM 2825 O O . TYR B 1 93 ? 1.987 17.875 14.383 1 98.62 93 TYR B O 1
ATOM 2833 N N . SER B 1 94 ? 1.547 16.203 12.914 1 98.81 94 SER B N 1
ATOM 2834 C CA . SER B 1 94 ? 2.918 15.711 12.969 1 98.81 94 SER B CA 1
ATOM 2835 C C . SER B 1 94 ? 3.9 16.75 12.438 1 98.81 94 SER B C 1
ATOM 2837 O O . SER B 1 94 ? 4.973 16.953 13.016 1 98.81 94 SER B O 1
ATOM 2839 N N . VAL B 1 95 ? 3.525 17.422 11.391 1 98.94 95 VAL B N 1
ATOM 2840 C CA . VAL B 1 95 ? 4.395 18.438 10.797 1 98.94 95 VAL B CA 1
ATOM 2841 C C . VAL B 1 95 ? 4.523 19.625 11.742 1 98.94 95 VAL B C 1
ATOM 2843 O O . VAL B 1 95 ? 5.617 20.156 11.93 1 98.94 95 VAL B O 1
ATOM 2846 N N . ALA B 1 96 ? 3.43 20.031 12.3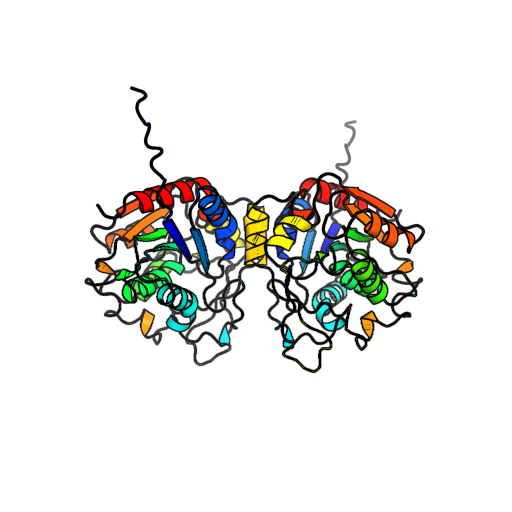59 1 98.81 96 ALA B N 1
ATOM 2847 C CA . ALA B 1 96 ? 3.5 21.125 13.336 1 98.81 96 ALA B CA 1
ATOM 2848 C C . ALA B 1 96 ? 4.477 20.797 14.461 1 98.81 96 ALA B C 1
ATOM 2850 O O . ALA B 1 96 ? 5.305 21.625 14.844 1 98.81 96 ALA B O 1
ATOM 2851 N N . LEU B 1 97 ? 4.379 19.562 14.984 1 98.81 97 LEU B N 1
ATOM 2852 C CA . LEU B 1 97 ? 5.285 19.125 16.031 1 98.81 97 LEU B CA 1
ATOM 2853 C C . LEU B 1 97 ? 6.73 19.141 15.555 1 98.81 97 LEU B C 1
ATOM 2855 O O . LEU B 1 97 ? 7.625 19.594 16.266 1 98.81 97 LEU B O 1
ATOM 2859 N N . ALA B 1 98 ? 6.941 18.672 14.336 1 98.94 98 ALA B N 1
ATOM 2860 C CA . ALA B 1 98 ? 8.289 18.625 13.781 1 98.94 98 ALA B CA 1
ATOM 2861 C C . ALA B 1 98 ? 8.867 20.031 13.625 1 98.94 98 ALA B C 1
ATOM 2863 O O . ALA B 1 98 ? 10.047 20.266 13.906 1 98.94 98 ALA B O 1
ATOM 2864 N N . VAL B 1 99 ? 8.07 20.969 13.164 1 98.75 99 VAL B N 1
ATOM 2865 C CA . VAL B 1 99 ? 8.516 22.344 13 1 98.75 99 VAL B CA 1
ATOM 2866 C C . VAL B 1 99 ? 8.883 22.938 14.359 1 98.75 99 VAL B C 1
ATOM 2868 O O . VAL B 1 99 ? 9.906 23.609 14.5 1 98.75 99 VAL B O 1
ATOM 2871 N N . GLU B 1 100 ? 8.078 22.688 15.375 1 98.81 100 GLU B N 1
ATOM 2872 C CA . GLU B 1 100 ? 8.352 23.188 16.719 1 98.81 100 GLU B CA 1
ATOM 2873 C C . GLU B 1 100 ? 9.68 22.641 17.25 1 98.81 100 GLU B C 1
ATOM 2875 O O . GLU B 1 100 ? 10.453 23.375 17.875 1 98.81 100 GLU B O 1
ATOM 2880 N N . ARG B 1 101 ? 9.93 21.406 16.969 1 98.56 101 ARG B N 1
ATOM 2881 C CA . ARG B 1 101 ? 11.109 20.75 17.516 1 98.56 101 ARG B CA 1
ATOM 2882 C C . ARG B 1 101 ? 12.352 21.062 16.703 1 98.56 101 ARG B C 1
ATOM 2884 O O . ARG B 1 101 ? 13.461 21.109 17.25 1 98.56 101 ARG B O 1
ATOM 2891 N N . PHE B 1 102 ? 12.164 21.281 15.391 1 98.31 102 PHE B N 1
ATOM 2892 C CA . PHE B 1 102 ? 13.297 21.469 14.492 1 98.31 102 PHE B CA 1
ATOM 2893 C C . PHE B 1 102 ? 13.055 22.672 13.578 1 98.31 102 PHE B C 1
ATOM 2895 O O . PHE B 1 102 ? 13.18 22.562 12.359 1 98.31 102 PHE B O 1
ATOM 2902 N N . PRO B 1 103 ? 12.844 23.875 14.156 1 97.31 103 PRO B N 1
ATOM 2903 C CA . PRO B 1 103 ? 12.523 25.016 13.305 1 97.31 103 PRO B CA 1
ATOM 2904 C C . PRO B 1 103 ? 13.648 25.375 12.344 1 97.31 103 PRO B C 1
ATOM 2906 O O . PRO B 1 103 ? 13.391 25.891 11.25 1 97.31 103 PRO B O 1
ATOM 2909 N N . ASP B 1 104 ? 14.898 25.047 12.68 1 96.56 104 ASP B N 1
ATOM 2910 C CA . ASP B 1 104 ? 16.062 25.453 11.891 1 96.56 104 ASP B CA 1
ATOM 2911 C C . ASP B 1 104 ? 16.312 24.484 10.742 1 96.56 104 ASP B C 1
ATOM 2913 O O . ASP B 1 104 ? 17.203 24.703 9.922 1 96.56 104 ASP B O 1
ATOM 2917 N N . ARG B 1 105 ? 15.5 23.422 10.664 1 97.75 105 ARG B N 1
ATOM 2918 C CA . ARG B 1 105 ? 15.664 22.422 9.609 1 97.75 105 ARG B CA 1
ATOM 2919 C C . ARG B 1 105 ? 14.562 22.547 8.562 1 97.75 105 ARG B C 1
ATOM 2921 O O . ARG B 1 105 ? 14.5 21.75 7.629 1 97.75 105 ARG B O 1
ATOM 2928 N N . VAL B 1 106 ? 13.758 23.531 8.656 1 98 106 VAL B N 1
ATOM 2929 C CA . VAL B 1 106 ? 12.562 23.609 7.828 1 98 106 VAL B CA 1
ATOM 2930 C C . VAL B 1 106 ? 12.656 24.812 6.895 1 98 106 VAL B C 1
ATOM 2932 O O . VAL B 1 106 ? 12.758 25.953 7.348 1 98 106 VAL B O 1
ATOM 2935 N N . ALA B 1 107 ? 12.664 24.547 5.617 1 97.5 107 ALA B N 1
ATOM 2936 C CA . ALA B 1 107 ? 12.586 25.609 4.621 1 97.5 107 ALA B CA 1
ATOM 2937 C C . ALA B 1 107 ? 11.172 26.172 4.52 1 97.5 107 ALA B C 1
ATOM 2939 O O . ALA B 1 107 ? 10.984 27.375 4.359 1 97.5 107 ALA B O 1
ATOM 2940 N N . ALA B 1 108 ? 10.242 25.297 4.594 1 98 108 ALA B N 1
ATOM 2941 C CA . ALA B 1 108 ? 8.82 25.625 4.598 1 98 108 ALA B CA 1
ATOM 2942 C C . ALA B 1 108 ? 7.988 24.453 5.102 1 98 108 ALA B C 1
ATOM 2944 O O . ALA B 1 108 ? 8.367 23.297 4.918 1 98 108 ALA B O 1
ATOM 2945 N N . ALA B 1 109 ? 6.965 24.734 5.809 1 98.44 109 ALA B N 1
ATOM 2946 C CA . ALA B 1 109 ? 5.938 23.766 6.156 1 98.44 109 ALA B CA 1
ATOM 2947 C C . ALA B 1 109 ? 4.66 24 5.355 1 98.44 109 ALA B C 1
ATOM 2949 O O . ALA B 1 109 ? 4.012 25.031 5.5 1 98.44 109 ALA B O 1
ATOM 2950 N N . VAL B 1 110 ? 4.336 23.062 4.504 1 98.88 110 VAL B N 1
ATOM 2951 C CA . VAL B 1 110 ? 3.174 23.188 3.631 1 98.88 110 VAL B CA 1
ATOM 2952 C C . VAL B 1 110 ? 2.053 22.281 4.125 1 98.88 110 VAL B C 1
ATOM 2954 O O . VAL B 1 110 ? 2.236 21.062 4.238 1 98.88 110 VAL B O 1
ATOM 2957 N N . PHE B 1 111 ? 0.933 22.875 4.445 1 98.94 111 PHE B N 1
ATOM 2958 C CA . PHE B 1 111 ? -0.253 22.156 4.898 1 98.94 111 PHE B CA 1
ATOM 2959 C C . PHE B 1 111 ? -1.263 22 3.764 1 98.94 111 PHE B C 1
ATOM 2961 O O . PHE B 1 111 ? -1.993 22.953 3.451 1 98.94 111 PHE B O 1
ATOM 2968 N N . VAL B 1 112 ? -1.327 20.797 3.16 1 98.94 112 VAL B N 1
ATOM 2969 C CA . VAL B 1 112 ? -2.205 20.516 2.029 1 98.94 112 VAL B CA 1
ATOM 2970 C C . VAL B 1 112 ? -3.512 19.906 2.529 1 98.94 112 VAL B C 1
ATOM 2972 O O . VAL B 1 112 ? -3.561 18.719 2.865 1 98.94 112 VAL B O 1
ATOM 2975 N N . ALA B 1 113 ? -4.625 20.703 2.5 1 98.56 113 ALA B N 1
ATOM 2976 C CA . ALA B 1 113 ? -5.879 20.25 3.1 1 98.56 113 ALA B CA 1
ATOM 2977 C C . ALA B 1 113 ? -5.625 19.562 4.434 1 98.56 113 ALA B C 1
ATOM 2979 O O . ALA B 1 113 ? -6.129 18.469 4.676 1 98.56 113 ALA B O 1
ATOM 2980 N N . ALA B 1 114 ? -4.793 20.156 5.266 1 98.75 114 ALA B N 1
ATOM 2981 C CA . ALA B 1 114 ? -4.289 19.5 6.473 1 98.75 114 ALA B CA 1
ATOM 2982 C C . ALA B 1 114 ? -4.711 20.266 7.727 1 98.75 114 ALA B C 1
ATOM 2984 O O . ALA B 1 114 ? -5.016 21.453 7.66 1 98.75 114 ALA B O 1
ATOM 2985 N N . SER B 1 115 ? -4.723 19.531 8.844 1 98.19 115 SER B N 1
ATOM 2986 C CA . SER B 1 115 ? -4.848 20.203 10.133 1 98.19 115 SER B CA 1
ATOM 2987 C C . SER B 1 115 ? -3.67 21.141 10.383 1 98.19 115 SER B C 1
ATOM 2989 O O . SER B 1 115 ? -2.514 20.719 10.32 1 98.19 115 SER B O 1
ATOM 2991 N N . MET B 1 116 ? -3.977 22.359 10.594 1 98.5 116 MET B N 1
ATOM 2992 C CA . MET B 1 116 ? -2.965 23.344 10.938 1 98.5 116 MET B CA 1
ATOM 2993 C C . MET B 1 116 ? -3.289 24.016 12.273 1 98.5 116 MET B C 1
ATOM 2995 O O . MET B 1 116 ? -3.998 25.016 12.312 1 98.5 116 MET B O 1
ATOM 2999 N N . PRO B 1 117 ? -2.691 23.469 13.344 1 97.94 117 PRO B N 1
ATOM 3000 C CA . PRO B 1 117 ? -2.986 24.062 14.648 1 97.94 117 PRO B CA 1
ATOM 3001 C C . PRO B 1 117 ? -2.395 25.453 14.812 1 97.94 117 PRO B C 1
ATOM 3003 O O . PRO B 1 117 ? -1.386 25.781 14.18 1 97.94 117 PRO B O 1
ATOM 3006 N N . ALA B 1 118 ? -2.996 26.25 15.641 1 97.44 118 ALA B N 1
ATOM 3007 C CA . ALA B 1 118 ? -2.568 27.625 15.891 1 97.44 118 ALA B CA 1
ATOM 3008 C C . ALA B 1 118 ? -1.572 27.688 17.047 1 97.44 118 ALA B C 1
ATOM 3010 O O . ALA B 1 118 ? -1.626 26.875 17.969 1 97.44 118 ALA B O 1
ATOM 3011 N N . VAL B 1 119 ? -0.697 28.656 16.953 1 97.31 119 VAL B N 1
ATOM 3012 C CA . VAL B 1 119 ? 0.211 28.938 18.062 1 97.31 119 VAL B CA 1
ATOM 3013 C C . VAL B 1 119 ? -0.592 29.312 19.297 1 97.31 119 VAL B C 1
ATOM 3015 O O . VAL B 1 119 ? -1.589 30.031 19.219 1 97.31 119 VAL B O 1
ATOM 3018 N N . GLY B 1 120 ? -0.183 28.781 20.391 1 96.12 120 GLY B N 1
ATOM 3019 C CA . GLY B 1 120 ? -0.757 29.188 21.656 1 96.12 120 GLY B CA 1
ATOM 3020 C C . GLY B 1 120 ? -2.043 28.453 22 1 96.12 120 GLY B C 1
ATOM 3021 O O . GLY B 1 120 ? -2.752 28.828 22.938 1 96.12 120 GLY B O 1
ATOM 3022 N N . ARG B 1 121 ? -2.387 27.516 21.266 1 95.94 121 ARG B N 1
ATOM 3023 C CA . ARG B 1 121 ? -3.547 26.656 21.516 1 95.94 121 ARG B CA 1
ATOM 3024 C C . ARG B 1 121 ? -3.166 25.188 21.469 1 95.94 121 ARG B C 1
ATOM 3026 O O . ARG B 1 121 ? -2.213 24.797 20.797 1 95.94 121 ARG B O 1
ATOM 3033 N N . PRO B 1 122 ? -3.967 24.391 22.297 1 96.81 122 PRO B N 1
ATOM 3034 C CA . PRO B 1 122 ? -3.746 22.953 22.109 1 96.81 122 PRO B CA 1
ATOM 3035 C C . PRO B 1 122 ? -3.969 22.484 20.672 1 96.81 122 PRO B C 1
ATOM 3037 O O . PRO B 1 122 ? -4.926 22.922 20.031 1 96.81 122 PRO B O 1
ATO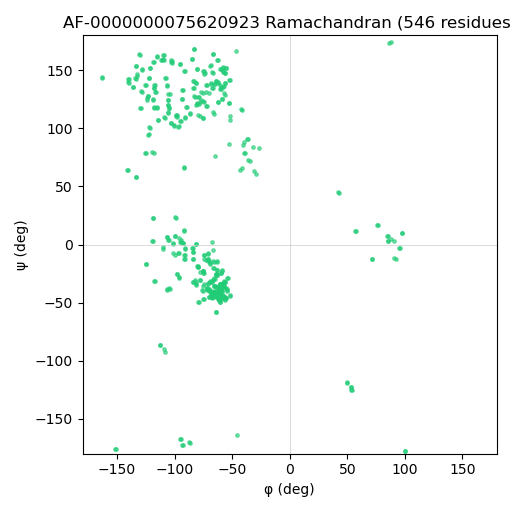M 3040 N N . MET B 1 123 ? -3.068 21.641 20.188 1 97.56 123 MET B N 1
ATOM 3041 C CA . MET B 1 123 ? -3.23 21.141 18.828 1 97.56 123 MET B CA 1
ATOM 3042 C C . MET B 1 123 ? -4.57 20.438 18.656 1 97.56 123 MET B C 1
ATOM 3044 O O . MET B 1 123 ? -5.234 20.578 17.641 1 97.56 123 MET B O 1
ATOM 3048 N N . ALA B 1 124 ? -5.055 19.734 19.688 1 96.31 124 ALA B N 1
ATOM 3049 C CA . ALA B 1 124 ? -6.285 18.953 19.656 1 96.31 124 ALA B CA 1
ATOM 3050 C C . ALA B 1 124 ? -7.5 19.844 19.422 1 96.31 124 ALA B C 1
ATOM 3052 O O . ALA B 1 124 ? -8.555 19.375 18.984 1 96.31 124 ALA B O 1
ATOM 3053 N N . ALA B 1 125 ? -7.367 21.156 19.734 1 96 125 ALA B N 1
ATOM 3054 C CA . ALA B 1 125 ? -8.484 22.078 19.547 1 96 125 ALA B CA 1
ATOM 3055 C C . ALA B 1 125 ? -8.922 22.109 18.094 1 96 125 ALA B C 1
ATOM 3057 O O . ALA B 1 125 ? -10.117 22.234 17.797 1 96 125 ALA B O 1
ATOM 3058 N N . THR B 1 126 ? -7.984 22.047 17.203 1 96.69 126 THR B N 1
ATOM 3059 C CA . THR B 1 126 ? -8.281 22.047 15.773 1 96.69 126 THR B CA 1
ATOM 3060 C C . THR B 1 126 ? -9.141 20.844 15.406 1 96.69 126 THR B C 1
ATOM 3062 O O . THR B 1 126 ? -10.125 20.969 14.68 1 96.69 126 THR B O 1
ATOM 3065 N N . SER B 1 127 ? -8.781 19.641 15.883 1 94.88 127 SER B N 1
ATOM 3066 C CA . SER B 1 127 ? -9.539 18.422 15.633 1 94.88 127 SER B CA 1
ATOM 3067 C C . SER B 1 127 ? -10.938 18.516 16.25 1 94.88 127 SER B C 1
ATOM 3069 O O . SER B 1 127 ? -11.922 18.109 15.625 1 94.88 127 SER B O 1
ATOM 3071 N N . ASP B 1 128 ? -10.969 19 17.484 1 94.62 128 ASP B N 1
ATOM 3072 C CA . ASP B 1 128 ? -12.25 19.141 18.172 1 94.62 128 ASP B CA 1
ATOM 3073 C C . ASP B 1 128 ? -13.195 20.062 17.406 1 94.62 128 ASP B C 1
ATOM 3075 O O . ASP B 1 128 ? -14.375 19.75 17.234 1 94.62 128 ASP B O 1
ATOM 3079 N N . GLU B 1 129 ? -12.688 21.156 16.938 1 96.38 129 GLU B N 1
ATOM 3080 C CA . GLU B 1 129 ? -13.477 22.109 16.172 1 96.38 129 GLU B CA 1
ATOM 3081 C C . GLU B 1 129 ? -13.93 21.516 14.836 1 96.38 129 GLU B C 1
ATOM 3083 O O . GLU B 1 129 ? -15.055 21.75 14.398 1 96.38 129 GLU B O 1
ATOM 3088 N N . LEU B 1 130 ? -13.047 20.781 14.164 1 96.12 130 LEU B N 1
ATOM 3089 C CA . LEU B 1 130 ? -13.391 20.141 12.898 1 96.12 130 LEU B CA 1
ATOM 3090 C C . LEU B 1 130 ? -14.523 19.141 13.102 1 96.12 130 LEU B C 1
ATOM 3092 O O . LEU B 1 130 ? -15.5 19.141 12.352 1 96.12 130 LEU B O 1
ATOM 3096 N N . LEU B 1 131 ? -14.398 18.312 14.094 1 93.56 131 LEU B N 1
ATOM 3097 C CA . LEU B 1 131 ? -15.422 17.312 14.367 1 93.56 131 LEU B CA 1
ATOM 3098 C C . LEU B 1 131 ? -16.766 17.969 14.688 1 93.56 131 LEU B C 1
ATOM 3100 O O . LEU B 1 131 ? -17.812 17.484 14.258 1 93.56 131 LEU B O 1
ATOM 3104 N N . ALA B 1 132 ? -16.672 19.016 15.484 1 94.75 132 ALA B N 1
ATOM 3105 C CA . ALA B 1 132 ? -17.891 19.75 15.812 1 94.75 132 ALA B CA 1
ATOM 3106 C C . ALA B 1 132 ? -18.531 20.344 14.555 1 94.75 132 ALA B C 1
ATOM 3108 O O . ALA B 1 132 ? -19.75 20.406 14.445 1 94.75 132 ALA B O 1
ATOM 3109 N N . TYR B 1 133 ? -17.703 20.766 13.641 1 96.12 133 TYR B N 1
ATOM 3110 C CA . TYR B 1 133 ? -18.156 21.375 12.398 1 96.12 133 TYR B CA 1
ATOM 3111 C C . TYR B 1 133 ? -18.812 20.328 11.492 1 96.12 133 TYR B C 1
ATOM 3113 O O . TYR B 1 133 ? -19.828 20.609 10.844 1 96.12 133 TYR B O 1
ATOM 3121 N N . LEU B 1 134 ? -18.281 19.141 11.289 1 94.62 134 LEU B N 1
ATOM 3122 C CA . LEU B 1 134 ? -18.688 18.109 10.344 1 94.62 134 LEU B CA 1
ATOM 3123 C C . LEU B 1 134 ? -19.953 17.406 10.828 1 94.62 134 LEU B C 1
ATOM 3125 O O . LEU B 1 134 ? -20.781 16.969 10.023 1 94.62 134 LEU B O 1
ATOM 3129 N N . GLY B 1 135 ? -20.125 17.203 12.133 1 90.12 135 GLY B N 1
ATOM 3130 C CA . GLY B 1 135 ? -21.297 16.547 12.688 1 90.12 135 GLY B CA 1
ATOM 3131 C C . GLY B 1 135 ? -21.141 15.039 12.766 1 90.12 135 GLY B C 1
ATOM 3132 O O . GLY B 1 135 ? -20.203 14.469 12.211 1 90.12 135 GLY B O 1
ATOM 3133 N N . PRO B 1 136 ? -22.078 14.391 13.344 1 85.12 136 PRO B N 1
ATOM 3134 C CA . PRO B 1 136 ? -21.922 12.977 13.695 1 85.12 136 PRO B CA 1
ATOM 3135 C C . PRO B 1 136 ? -22.094 12.055 12.492 1 85.12 136 PRO B C 1
ATOM 3137 O O . PRO B 1 136 ? -21.562 10.938 12.492 1 85.12 136 PRO B O 1
ATOM 3140 N N . ASP B 1 137 ? -22.781 12.422 11.43 1 92.5 137 ASP B N 1
ATOM 3141 C CA . ASP B 1 137 ? -23.078 11.539 10.312 1 92.5 137 ASP B CA 1
ATOM 3142 C C . ASP B 1 137 ? -22.047 11.695 9.195 1 92.5 137 ASP B C 1
ATOM 3144 O O . ASP B 1 137 ? -22.125 11.023 8.172 1 92.5 137 ASP B O 1
ATOM 3148 N N . PHE B 1 138 ? -21.125 12.445 9.438 1 96 138 PHE B N 1
ATOM 3149 C CA . PHE B 1 138 ? -20.172 12.82 8.391 1 96 138 PHE B CA 1
ATOM 3150 C C . PHE B 1 138 ? -19.328 11.617 7.965 1 96 138 PHE B C 1
ATOM 3152 O O . PHE B 1 138 ? -19 11.477 6.785 1 96 138 PHE B O 1
ATOM 3159 N N . PHE B 1 139 ? -19.016 10.672 8.82 1 96.31 139 PHE B N 1
ATOM 3160 C CA . PHE B 1 139 ? -18.016 9.633 8.609 1 96.31 139 PHE B CA 1
ATOM 3161 C C . PHE B 1 139 ? -18.656 8.383 8.023 1 96.31 139 PHE B C 1
ATOM 3163 O O . PHE B 1 139 ? -17.969 7.391 7.77 1 96.31 139 PHE B O 1
ATOM 3170 N N . LEU B 1 140 ? -19.953 8.445 7.777 1 97.69 140 LEU B N 1
ATOM 3171 C CA . LEU B 1 140 ? -20.688 7.391 7.074 1 97.69 140 LEU B CA 1
ATOM 3172 C C . LEU B 1 140 ? -20.375 6.023 7.684 1 97.69 140 LEU B C 1
ATOM 3174 O O . LEU B 1 140 ? -20.656 5.785 8.859 1 97.69 140 LEU B O 1
ATOM 3178 N N . ASP B 1 141 ? -19.812 5.102 6.941 1 98.31 141 ASP B N 1
ATOM 3179 C CA . ASP B 1 141 ? -19.641 3.715 7.363 1 98.31 141 ASP B CA 1
ATOM 3180 C C . ASP B 1 141 ? -18.281 3.512 8.039 1 98.31 141 ASP B C 1
ATOM 3182 O O . ASP B 1 141 ? -17.828 2.377 8.203 1 98.31 141 ASP B O 1
ATOM 3186 N N . SER B 1 142 ? -17.609 4.547 8.344 1 97.81 142 SER B N 1
ATOM 3187 C CA . SER B 1 142 ? -16.375 4.441 9.141 1 97.81 142 SER B CA 1
ATOM 3188 C C . SER B 1 142 ? -16.672 3.875 10.523 1 97.81 142 SER B C 1
ATOM 3190 O O . SER B 1 142 ? -17.797 3.949 11.008 1 97.81 142 SER B O 1
ATOM 3192 N N . LYS B 1 143 ? -15.57 3.322 11.141 1 96.19 143 LYS B N 1
ATOM 3193 C CA . LYS B 1 143 ? -15.836 2.584 12.375 1 96.19 143 LYS B CA 1
ATOM 3194 C C . LYS B 1 143 ? -14.758 2.85 13.422 1 96.19 143 LYS B C 1
ATOM 3196 O O . LYS B 1 143 ? -13.578 2.977 13.078 1 96.19 143 LYS B O 1
ATOM 3201 N N . GLU B 1 144 ? -15.227 2.979 14.609 1 94.44 144 GLU B N 1
ATOM 3202 C CA . GLU B 1 144 ? -14.32 2.877 15.75 1 94.44 144 GLU B CA 1
ATOM 3203 C C . GLU B 1 144 ? -14.102 1.42 16.156 1 94.44 144 GLU B C 1
ATOM 3205 O O . GLU B 1 144 ? -15.031 0.608 16.094 1 94.44 144 GLU B O 1
ATOM 3210 N N . LEU B 1 145 ? -12.844 1.172 16.5 1 95.88 145 LEU B N 1
ATOM 3211 C CA . LEU B 1 145 ? -12.492 -0.185 16.906 1 95.88 145 LEU B CA 1
ATOM 3212 C C . LEU B 1 145 ? -12.211 -0.249 18.406 1 95.88 145 LEU B C 1
ATOM 3214 O O . LEU B 1 145 ? -12.047 0.786 19.062 1 95.88 145 LEU B O 1
ATOM 3218 N N . GLN B 1 146 ? -12.227 -1.485 18.938 1 94.44 146 GLN B N 1
ATOM 3219 C CA . GLN B 1 146 ? -11.867 -1.668 20.328 1 94.44 146 GLN B CA 1
ATOM 3220 C C . GLN B 1 146 ? -10.391 -1.361 20.562 1 94.44 146 GLN B C 1
ATOM 3222 O O . GLN B 1 146 ? -9.539 -1.778 19.781 1 94.44 146 GLN B O 1
ATOM 3227 N N . GLN B 1 147 ? -10.133 -0.629 21.609 1 93.81 147 GLN B N 1
ATOM 3228 C CA . GLN B 1 147 ? -8.758 -0.354 22 1 93.81 147 GLN B CA 1
ATOM 3229 C C . GLN B 1 147 ? -8.156 -1.534 22.766 1 93.81 147 GLN B C 1
ATOM 3231 O O . GLN B 1 147 ? -8.633 -1.891 23.844 1 93.81 147 GLN B O 1
ATOM 3236 N N . GLU B 1 148 ? -7.109 -2.039 22.25 1 92.94 148 GLU B N 1
ATOM 3237 C CA . GLU B 1 148 ? -6.488 -3.211 22.859 1 92.94 148 GLU B CA 1
ATOM 3238 C C . GLU B 1 148 ? -5.555 -2.812 24 1 92.94 148 GLU B C 1
ATOM 3240 O O . GLU B 1 148 ? -5.355 -3.58 24.953 1 92.94 148 GLU B O 1
ATOM 3245 N N . ASN B 1 149 ? -4.938 -1.661 23.891 1 93.81 149 ASN B N 1
ATOM 3246 C CA . ASN B 1 149 ? -4.016 -1.161 24.906 1 93.81 149 ASN B CA 1
ATOM 3247 C C . ASN B 1 149 ? -4.695 -0.162 25.844 1 93.81 149 ASN B C 1
ATOM 3249 O O . ASN B 1 149 ? -4.945 0.982 25.453 1 93.81 149 ASN B O 1
ATOM 3253 N N . PRO B 1 150 ? -4.906 -0.552 27.078 1 90.81 150 PRO B N 1
ATOM 3254 C CA . PRO B 1 150 ? -5.648 0.314 28 1 90.81 150 PRO B CA 1
ATOM 3255 C C . PRO B 1 150 ? -4.906 1.609 28.312 1 90.81 150 PRO B C 1
ATOM 3257 O O . PRO B 1 150 ? -5.504 2.555 28.844 1 90.81 150 PRO B O 1
ATOM 3260 N N . GLU B 1 151 ? -3.654 1.67 28 1 89.12 151 GLU B N 1
ATOM 3261 C CA . GLU B 1 151 ? -2.873 2.879 28.25 1 89.12 151 GLU B CA 1
ATOM 3262 C C . GLU B 1 151 ? -3.197 3.965 27.234 1 89.12 151 GLU B C 1
ATOM 3264 O O . GLU B 1 151 ? -2.848 5.133 27.422 1 89.12 151 GLU B O 1
ATOM 3269 N N . ILE B 1 152 ? -3.689 3.59 26.109 1 90.31 152 ILE B N 1
ATOM 3270 C CA . ILE B 1 152 ? -4.09 4.547 25.094 1 90.31 152 ILE B CA 1
ATOM 3271 C C . ILE B 1 152 ? -5.547 4.953 25.297 1 90.31 152 ILE B C 1
ATOM 3273 O O . ILE B 1 152 ? -6.449 4.117 25.219 1 90.31 152 ILE B O 1
ATOM 3277 N N . LYS B 1 153 ? -5.664 6.246 25.547 1 86.69 153 LYS B N 1
ATOM 3278 C CA . LYS B 1 153 ? -7.035 6.73 25.688 1 86.69 153 LYS B CA 1
ATOM 3279 C C . LYS B 1 153 ? -7.676 6.977 24.328 1 86.69 153 LYS B C 1
ATOM 3281 O O . LYS B 1 153 ? -6.996 7.367 23.375 1 86.69 153 LYS B O 1
ATOM 3286 N N . GLY B 1 154 ? -8.82 6.645 24.188 1 87.94 154 GLY B N 1
ATOM 3287 C CA . GLY B 1 154 ? -9.531 6.727 22.922 1 87.94 154 GLY B CA 1
ATOM 3288 C C . GLY B 1 154 ? -9.617 5.395 22.203 1 87.94 154 GLY B C 1
ATOM 3289 O O . GLY B 1 154 ? -9.156 4.375 22.703 1 87.94 154 GLY B O 1
ATOM 3290 N N . LYS B 1 155 ? -10.203 5.449 21.031 1 91.62 155 LYS B N 1
ATOM 3291 C CA . LYS B 1 155 ? -10.398 4.246 20.234 1 91.62 155 LYS B CA 1
ATOM 3292 C C . LYS B 1 155 ? -9.812 4.406 18.844 1 91.62 155 LYS B C 1
ATOM 3294 O O . LYS B 1 155 ? -9.883 5.488 18.25 1 91.62 155 LYS B O 1
ATOM 3299 N N . PRO B 1 156 ? -9.109 3.305 18.391 1 94.56 156 PRO B N 1
ATOM 3300 C CA . PRO B 1 156 ? -8.695 3.354 16.984 1 94.56 156 PRO B CA 1
ATOM 3301 C C . PRO B 1 156 ? -9.875 3.518 16.031 1 94.56 156 PRO B C 1
ATOM 3303 O O . PRO B 1 156 ? -11.008 3.162 16.359 1 94.56 156 PRO B O 1
ATOM 3306 N N . PHE B 1 157 ? -9.555 4.105 14.961 1 94.94 157 PHE B N 1
ATOM 3307 C CA . PHE B 1 157 ? -10.57 4.418 13.961 1 94.94 157 PHE B CA 1
ATOM 3308 C C . PHE B 1 157 ? -10.109 3.998 12.57 1 94.94 157 PHE B C 1
ATOM 3310 O O . PHE B 1 157 ? -8.914 4.031 12.266 1 94.94 157 PHE B O 1
ATOM 3317 N N . ILE B 1 158 ? -11.102 3.516 11.672 1 97.81 158 ILE B N 1
ATOM 3318 C CA . ILE B 1 158 ? -10.773 3.182 10.289 1 97.81 158 ILE B CA 1
ATOM 3319 C C . ILE B 1 158 ? -11.859 3.729 9.359 1 97.81 158 ILE B C 1
ATOM 3321 O O . ILE B 1 158 ? -13.047 3.668 9.68 1 97.81 158 ILE B O 1
ATOM 3325 N N . PHE B 1 159 ? -11.477 4.352 8.242 1 98.31 159 PHE B N 1
ATOM 3326 C CA . PHE B 1 159 ? -12.414 4.891 7.266 1 98.31 159 PHE B CA 1
ATOM 3327 C C . PHE B 1 159 ? -13.164 3.768 6.562 1 98.31 159 PHE B C 1
ATOM 3329 O O . PHE B 1 159 ? -12.578 2.734 6.23 1 98.31 159 PHE B O 1
ATOM 3336 N N . GLY B 1 160 ? -14.469 3.996 6.371 1 98.44 160 GLY B N 1
ATOM 3337 C CA . GLY B 1 160 ? -15.273 3.033 5.637 1 98.44 160 GLY B CA 1
ATOM 3338 C C . GLY B 1 160 ? -15.219 3.234 4.133 1 98.44 160 GLY B C 1
ATOM 3339 O O . GLY B 1 160 ? -14.852 4.312 3.66 1 98.44 160 GLY B O 1
ATOM 3340 N N . PRO B 1 161 ? -15.562 2.166 3.357 1 98.5 161 PRO B N 1
ATOM 3341 C CA . PRO B 1 161 ? -15.492 2.258 1.897 1 98.5 161 PRO B CA 1
ATOM 3342 C C . PRO B 1 161 ? -16.375 3.365 1.335 1 98.5 161 PRO B C 1
ATOM 3344 O O . PRO B 1 161 ? -16 4.039 0.374 1 98.5 161 PRO B O 1
ATOM 3347 N N . ASN B 1 162 ? -17.547 3.57 1.841 1 98.69 162 ASN B N 1
ATOM 3348 C CA . ASN B 1 162 ? -18.422 4.629 1.342 1 98.69 162 ASN B CA 1
ATOM 3349 C C . ASN B 1 162 ? -17.875 6.012 1.678 1 98.69 162 ASN B C 1
ATOM 3351 O O . ASN B 1 162 ? -17.922 6.926 0.851 1 98.69 162 ASN B O 1
ATOM 3355 N N . PHE B 1 163 ? -17.422 6.152 2.893 1 98.75 163 PHE B N 1
ATOM 3356 C CA . PHE B 1 163 ? -16.797 7.414 3.273 1 98.75 163 PHE B CA 1
ATOM 3357 C C . PHE B 1 163 ? -15.641 7.742 2.348 1 98.75 163 PHE B C 1
ATOM 3359 O O . PHE B 1 163 ? -15.539 8.859 1.839 1 98.75 163 PHE B O 1
ATOM 3366 N N . MET B 1 164 ? -14.773 6.77 2.107 1 98.81 164 MET B N 1
ATOM 3367 C CA . MET B 1 164 ? -13.617 6.992 1.239 1 98.81 164 MET B CA 1
ATOM 3368 C C . MET B 1 164 ? -14.062 7.375 -0.168 1 98.81 164 MET B C 1
ATOM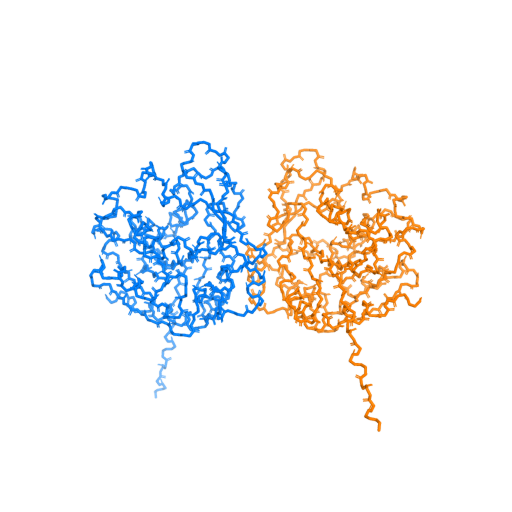 3370 O O . MET B 1 164 ? -13.57 8.352 -0.738 1 98.81 164 MET B O 1
ATOM 3374 N N . ALA B 1 165 ? -14.992 6.66 -0.69 1 98.81 165 ALA B N 1
ATOM 3375 C CA . ALA B 1 165 ? -15.438 6.879 -2.066 1 98.81 165 ALA B CA 1
ATOM 3376 C C . ALA B 1 165 ? -16.109 8.234 -2.217 1 98.81 165 ALA B C 1
ATOM 3378 O O . ALA B 1 165 ? -15.891 8.945 -3.203 1 98.81 165 ALA B O 1
ATOM 3379 N N . GLN B 1 166 ? -16.828 8.656 -1.185 1 98.5 166 GLN B N 1
ATOM 3380 C CA . GLN B 1 166 ? -17.719 9.805 -1.338 1 98.5 166 GLN B CA 1
ATOM 3381 C C . GLN B 1 166 ? -17.062 11.086 -0.831 1 98.5 166 GLN B C 1
ATOM 3383 O O . GLN B 1 166 ? -17.375 12.18 -1.294 1 98.5 166 GLN B O 1
ATOM 3388 N N . ARG B 1 167 ? -16.109 10.914 0.103 1 98.5 167 ARG B N 1
ATOM 3389 C CA . ARG B 1 167 ? -15.625 12.117 0.769 1 98.5 167 ARG B CA 1
ATOM 3390 C C . ARG B 1 167 ? -14.141 12.328 0.492 1 98.5 167 ARG B C 1
ATOM 3392 O O . ARG B 1 167 ? -13.68 13.469 0.397 1 98.5 167 ARG B O 1
ATOM 3399 N N . LEU B 1 168 ? -13.43 11.289 0.333 1 98.88 168 LEU B N 1
ATOM 3400 C CA . LEU B 1 168 ? -11.984 11.461 0.263 1 98.88 168 LEU B CA 1
ATOM 3401 C C . LEU B 1 168 ? -11.492 11.328 -1.173 1 98.88 168 LEU B C 1
ATOM 3403 O O . LEU B 1 168 ? -10.578 12.039 -1.59 1 98.88 168 LEU B O 1
ATOM 3407 N N . TYR B 1 169 ? -12.109 10.375 -1.954 1 98.88 169 TYR B N 1
ATOM 3408 C CA . TYR B 1 169 ? -11.555 9.992 -3.246 1 98.88 169 TYR B CA 1
ATOM 3409 C C . TYR B 1 169 ? -12.531 10.297 -4.375 1 98.88 169 TYR B C 1
ATOM 3411 O O . TYR B 1 169 ? -12.453 9.711 -5.453 1 98.88 169 TYR B O 1
ATOM 3419 N N . GLN B 1 170 ? -13.477 11.227 -4.184 1 98.81 170 GLN B N 1
ATOM 3420 C CA . GLN B 1 170 ? -14.617 11.375 -5.086 1 98.81 170 GLN B CA 1
ATOM 3421 C C . GLN B 1 170 ? -14.18 11.906 -6.449 1 98.81 170 GLN B C 1
ATOM 3423 O O . GLN B 1 170 ? -14.93 11.836 -7.422 1 98.81 170 GLN B O 1
ATOM 3428 N N . LEU B 1 171 ? -12.977 12.453 -6.543 1 98.81 171 LEU B N 1
ATOM 3429 C CA . LEU B 1 171 ? -12.469 12.922 -7.832 1 98.81 171 LEU B CA 1
ATOM 3430 C C . LEU B 1 171 ? -11.188 12.18 -8.211 1 98.81 171 LEU B C 1
ATOM 3432 O O . LEU B 1 171 ? -10.547 12.516 -9.211 1 98.81 171 LEU B O 1
ATOM 3436 N N . SER B 1 172 ? -10.742 11.203 -7.398 1 98.81 172 SER B N 1
ATOM 3437 C CA . SER B 1 172 ? -9.555 10.406 -7.672 1 98.81 172 SER B CA 1
ATOM 3438 C C . SER B 1 172 ? -9.859 9.281 -8.664 1 98.81 172 SER B C 1
ATOM 3440 O O . SER B 1 172 ? -11.008 8.836 -8.766 1 98.81 172 SER B O 1
ATOM 3442 N N . PRO B 1 173 ? -8.828 8.875 -9.438 1 98.5 173 PRO B N 1
ATOM 3443 C CA . PRO B 1 173 ? -9.023 7.684 -10.266 1 98.5 173 PRO B CA 1
ATOM 3444 C C . PRO B 1 173 ? -9.531 6.484 -9.461 1 98.5 173 PRO B C 1
ATOM 3446 O O . PRO B 1 173 ? -9.102 6.273 -8.328 1 98.5 173 PRO B O 1
ATOM 3449 N N . PRO B 1 174 ? -10.445 5.688 -10.055 1 98.69 174 PRO B N 1
ATOM 3450 C CA . PRO B 1 174 ? -10.992 4.539 -9.328 1 98.69 174 PRO B CA 1
ATOM 3451 C C . PRO B 1 174 ? -9.914 3.57 -8.852 1 98.69 174 PRO B C 1
ATOM 3453 O O . PRO B 1 174 ? -10.07 2.93 -7.812 1 98.69 174 PRO B O 1
ATOM 3456 N N . GLU B 1 175 ? -8.797 3.438 -9.602 1 98.81 175 GLU B N 1
ATOM 3457 C CA . GLU B 1 175 ? -7.691 2.57 -9.195 1 98.81 175 GLU B CA 1
ATOM 3458 C C . GLU B 1 175 ? -7.098 3.016 -7.867 1 98.81 175 GLU B C 1
ATOM 3460 O O . GLU B 1 175 ? -6.703 2.184 -7.043 1 98.81 175 GLU B O 1
ATOM 3465 N N . ASP B 1 176 ? -7.07 4.324 -7.684 1 98.88 176 ASP B N 1
ATOM 3466 C CA . ASP B 1 176 ? -6.5 4.84 -6.445 1 98.88 176 ASP B CA 1
ATOM 3467 C C . ASP B 1 176 ? -7.422 4.566 -5.258 1 98.88 176 ASP B C 1
ATOM 3469 O O . ASP B 1 176 ? -6.957 4.336 -4.141 1 98.88 176 ASP B O 1
ATOM 3473 N N . LEU B 1 177 ? -8.719 4.668 -5.504 1 98.88 177 LEU B N 1
ATOM 3474 C CA . LEU B 1 177 ? -9.648 4.266 -4.457 1 98.88 177 LEU B CA 1
ATOM 3475 C C . LEU B 1 177 ? -9.484 2.787 -4.117 1 98.88 177 LEU B C 1
ATOM 3477 O O . LEU B 1 177 ? -9.438 2.418 -2.943 1 98.88 177 LEU B O 1
ATOM 3481 N N . THR B 1 178 ? -9.359 1.915 -5.152 1 98.88 178 THR B N 1
ATOM 3482 C CA . THR B 1 178 ? -9.125 0.491 -4.945 1 98.88 178 THR B CA 1
ATOM 3483 C C . THR B 1 178 ? -7.859 0.27 -4.117 1 98.88 178 THR B C 1
ATOM 3485 O O . THR B 1 178 ? -7.871 -0.49 -3.146 1 98.88 178 THR B O 1
ATOM 3488 N N . LEU B 1 179 ? -6.848 0.978 -4.484 1 98.88 179 LEU B N 1
ATOM 3489 C CA . LEU B 1 179 ? -5.582 0.896 -3.766 1 98.88 179 LEU B CA 1
ATOM 3490 C C . LEU B 1 179 ? -5.754 1.315 -2.309 1 98.88 179 LEU B C 1
ATOM 3492 O O . LEU B 1 179 ? -5.281 0.628 -1.4 1 98.88 179 LEU B O 1
ATOM 3496 N N . GLY B 1 180 ? -6.383 2.443 -2.105 1 98.88 180 GLY B N 1
ATOM 3497 C CA . GLY B 1 180 ? -6.645 2.902 -0.749 1 98.88 180 GLY B CA 1
ATOM 3498 C C . GLY B 1 180 ? -7.398 1.888 0.089 1 98.88 180 GLY B C 1
ATOM 3499 O O . GLY B 1 180 ? -7.012 1.603 1.225 1 98.88 180 GLY B O 1
ATOM 3500 N N . LEU B 1 181 ? -8.43 1.32 -0.463 1 98.62 181 LEU B N 1
ATOM 3501 C CA . LEU B 1 181 ? -9.258 0.361 0.258 1 98.62 181 LEU B CA 1
ATOM 3502 C C . LEU B 1 181 ? -8.461 -0.891 0.609 1 98.62 181 LEU B C 1
ATOM 3504 O O . LEU B 1 181 ? -8.734 -1.545 1.618 1 98.62 181 LEU B O 1
ATOM 3508 N N . MET B 1 182 ? -7.426 -1.172 -0.172 1 98.5 182 MET B N 1
ATOM 3509 C CA . MET B 1 182 ? -6.582 -2.338 0.074 1 98.5 182 MET B CA 1
ATOM 3510 C C . MET B 1 182 ? -5.574 -2.059 1.184 1 98.5 182 MET B C 1
ATOM 3512 O O . MET B 1 182 ? -5.062 -2.986 1.812 1 98.5 182 MET B O 1
ATOM 3516 N N . LEU B 1 183 ? -5.371 -0.715 1.438 1 98.69 183 LEU B N 1
ATOM 3517 C CA . LEU B 1 183 ? -4.133 -0.461 2.168 1 98.69 183 LEU B CA 1
ATOM 3518 C C . LEU B 1 183 ? -4.406 0.333 3.441 1 98.69 183 LEU B C 1
ATOM 3520 O O . LEU B 1 183 ? -3.553 0.405 4.328 1 98.69 183 LEU B O 1
ATOM 3524 N N . ILE B 1 184 ? -5.551 0.968 3.586 1 98.19 184 ILE B N 1
ATOM 3525 C CA . ILE B 1 184 ? -5.805 1.733 4.801 1 98.19 184 ILE B CA 1
ATOM 3526 C C . ILE B 1 184 ? -5.75 0.808 6.016 1 98.19 184 ILE B C 1
ATOM 3528 O O . ILE B 1 184 ? -6.012 -0.392 5.902 1 98.19 184 ILE B O 1
ATOM 3532 N N . LYS B 1 185 ? -5.379 1.395 7.113 1 96.5 185 LYS B N 1
ATOM 3533 C CA . LYS B 1 185 ? -5.297 0.711 8.398 1 96.5 185 LYS B CA 1
ATOM 3534 C C . LYS B 1 185 ? -5.953 1.538 9.508 1 96.5 185 LYS B C 1
ATOM 3536 O O . LYS B 1 185 ? -6.035 2.764 9.398 1 96.5 185 LYS B O 1
ATOM 3541 N N . PRO B 1 186 ? -6.41 0.813 10.531 1 96.31 186 PRO B N 1
ATOM 3542 C CA . PRO B 1 186 ? -6.863 1.579 11.695 1 96.31 186 PRO B CA 1
ATOM 3543 C C . PRO B 1 186 ? -5.77 2.48 12.266 1 96.31 186 PRO B C 1
ATOM 3545 O O . PRO B 1 186 ? -4.59 2.133 12.219 1 96.31 186 PRO B O 1
ATOM 3548 N N . ALA B 1 187 ? -6.207 3.557 12.812 1 94.44 187 ALA B N 1
ATOM 3549 C CA . ALA B 1 187 ? -5.25 4.5 13.383 1 94.44 187 ALA B CA 1
ATOM 3550 C C . ALA B 1 187 ? -5.773 5.086 14.688 1 94.44 187 ALA B C 1
ATOM 3552 O O . ALA B 1 187 ? -6.98 5.289 14.852 1 94.44 187 ALA B O 1
ATOM 3553 N N . ASN B 1 188 ? -4.828 5.262 15.617 1 91.62 188 ASN B N 1
ATOM 3554 C CA . ASN B 1 188 ? -5.117 6.113 16.766 1 91.62 188 ASN B CA 1
ATOM 3555 C C . ASN B 1 188 ? -5.031 7.594 16.406 1 91.62 188 ASN B C 1
ATOM 3557 O O . ASN B 1 188 ? -3.988 8.062 15.953 1 91.62 188 ASN B O 1
ATOM 3561 N N . ALA B 1 189 ? -6.047 8.32 16.609 1 87.5 189 ALA B N 1
ATOM 3562 C CA . ALA B 1 189 ? -6.059 9.727 16.219 1 87.5 189 ALA B CA 1
ATOM 3563 C C . ALA B 1 189 ? -5.277 10.578 17.219 1 87.5 189 ALA B C 1
ATOM 3565 O O . ALA B 1 189 ? -4.727 11.625 16.859 1 87.5 189 ALA B O 1
ATOM 3566 N N . PHE B 1 190 ? -5.199 10.25 18.5 1 90.75 190 PHE B N 1
ATOM 3567 C CA . PHE B 1 190 ? -4.555 10.914 19.625 1 90.75 190 PHE B CA 1
ATOM 3568 C C . PHE B 1 190 ? -5.09 12.328 19.797 1 90.75 190 PHE B C 1
ATOM 3570 O O . PHE B 1 190 ? -4.434 13.18 20.391 1 90.75 190 PHE B O 1
ATOM 3577 N N . THR B 1 191 ? -6.133 12.656 19.141 1 84.94 191 THR B N 1
ATOM 3578 C CA . THR B 1 191 ? -6.691 14.008 19.188 1 84.94 191 THR B CA 1
ATOM 3579 C C . THR B 1 191 ? -7.992 14.023 19.984 1 84.94 191 THR B C 1
ATOM 3581 O O . THR B 1 191 ? -7.969 14.039 21.219 1 84.94 191 THR B O 1
ATOM 3584 N N . THR B 1 192 ? -9.047 13.867 19.25 1 71.75 192 THR B N 1
ATOM 3585 C CA . THR B 1 192 ? -10.359 13.914 19.875 1 71.75 192 THR B CA 1
ATOM 3586 C C . THR B 1 192 ? -10.594 12.688 20.734 1 71.75 192 THR B C 1
ATOM 3588 O O . THR B 1 192 ? -10.227 11.57 20.359 1 71.75 192 THR B O 1
ATOM 3591 N N . GLY B 1 193 ? -11.016 12.922 21.922 1 72.88 193 GLY B N 1
ATOM 3592 C CA . GLY B 1 193 ? -11.32 11.797 22.781 1 72.88 193 GLY B CA 1
ATOM 3593 C C . GLY B 1 193 ? -10.133 11.344 23.609 1 72.88 193 GLY B C 1
ATOM 3594 O O . GLY B 1 193 ? -10.211 10.328 24.312 1 72.88 193 GLY B O 1
ATOM 3595 N N . SER B 1 194 ? -9.078 12.062 23.469 1 82.5 194 SER B N 1
ATOM 3596 C CA . SER B 1 194 ? -7.879 11.742 24.234 1 82.5 194 SER B CA 1
ATOM 3597 C C . SER B 1 194 ? -7.496 12.891 25.172 1 82.5 194 SER B C 1
ATOM 3599 O O . SER B 1 194 ? -6.469 13.539 24.969 1 82.5 194 SER B O 1
ATOM 3601 N N . PRO B 1 195 ? -8.164 12.992 26.266 1 80.19 195 PRO B N 1
ATOM 3602 C CA . PRO B 1 195 ? -7.93 14.141 27.141 1 80.19 195 PRO B CA 1
ATOM 3603 C C . PRO B 1 195 ? -6.562 14.094 27.828 1 80.19 195 PRO B C 1
ATOM 3605 O O . PRO B 1 195 ? -6.062 15.125 28.281 1 80.19 195 PRO B O 1
ATOM 3608 N N . ASP B 1 196 ? -5.945 12.977 27.781 1 84.44 196 ASP B N 1
ATOM 3609 C CA . ASP B 1 196 ? -4.707 12.82 28.547 1 84.44 196 ASP B CA 1
ATOM 3610 C C . ASP B 1 196 ? -3.49 12.852 27.625 1 84.44 196 ASP B C 1
ATOM 3612 O O . ASP B 1 196 ? -2.357 12.68 28.078 1 84.44 196 ASP B O 1
ATOM 3616 N N . GLU B 1 197 ? -3.789 13.094 26.375 1 92.5 197 GLU B N 1
ATOM 3617 C CA . GLU B 1 197 ? -2.641 13.133 25.469 1 92.5 197 GLU B CA 1
ATOM 3618 C C . GLU B 1 197 ? -1.85 14.43 25.641 1 92.5 197 GLU B C 1
ATOM 3620 O O . GLU B 1 197 ? -2.271 15.484 25.156 1 92.5 197 GLU B O 1
ATOM 3625 N N . VAL B 1 198 ? -0.697 14.398 26.188 1 91.5 198 VAL B N 1
ATOM 3626 C CA . VAL B 1 198 ? 0.045 15.539 26.719 1 91.5 198 VAL B CA 1
ATOM 3627 C C . VAL B 1 198 ? 0.456 16.453 25.562 1 91.5 198 VAL B C 1
ATOM 3629 O O . VAL B 1 198 ? 0.234 17.672 25.625 1 91.5 198 VAL B O 1
ATOM 3632 N N . VAL B 1 199 ? 0.947 15.922 24.5 1 95.81 199 VAL B N 1
ATOM 3633 C CA . VAL B 1 199 ? 1.464 16.703 23.391 1 95.81 199 VAL B CA 1
ATOM 3634 C C . VAL B 1 199 ? 0.312 17.422 22.672 1 95.81 199 VAL B C 1
ATOM 3636 O O . VAL B 1 199 ? 0.397 18.609 22.375 1 95.81 199 VAL B O 1
ATOM 3639 N N . MET B 1 200 ? -0.754 16.781 22.531 1 96.25 200 MET B N 1
ATOM 3640 C CA . MET B 1 200 ? -1.884 17.312 21.766 1 96.25 200 MET B CA 1
ATOM 3641 C C . MET B 1 200 ? -2.688 18.312 22.578 1 96.25 200 MET B C 1
ATOM 3643 O O . MET B 1 200 ? -3.367 19.172 22.031 1 96.25 200 MET B O 1
ATOM 3647 N N . ARG B 1 201 ? -2.512 18.234 23.906 1 95.62 201 ARG B N 1
ATOM 3648 C CA . ARG B 1 201 ? -3.379 19.031 24.766 1 95.62 201 ARG B CA 1
ATOM 3649 C C . ARG B 1 201 ? -2.6 20.172 25.422 1 95.62 201 ARG B C 1
ATOM 3651 O O . ARG B 1 201 ? -3.18 21 26.109 1 95.62 201 ARG B O 1
ATOM 3658 N N . ASP B 1 202 ? -1.305 20.219 25.188 1 96.44 202 ASP B N 1
ATOM 3659 C CA . ASP B 1 202 ? -0.469 21.266 25.734 1 96.44 202 ASP B CA 1
ATOM 3660 C C . ASP B 1 202 ? -0.62 22.562 24.938 1 96.44 202 ASP B C 1
ATOM 3662 O O . ASP B 1 202 ? -0.039 22.703 23.859 1 96.44 202 ASP B O 1
ATOM 3666 N N . ALA B 1 203 ? -1.221 23.547 25.516 1 95.88 203 ALA B N 1
ATOM 3667 C CA . ALA B 1 203 ? -1.486 24.812 24.844 1 95.88 203 ALA B CA 1
ATOM 3668 C C . ALA B 1 203 ? -0.201 25.625 24.672 1 95.88 203 ALA B C 1
ATOM 3670 O O . ALA B 1 203 ? -0.165 26.578 23.891 1 95.88 203 ALA B O 1
ATOM 3671 N N . LYS B 1 204 ? 0.805 25.234 25.344 1 97.69 204 LYS B N 1
ATOM 3672 C CA . LYS B 1 204 ? 2.055 25.984 25.297 1 97.69 204 LYS B CA 1
ATOM 3673 C C . LYS B 1 204 ? 3.068 25.312 24.375 1 97.69 204 LYS B C 1
ATOM 3675 O O . LYS B 1 204 ? 4.184 25.797 24.203 1 97.69 204 LYS B O 1
ATOM 3680 N N . LEU B 1 205 ? 2.668 24.234 23.797 1 97.94 205 LEU B N 1
ATOM 3681 C CA . LEU B 1 205 ? 3.609 23.453 23.016 1 97.94 205 LEU B CA 1
ATOM 3682 C C . LEU B 1 205 ? 4.109 24.25 21.812 1 97.94 205 LEU B C 1
ATOM 3684 O O . LEU B 1 205 ? 5.316 24.406 21.625 1 97.94 205 LEU B O 1
ATOM 3688 N N . LEU B 1 206 ? 3.197 24.688 20.969 1 98.38 206 LEU B N 1
ATOM 3689 C CA . LEU B 1 206 ? 3.568 25.453 19.766 1 98.38 206 LEU B CA 1
ATOM 3690 C C . LEU B 1 206 ? 3.824 26.906 20.125 1 98.38 206 LEU B C 1
ATOM 3692 O O . LEU B 1 206 ? 2.92 27.609 20.578 1 98.38 206 LEU B O 1
ATOM 3696 N N . THR B 1 207 ? 5.031 27.359 19.844 1 98.19 207 THR B N 1
ATOM 3697 C CA . THR B 1 207 ? 5.418 28.703 20.266 1 98.19 207 THR B CA 1
ATOM 3698 C C . THR B 1 207 ? 5.551 29.609 19.047 1 98.19 207 THR B C 1
ATOM 3700 O O . THR B 1 207 ? 5.727 29.141 17.922 1 98.19 207 THR B O 1
ATOM 3703 N N . GLU B 1 208 ? 5.484 30.922 19.312 1 96.94 208 GLU B N 1
ATOM 3704 C CA . GLU B 1 208 ? 5.66 31.922 18.266 1 96.94 208 GLU B CA 1
ATOM 3705 C C . GLU B 1 208 ? 7.078 31.891 17.688 1 96.94 208 GLU B C 1
ATOM 3707 O O . GLU B 1 208 ? 7.277 32.094 16.484 1 96.94 208 GLU B O 1
ATOM 3712 N N . GLU B 1 209 ? 8.078 31.625 18.5 1 97.25 209 GLU B N 1
ATOM 3713 C CA . GLU B 1 209 ? 9.492 31.719 18.141 1 97.25 209 GLU B CA 1
ATOM 3714 C C . GLU B 1 209 ? 9.914 30.547 17.266 1 97.25 209 GLU B C 1
ATOM 3716 O O . GLU B 1 209 ? 10.891 30.641 16.516 1 97.25 209 GLU B O 1
ATOM 3721 N N . ARG B 1 210 ? 9.203 29.469 17.375 1 97.81 210 ARG B N 1
ATOM 3722 C CA . ARG B 1 210 ? 9.594 28.266 16.656 1 97.81 210 ARG B CA 1
ATOM 3723 C C . ARG B 1 210 ? 8.578 27.922 15.578 1 97.81 210 ARG B C 1
ATOM 3725 O O . ARG B 1 210 ? 8.68 28.406 14.445 1 97.81 210 ARG B O 1
ATOM 3732 N N . TYR B 1 211 ? 7.559 27.219 15.898 1 98.12 211 TYR B N 1
ATOM 3733 C CA . TYR B 1 211 ? 6.516 26.891 14.938 1 98.12 211 TYR B CA 1
ATOM 3734 C C . TYR B 1 211 ? 5.918 28.141 14.312 1 98.12 211 TYR B C 1
ATOM 3736 O O . TYR B 1 211 ? 5.719 28.203 13.102 1 98.12 211 TYR B O 1
ATOM 3744 N N . GLY B 1 212 ? 5.621 29.141 15.078 1 96.38 212 GLY B N 1
ATOM 3745 C CA . GLY B 1 212 ? 4.961 30.359 14.633 1 96.38 212 GLY B CA 1
ATOM 3746 C C . GLY B 1 212 ? 5.812 31.188 13.688 1 96.38 212 GLY B C 1
ATOM 3747 O O . GLY B 1 212 ? 5.285 31.906 12.836 1 96.38 212 GLY B O 1
ATOM 3748 N N . SER B 1 213 ? 7.129 31.125 13.836 1 94.56 213 SER B N 1
ATOM 3749 C CA . SER B 1 213 ? 8.023 31.953 13.031 1 94.56 213 SER B CA 1
ATOM 3750 C C . SER B 1 213 ? 8.469 31.234 11.773 1 94.56 213 SER B C 1
ATOM 3752 O O . SER B 1 213 ? 9.023 31.844 10.852 1 94.56 213 SER B O 1
ATOM 3754 N N . ALA B 1 214 ? 8.219 29.922 11.711 1 95.5 214 ALA B N 1
ATOM 3755 C CA . ALA B 1 214 ? 8.57 29.156 10.516 1 95.5 214 ALA B CA 1
ATOM 3756 C C . ALA B 1 214 ? 7.715 29.578 9.32 1 95.5 214 ALA B C 1
ATOM 3758 O O . ALA B 1 214 ? 6.586 30.047 9.492 1 95.5 214 ALA B O 1
ATOM 3759 N N . ARG B 1 215 ? 8.273 29.5 8.141 1 96.5 215 ARG B N 1
ATOM 3760 C CA . ARG B 1 215 ? 7.473 29.734 6.938 1 96.5 215 ARG B CA 1
ATOM 3761 C C . ARG B 1 215 ? 6.426 28.641 6.766 1 96.5 215 ARG B C 1
ATOM 3763 O O . ARG B 1 215 ? 6.766 27.469 6.539 1 96.5 215 ARG B O 1
ATOM 3770 N N . ARG B 1 216 ? 5.215 29.016 6.879 1 97.62 216 ARG B N 1
ATOM 3771 C CA . ARG B 1 216 ? 4.098 28.094 6.723 1 97.62 216 ARG B CA 1
ATOM 3772 C C . ARG B 1 216 ? 3.209 28.5 5.551 1 97.62 216 ARG B C 1
ATOM 3774 O O . ARG B 1 216 ? 2.971 29.688 5.332 1 97.62 216 ARG B O 1
ATOM 3781 N N . VAL B 1 217 ? 2.812 27.547 4.801 1 98.38 217 VAL B N 1
ATOM 3782 C CA . VAL B 1 217 ? 1.93 27.75 3.654 1 98.38 217 VAL B CA 1
ATOM 3783 C C . VAL B 1 217 ? 0.746 26.781 3.744 1 98.38 217 VAL B C 1
ATOM 3785 O O . VAL B 1 217 ? 0.912 25.609 4.094 1 98.38 217 VAL B O 1
ATOM 3788 N N . PHE B 1 218 ? -0.449 27.281 3.557 1 98.81 218 PHE B N 1
ATOM 3789 C CA . PHE B 1 218 ? -1.624 26.422 3.482 1 98.81 218 PHE B CA 1
ATOM 3790 C C . PHE B 1 218 ? -2.115 26.297 2.045 1 98.81 218 PHE B C 1
ATOM 3792 O O . PHE B 1 218 ? -2.227 27.297 1.334 1 98.81 218 PHE B O 1
ATOM 3799 N N . VAL B 1 219 ? -2.316 25.109 1.603 1 98.88 219 VAL B N 1
ATOM 3800 C CA . VAL B 1 219 ? -2.906 24.844 0.296 1 98.88 219 VAL B CA 1
ATOM 3801 C C . VAL B 1 219 ? -4.367 24.422 0.465 1 98.88 219 VAL B C 1
ATOM 3803 O O . VAL B 1 219 ? -4.652 23.297 0.854 1 98.88 219 VAL B O 1
ATOM 3806 N N . VAL B 1 220 ? -5.223 25.359 0.152 1 98.81 220 VAL B N 1
ATOM 3807 C CA . VAL B 1 220 ? -6.656 25.078 0.193 1 98.81 220 VAL B CA 1
ATOM 3808 C C . VAL B 1 220 ? -7.059 24.234 -1.013 1 98.81 220 VAL B C 1
ATOM 3810 O O . VAL B 1 220 ? -6.77 24.594 -2.156 1 98.81 220 VAL B O 1
ATOM 3813 N N . VAL B 1 221 ? -7.648 23.094 -0.749 1 98.88 221 VAL B N 1
ATOM 3814 C CA . VAL B 1 221 ? -8.219 22.25 -1.793 1 98.88 221 VAL B CA 1
ATOM 3815 C C . VAL B 1 221 ? -9.727 22.469 -1.879 1 98.88 221 VAL B C 1
ATOM 3817 O O . VAL B 1 221 ? -10.477 22.047 -0.998 1 98.88 221 VAL B O 1
ATOM 3820 N N . GLU B 1 222 ? -10.164 23.031 -2.891 1 98.12 222 GLU B N 1
ATOM 3821 C CA . GLU B 1 222 ? -11.492 23.641 -2.953 1 98.12 222 GLU B CA 1
ATOM 3822 C C . GLU B 1 222 ? -12.578 22.562 -2.992 1 98.12 222 GLU B C 1
ATOM 3824 O O . GLU B 1 222 ? -13.648 22.75 -2.408 1 98.12 222 GLU B O 1
ATOM 3829 N N . ASP B 1 223 ? -12.328 21.484 -3.688 1 98.31 223 ASP B N 1
ATOM 3830 C CA . ASP B 1 223 ? -13.344 20.453 -3.865 1 98.31 223 ASP B CA 1
ATOM 3831 C C . ASP B 1 223 ? -13.133 19.297 -2.896 1 98.31 223 ASP B C 1
ATOM 3833 O O . ASP B 1 223 ? -13.516 18.156 -3.186 1 98.31 223 ASP B O 1
ATOM 3837 N N . ASP B 1 224 ? -12.461 19.562 -1.825 1 98.69 224 ASP B N 1
ATOM 3838 C CA . ASP B 1 224 ? -12.266 18.609 -0.744 1 98.69 224 ASP B CA 1
ATOM 3839 C C . ASP B 1 224 ? -13.555 18.391 0.042 1 98.69 224 ASP B C 1
ATOM 3841 O O . ASP B 1 224 ? -14.086 19.328 0.646 1 98.69 224 ASP B O 1
ATOM 3845 N N . HIS B 1 225 ? -14.039 17.141 0.062 1 98.44 225 HIS B N 1
ATOM 3846 C CA . HIS B 1 225 ? -15.234 16.828 0.842 1 98.44 225 HIS B CA 1
ATOM 3847 C C . HIS B 1 225 ? -14.867 16.25 2.205 1 98.44 225 HIS B C 1
ATOM 3849 O O . HIS B 1 225 ? -15.734 16.062 3.061 1 98.44 225 HIS B O 1
ATOM 3855 N N . GLY B 1 226 ? -13.586 15.961 2.447 1 98.31 226 GLY B N 1
ATOM 3856 C CA . GLY B 1 226 ? -13.117 15.484 3.74 1 98.31 226 GLY B CA 1
ATOM 3857 C C . GLY B 1 226 ? -12.961 16.594 4.766 1 98.31 226 GLY B C 1
ATOM 3858 O O . GLY B 1 226 ? -13.383 16.453 5.914 1 98.31 226 GLY B O 1
ATOM 3859 N N . ILE B 1 227 ? -12.32 17.609 4.379 1 98.44 227 ILE B N 1
ATOM 3860 C CA . ILE B 1 227 ? -12.258 18.875 5.098 1 98.44 227 ILE B CA 1
ATOM 3861 C C . ILE B 1 227 ? -12.773 20 4.203 1 98.44 227 ILE B C 1
ATOM 3863 O O . ILE B 1 227 ? -12.031 20.547 3.395 1 98.44 227 ILE B O 1
ATOM 3867 N N . PRO B 1 228 ? -13.969 20.391 4.418 1 97.81 228 PRO B N 1
ATOM 3868 C CA . PRO B 1 228 ? -14.547 21.406 3.535 1 97.81 228 PRO B CA 1
ATOM 3869 C C . PRO B 1 228 ? -13.711 22.688 3.463 1 97.81 228 PRO B C 1
ATOM 3871 O O . PRO B 1 228 ? -13.125 23.094 4.469 1 97.81 228 PRO B O 1
ATOM 3874 N N . ALA B 1 229 ? -13.75 23.312 2.314 1 98.19 229 ALA B N 1
ATOM 3875 C CA . ALA B 1 229 ? -12.922 24.484 2.047 1 98.19 229 ALA B CA 1
ATOM 3876 C C . ALA B 1 229 ? -13.18 25.594 3.074 1 98.19 229 ALA B C 1
ATOM 3878 O O . ALA B 1 229 ? -12.25 26.297 3.479 1 98.19 229 ALA B O 1
ATOM 3879 N N . GLU B 1 230 ? -14.383 25.734 3.479 1 97.81 230 GLU B N 1
ATOM 3880 C CA . GLU B 1 230 ? -14.719 26.75 4.473 1 97.81 230 GLU B CA 1
ATOM 3881 C C . GLU B 1 230 ? -13.961 26.516 5.781 1 97.81 230 GLU B C 1
ATOM 3883 O O . GLU B 1 230 ? -13.453 27.453 6.391 1 97.81 230 GLU B O 1
ATOM 3888 N N . PHE B 1 231 ? -13.93 25.312 6.176 1 98.31 231 PHE B N 1
ATOM 3889 C CA . PHE B 1 231 ? -13.227 25.016 7.418 1 98.31 231 PHE B CA 1
ATOM 3890 C C . PHE B 1 231 ? -11.719 25.188 7.234 1 98.31 231 PHE B C 1
ATOM 3892 O O . PHE B 1 231 ? -11.023 25.609 8.156 1 98.31 231 PHE B O 1
ATOM 3899 N N . GLN B 1 232 ? -11.18 24.766 6.09 1 98.62 232 GLN B N 1
ATOM 3900 C CA . GLN B 1 232 ? -9.773 25.016 5.805 1 98.62 232 GLN B CA 1
ATOM 3901 C C . GLN B 1 232 ? -9.438 26.5 5.984 1 98.62 232 GLN B C 1
ATOM 3903 O O . GLN B 1 232 ? -8.445 26.844 6.629 1 98.62 232 GLN B O 1
ATOM 3908 N N . ARG B 1 233 ? -10.281 27.359 5.5 1 97.69 233 ARG B N 1
ATOM 3909 C CA . ARG B 1 233 ? -10.078 28.797 5.598 1 97.69 233 ARG B CA 1
ATOM 3910 C C . ARG B 1 233 ? -10.211 29.266 7.039 1 97.69 233 ARG B C 1
ATOM 3912 O O . ARG B 1 233 ? -9.523 30.203 7.457 1 97.69 233 ARG B O 1
ATOM 3919 N N . ARG B 1 234 ? -11.047 28.625 7.797 1 96.81 234 ARG B N 1
ATOM 3920 C CA . ARG B 1 234 ? -11.141 28.922 9.219 1 96.81 234 ARG B CA 1
ATOM 3921 C C . ARG B 1 234 ? -9.828 28.641 9.93 1 96.81 234 ARG B C 1
ATOM 3923 O O . ARG B 1 234 ? -9.398 29.406 10.789 1 96.81 234 ARG B O 1
ATOM 3930 N N . MET B 1 235 ? -9.195 27.484 9.594 1 97.25 235 MET B N 1
ATOM 3931 C CA . MET B 1 235 ? -7.891 27.172 10.164 1 97.25 235 MET B CA 1
ATOM 3932 C C . MET B 1 235 ? -6.859 28.234 9.789 1 97.25 235 MET B C 1
ATOM 3934 O O . MET B 1 235 ? -6.078 28.672 10.641 1 97.25 235 MET B O 1
ATOM 3938 N N . VAL B 1 236 ? -6.875 28.625 8.539 1 97.38 236 VAL B N 1
ATOM 3939 C CA . VAL B 1 236 ? -5.945 29.625 8.031 1 97.38 236 VAL B CA 1
ATOM 3940 C C . VAL B 1 236 ? -6.117 30.938 8.812 1 97.38 236 VAL B C 1
ATOM 3942 O O . VAL B 1 236 ? -5.133 31.594 9.156 1 97.38 236 VAL B O 1
ATOM 3945 N N . ALA B 1 237 ? -7.305 31.281 9.141 1 96.88 237 ALA B N 1
ATOM 3946 C CA . ALA B 1 237 ? -7.629 32.531 9.805 1 96.88 237 ALA B CA 1
ATOM 3947 C C . ALA B 1 237 ? -7.047 32.594 11.219 1 96.88 237 ALA B C 1
ATOM 3949 O O . ALA B 1 237 ? -6.867 33.656 11.789 1 96.88 237 ALA B O 1
ATOM 3950 N N . GLN B 1 238 ? -6.738 31.422 11.742 1 95.75 238 GLN B N 1
ATOM 3951 C CA . GLN B 1 238 ? -6.18 31.328 13.086 1 95.75 238 GLN B CA 1
ATOM 3952 C C . GLN B 1 238 ? -4.672 31.547 13.07 1 95.75 238 GLN B C 1
ATOM 3954 O O . GLN B 1 238 ? -4.031 31.594 14.125 1 95.75 238 GLN B O 1
ATOM 3959 N N . SER B 1 239 ? -4.074 31.656 11.938 1 93.06 239 SER B N 1
ATOM 3960 C CA . SER B 1 239 ? -2.65 31.906 11.75 1 93.06 239 SER B CA 1
ATOM 3961 C C . SER B 1 239 ? -2.42 33.125 10.867 1 93.06 239 SER B C 1
ATOM 3963 O O . SER B 1 239 ? -2.016 33 9.703 1 93.06 239 SER B O 1
ATOM 3965 N N . PRO B 1 240 ? -2.539 34.281 11.406 1 86.31 240 PRO B N 1
ATOM 3966 C CA . PRO B 1 240 ? -2.424 35.5 10.594 1 86.31 240 PRO B CA 1
ATOM 3967 C C . PRO B 1 240 ? -1.063 35.625 9.906 1 86.31 240 PRO B C 1
ATOM 3969 O O . PRO B 1 240 ? -0.034 35.312 10.516 1 86.31 240 PRO B O 1
ATOM 3972 N N . GLY B 1 241 ? -1.129 35.969 8.602 1 87.5 241 GLY B N 1
ATOM 3973 C CA . GLY B 1 241 ? 0.093 36.25 7.863 1 87.5 241 GLY B CA 1
ATOM 3974 C C . GLY B 1 241 ? 0.613 35.031 7.086 1 87.5 241 GLY B C 1
ATOM 3975 O O . GLY B 1 241 ? 1.576 35.156 6.328 1 87.5 241 GLY B O 1
ATOM 3976 N N . ILE B 1 242 ? -0.076 33.906 7.242 1 93.25 242 ILE B N 1
ATOM 3977 C CA . ILE B 1 242 ? 0.402 32.719 6.555 1 93.25 242 ILE B CA 1
ATOM 3978 C C . ILE B 1 242 ? 0.105 32.844 5.062 1 93.25 242 ILE B C 1
ATOM 3980 O O . ILE B 1 242 ? -0.854 33.5 4.66 1 93.25 242 ILE B O 1
ATOM 3984 N N . GLN B 1 243 ? 0.955 32.281 4.242 1 95.38 243 GLN B N 1
ATOM 3985 C CA . GLN B 1 243 ? 0.719 32.188 2.807 1 95.38 243 GLN B CA 1
ATOM 3986 C C . GLN B 1 243 ? -0.352 31.156 2.492 1 95.38 243 GLN B C 1
ATOM 3988 O O . GLN B 1 243 ? -0.382 30.078 3.102 1 95.38 243 GLN B O 1
ATOM 3993 N N . VAL B 1 244 ? -1.23 31.547 1.562 1 98.06 244 VAL B N 1
ATOM 3994 C CA . VAL B 1 244 ? -2.305 30.641 1.174 1 98.06 244 VAL B CA 1
ATOM 3995 C C . VAL B 1 244 ? -2.25 30.391 -0.332 1 98.06 244 VAL B C 1
ATOM 3997 O O . VAL B 1 244 ? -2.076 31.328 -1.117 1 98.06 244 VAL B O 1
ATOM 4000 N N . GLU B 1 245 ? -2.248 29.188 -0.732 1 98.19 245 GLU B N 1
ATOM 4001 C CA . GLU B 1 245 ? -2.404 28.734 -2.107 1 98.19 245 GLU B CA 1
ATOM 4002 C C . GLU B 1 245 ? -3.684 27.922 -2.273 1 98.19 245 GLU B C 1
ATOM 4004 O O . GLU B 1 245 ? -4.289 27.5 -1.286 1 98.19 245 GLU B O 1
ATOM 4009 N N . GLU B 1 246 ? -4.133 27.766 -3.5 1 98.06 246 GLU B N 1
ATOM 4010 C CA . GLU B 1 246 ? -5.371 27.031 -3.736 1 98.06 246 GLU B CA 1
ATOM 4011 C C . GLU B 1 246 ? -5.215 26.047 -4.898 1 98.06 246 GLU B C 1
ATOM 4013 O O . GLU B 1 246 ? -4.5 26.328 -5.859 1 98.06 246 GLU B O 1
ATOM 4018 N N . VAL B 1 247 ? -5.816 24.922 -4.789 1 98.31 247 VAL B N 1
ATOM 4019 C CA . VAL B 1 247 ? -5.934 23.938 -5.859 1 98.31 247 VAL B CA 1
ATOM 4020 C C . VAL B 1 247 ? -7.406 23.625 -6.105 1 98.31 247 VAL B C 1
ATOM 4022 O O . VAL B 1 247 ? -8.133 23.25 -5.18 1 98.31 247 VAL B O 1
ATOM 4025 N N . ALA B 1 248 ? -7.871 23.781 -7.324 1 97 248 ALA B N 1
ATOM 4026 C CA . ALA B 1 248 ? -9.234 23.422 -7.723 1 97 248 ALA B CA 1
ATOM 4027 C C . ALA B 1 248 ? -9.258 22.109 -8.477 1 97 248 ALA B C 1
ATOM 4029 O O . ALA B 1 248 ? -8.242 21.672 -9.023 1 97 248 ALA B O 1
ATOM 4030 N N . GLY B 1 249 ? -10.422 21.469 -8.453 1 98 249 GLY B N 1
ATOM 4031 C CA . GLY B 1 249 ? -10.609 20.25 -9.227 1 98 249 GLY B CA 1
ATOM 4032 C C . GLY B 1 249 ? -9.953 19.047 -8.602 1 98 249 GLY B C 1
ATOM 4033 O O . GLY B 1 249 ? -9.68 18.047 -9.289 1 98 249 GLY B O 1
ATOM 4034 N N . ALA B 1 250 ? -9.617 19.156 -7.363 1 98.69 250 ALA B N 1
ATOM 4035 C CA . ALA B 1 250 ? -9.016 18.047 -6.629 1 98.69 250 ALA B CA 1
ATOM 4036 C C . ALA B 1 250 ? -9.852 17.688 -5.402 1 98.69 250 ALA B C 1
ATOM 4038 O O . ALA B 1 250 ? -10.5 18.547 -4.812 1 98.69 250 ALA B O 1
ATOM 4039 N N . ASP B 1 251 ? -9.914 16.406 -5.121 1 98.81 251 ASP B N 1
ATOM 4040 C CA . ASP B 1 251 ? -10.57 15.969 -3.893 1 98.81 251 ASP B CA 1
ATOM 4041 C C . ASP B 1 251 ? -9.594 15.969 -2.719 1 98.81 251 ASP B C 1
ATOM 4043 O O . ASP B 1 251 ? -8.531 16.594 -2.791 1 98.81 251 ASP B O 1
ATOM 4047 N N . HIS B 1 252 ? -10.023 15.391 -1.552 1 98.94 252 HIS B N 1
ATOM 4048 C CA . HIS B 1 252 ? -9.219 15.414 -0.336 1 98.94 252 HIS B CA 1
ATOM 4049 C C . HIS B 1 252 ? -7.84 14.797 -0.578 1 98.94 252 HIS B C 1
ATOM 4051 O O . HIS B 1 252 ? -6.859 15.195 0.054 1 98.94 252 HIS B O 1
ATOM 4057 N N . MET B 1 253 ? -7.836 13.797 -1.493 1 98.94 253 MET B N 1
ATOM 4058 C CA . MET B 1 253 ? -6.582 13.141 -1.867 1 98.94 253 MET B CA 1
ATOM 4059 C C . MET B 1 253 ? -5.953 13.828 -3.074 1 98.94 253 MET B C 1
ATOM 4061 O O . MET B 1 253 ? -5.734 13.195 -4.109 1 98.94 253 MET B O 1
ATOM 4065 N N . VAL B 1 254 ? -5.535 15.047 -2.891 1 98.94 254 VAL B N 1
ATOM 4066 C CA . VAL B 1 254 ? -5.098 15.898 -3.988 1 98.94 254 VAL B CA 1
ATOM 4067 C C . VAL B 1 254 ? -3.834 15.328 -4.621 1 98.94 254 VAL B C 1
ATOM 4069 O O . VAL B 1 254 ? -3.637 15.43 -5.836 1 98.94 254 VAL B O 1
ATOM 4072 N N . MET B 1 255 ? -2.967 14.602 -3.898 1 98.94 255 MET B N 1
ATOM 4073 C CA . MET B 1 255 ? -1.745 14.008 -4.43 1 98.94 255 MET B CA 1
ATOM 4074 C C . MET B 1 255 ? -2.066 12.836 -5.355 1 98.94 255 MET B C 1
ATOM 4076 O O . MET B 1 255 ? -1.197 12.359 -6.09 1 98.94 255 MET B O 1
ATOM 4080 N N . LEU B 1 256 ? -3.344 12.367 -5.34 1 98.88 256 LEU B N 1
ATOM 4081 C CA . LEU B 1 256 ? -3.795 11.297 -6.227 1 98.88 256 LEU B CA 1
ATOM 4082 C C . LEU B 1 256 ? -4.688 11.844 -7.332 1 98.88 256 LEU B C 1
ATOM 4084 O O . LEU B 1 256 ? -4.543 11.469 -8.5 1 98.88 256 LEU B O 1
ATOM 4088 N N . SER B 1 257 ? -5.551 12.82 -7.016 1 98.88 257 SER B N 1
ATOM 4089 C CA . SER B 1 257 ? -6.523 13.328 -7.98 1 98.88 257 SER B CA 1
ATOM 4090 C C . SER B 1 257 ? -5.887 14.352 -8.914 1 98.88 257 SER B C 1
ATOM 4092 O O . SER B 1 257 ? -6.289 14.477 -10.07 1 98.88 257 SER B O 1
ATOM 4094 N N . ARG B 1 258 ? -4.922 15.156 -8.383 1 98.75 258 ARG B N 1
ATOM 4095 C CA . ARG B 1 258 ? -4.207 16.141 -9.195 1 98.75 258 ARG B CA 1
ATOM 4096 C C . ARG B 1 258 ? -2.729 16.188 -8.82 1 98.75 258 ARG B C 1
ATOM 4098 O O . ARG B 1 258 ? -2.217 17.25 -8.445 1 98.75 258 ARG B O 1
ATOM 4105 N N . PRO B 1 259 ? -2.021 15.078 -9.055 1 98.69 259 PRO B N 1
ATOM 4106 C CA . PRO B 1 259 ? -0.639 15.016 -8.578 1 98.69 259 PRO B CA 1
ATOM 4107 C C . PRO B 1 259 ? 0.273 16.016 -9.266 1 98.69 259 PRO B C 1
ATOM 4109 O O . PRO B 1 259 ? 1.113 16.656 -8.617 1 98.69 259 PRO B O 1
ATOM 4112 N N . GLU B 1 260 ? 0.128 16.219 -10.57 1 98.31 260 GLU B N 1
ATOM 4113 C CA . GLU B 1 260 ? 1.003 17.125 -11.297 1 98.31 260 GLU B CA 1
ATOM 4114 C C . GLU B 1 260 ? 0.775 18.578 -10.859 1 98.31 260 GLU B C 1
ATOM 4116 O O . GLU B 1 260 ? 1.73 19.328 -10.672 1 98.31 260 GLU B O 1
ATOM 4121 N N . LYS B 1 261 ? -0.484 18.938 -10.695 1 98.56 261 LYS B N 1
ATOM 4122 C CA . LYS B 1 261 ? -0.814 20.281 -10.234 1 98.56 261 LYS B CA 1
ATOM 4123 C C . LYS B 1 261 ? -0.26 20.531 -8.836 1 98.56 261 LYS B C 1
ATOM 4125 O O . LYS B 1 261 ? 0.305 21.594 -8.57 1 98.56 261 LYS B O 1
ATOM 4130 N N . LEU B 1 262 ? -0.43 19.609 -7.984 1 98.88 262 LEU B N 1
ATOM 4131 C CA . LEU B 1 262 ? 0.088 19.734 -6.629 1 98.88 262 LEU B CA 1
ATOM 4132 C C . LEU B 1 262 ? 1.605 19.891 -6.637 1 98.88 262 LEU B C 1
ATOM 4134 O O . LEU B 1 262 ? 2.152 20.75 -5.945 1 98.88 262 LEU B O 1
ATOM 4138 N N . VAL B 1 263 ? 2.291 19.062 -7.426 1 98.75 263 VAL B N 1
ATOM 4139 C CA . VAL B 1 263 ? 3.75 19.062 -7.453 1 98.75 263 VAL B CA 1
ATOM 4140 C C . VAL B 1 263 ? 4.262 20.391 -8.008 1 98.75 263 VAL B C 1
ATOM 4142 O O . VAL B 1 263 ? 5.219 20.953 -7.48 1 98.75 263 VAL B O 1
ATOM 4145 N N . GLU B 1 264 ? 3.625 20.859 -9.031 1 98.5 264 GLU B N 1
ATOM 4146 C CA . GLU B 1 264 ? 3.992 22.156 -9.562 1 98.5 264 GLU B CA 1
ATOM 4147 C C . GLU B 1 264 ? 3.875 23.25 -8.492 1 98.5 264 GLU B C 1
ATOM 4149 O O . GLU B 1 264 ? 4.762 24.094 -8.359 1 98.5 264 GLU B O 1
ATOM 4154 N N . LEU B 1 265 ? 2.832 23.203 -7.777 1 98.5 265 LEU B N 1
ATOM 4155 C CA . LEU B 1 265 ? 2.59 24.172 -6.711 1 98.5 265 LEU B CA 1
ATOM 4156 C C . LEU B 1 265 ? 3.641 24.047 -5.613 1 98.5 265 LEU B C 1
ATOM 4158 O O . LEU B 1 265 ? 4.168 25.062 -5.137 1 98.5 265 LEU B O 1
ATOM 4162 N N . LEU B 1 266 ? 3.951 22.812 -5.191 1 98.62 266 LEU B N 1
ATOM 4163 C CA . LEU B 1 266 ? 4.945 22.578 -4.152 1 98.62 266 LEU B CA 1
ATOM 4164 C C . LEU B 1 266 ? 6.309 23.109 -4.566 1 98.62 266 LEU B C 1
ATOM 4166 O O . LEU B 1 266 ? 7.016 23.719 -3.76 1 98.62 266 LEU B O 1
ATOM 4170 N N . ILE B 1 267 ? 6.656 22.875 -5.812 1 98.19 267 ILE B N 1
ATOM 4171 C CA . ILE B 1 267 ? 7.945 23.328 -6.316 1 98.19 267 ILE B CA 1
ATOM 4172 C C . ILE B 1 267 ? 7.977 24.859 -6.336 1 98.19 267 ILE B C 1
ATOM 4174 O O . ILE B 1 267 ? 8.969 25.469 -5.934 1 98.19 267 ILE B O 1
ATOM 4178 N N . ARG B 1 268 ? 6.879 25.469 -6.75 1 97.5 268 ARG B N 1
ATOM 4179 C CA . ARG B 1 268 ? 6.793 26.922 -6.742 1 97.5 268 ARG B CA 1
ATOM 4180 C C . ARG B 1 268 ? 6.953 27.484 -5.332 1 97.5 268 ARG B C 1
ATOM 4182 O O . ARG B 1 268 ? 7.652 28.469 -5.121 1 97.5 268 ARG B O 1
ATOM 4189 N N . ILE B 1 269 ? 6.328 26.875 -4.391 1 97.5 269 ILE B N 1
ATOM 4190 C CA . ILE B 1 269 ? 6.426 27.297 -2.994 1 97.5 269 ILE B CA 1
ATOM 4191 C C . ILE B 1 269 ? 7.871 27.156 -2.52 1 97.5 269 ILE B C 1
ATOM 4193 O O . ILE B 1 269 ? 8.406 28.062 -1.886 1 97.5 269 ILE B O 1
ATOM 4197 N N . ALA B 1 270 ? 8.461 26.016 -2.83 1 97.12 270 ALA B N 1
ATOM 4198 C CA . ALA B 1 270 ? 9.828 25.75 -2.396 1 97.12 270 ALA B CA 1
ATOM 4199 C C . ALA B 1 270 ? 10.805 26.75 -3.008 1 97.12 270 ALA B C 1
ATOM 4201 O O . ALA B 1 270 ? 11.766 27.172 -2.357 1 97.12 270 ALA B O 1
ATOM 4202 N N . ASP B 1 271 ? 10.57 27.156 -4.246 1 95.12 271 ASP B N 1
ATOM 4203 C CA . ASP B 1 271 ? 11.453 28.047 -4.984 1 95.12 271 ASP B CA 1
ATOM 4204 C C . ASP B 1 271 ? 11.391 29.469 -4.422 1 95.12 271 ASP B C 1
ATOM 4206 O O . ASP B 1 271 ? 12.328 30.25 -4.605 1 95.12 271 ASP B O 1
ATOM 4210 N N . LYS B 1 272 ? 10.266 29.859 -3.955 1 86.75 272 LYS B N 1
ATOM 4211 C CA . LYS B 1 272 ? 10.133 31.188 -3.381 1 86.75 272 LYS B CA 1
ATOM 4212 C C . LYS B 1 272 ? 10.938 31.312 -2.09 1 86.75 272 LYS B C 1
ATOM 4214 O O . LYS B 1 272 ? 10.984 32.406 -1.483 1 86.75 272 LYS B O 1
ATOM 4219 N N . LEU B 1 273 ? 11.625 30.234 -1.752 1 59.69 273 LEU B N 1
ATOM 4220 C CA . LEU B 1 273 ? 12.344 30.266 -0.482 1 59.69 273 LEU B CA 1
ATOM 4221 C C . LEU B 1 273 ? 13.117 31.562 -0.33 1 59.69 273 LEU B C 1
ATOM 4223 O O . LEU B 1 273 ? 13.461 32.219 -1.325 1 59.69 273 LEU B O 1
ATOM 4227 N N . LYS B 1 274 ? 13.641 31.844 1.05 1 50.81 274 LYS B N 1
ATOM 4228 C CA . LYS B 1 274 ? 14.031 33.031 1.794 1 50.81 274 LYS B CA 1
ATOM 4229 C C . LYS B 1 274 ? 15.055 33.875 1.017 1 50.81 274 LYS B C 1
ATOM 4231 O O . LYS B 1 274 ? 16.109 33.344 0.622 1 50.81 274 LYS B O 1
ATOM 4236 N N . GLN B 1 275 ? 14.477 34.75 0.162 1 38.94 275 GLN B N 1
ATOM 4237 C CA . GLN B 1 275 ? 15.367 35.906 0.083 1 38.94 275 GLN B CA 1
ATOM 4238 C C . GLN B 1 275 ? 15.719 36.438 1.474 1 38.94 275 GLN B C 1
ATOM 4240 O O . GLN B 1 275 ? 14.875 36.438 2.373 1 38.94 275 GLN B O 1
#

Radius of gyration: 25.34 Å; Cα contacts (8 Å, |Δi|>4): 1168; chains: 2; bounding box: 72×74×63 Å

Foldseek 3Di:
DPPPPVPPPQDAAAEEEFEAALAFLVLLVLLQVLSVVVPYHYHRGGFDCHFPHPHPQLRQAAVCNRLVRVLVVLVPDPPPAAHEYEAAALRQLSLLLNQLVRVSRYQEYEYEPYQHDFALFQSLVSVVVQDVVCDDCLQPPKDWDDRPHPSHFDTWIWGDLVNCCPAACVLFDVVSSVVSVVTGDTHDSNRPRNCPRCRRGPSNRRHCVTSVVHQYEYEQEDAERNRHSVSSVVSVVSRPPHHYHYDYSAYSSNCRNPVNVVSVVSSVVSVPTDD/DPPPPPPPPQDAAAEEEFEAALAFLVLLVLLQVLSVVVPYHYHRGGFDCHFPHPHPQLRQAAVCNRLVRVLVVLVPDPPPAAHEYEAAALRQLSLLLNQLVRVSRYLEYEYEPYQHDFALFQSLVSVVVQDVVCDDCLQPPKDWDDRPHPSHFDTWIWGDLVNCCPAACVLFDVVSSVVSVVTGDTHDSNHPRNCPRCRRGPSNRRHCVTSVVHQYEYEQEDAHRNRHSVSSVVSVVSRPPHHYHYDYSAYSSNCRNPVNVVSVVSSVVSVVTDD

pLDDT: mean 94.03, std 12.11, range [26.45, 99.0]

InterPro domains:
  IPR000073 Alpha/beta hydrolase fold-1 [PF12697] (15-264)
  IPR029058 Alpha/Beta hydrolase fold [G3DSA:3.40.50.1820] (11-273)
  IPR029058 Alpha/Beta hydrolase fold [SSF53474] (10-272)
  IPR045889 Methylesterase/Alpha-hydroxynitrile lyase [PTHR10992] (12-271)

Secondary structure (DSSP, 8-state):
-------------EEEEE--TT--GGGGHHHHHHHHHTT-EEEEEPPTTSTT----GGG--SHHHHHHHHHHHHHHSPTT--EEEEEETTHHHHHHHHHHH-GGGEEEEEEES---PPTTS-THHHHHHHHHHH-TTTTTT-EE---S-TTS-S--EE--HHHIIIIISTTS-HHHHHHHHHH---B--SSTT-TT-HHHH-TTSS-TTTGGGS-EEEEEETT-SSS-HHHHHHHHHTSTT-EEEEE-S--S-HHHHSHHHHHHHHHHHHHT---/-------------EEEEE--TT--GGGGHHHHHHHHHTT-EEEEEPPTTSTT----GGG--SHHHHHHHHHHHHHHSPTT--EEEEEETTHHHHHHHHHHH-GGGEEEEEEES---PPTTS-THHHHHHHHHHH-TTTTTT-EE---S-TTS-S--EE--HHHIIIIISTTS-HHHHHHHHHH---B--SSTT-TT-HHHH-TTSS-TTTGGGS-EEEEEETT-SSS-HHHHHHHHHTSTT-EEEEE-S--S-HHHHSHHHHHHHHHHHHHT---

Sequence (550 aa):
MAASETTKERRRHHFVLVHGMCHGAWCWYKAATALRRAGHRATALDMAGCGAHPARLADVRTFEEYTSPLLDAMAALPPGELVVLVAHSHGGYSVALAVERFPDRVAAAVFVAASMPAVGRPMAATSDELLAYLGPDFFLDSKELQQENPEIKGKPFIFGPNFMAQRLYQLSPPEDLTLGLMLIKPANAFTTGSPDEVVMRDAKLLTEERYGSARRVFVVVEDDHGIPAEFQRRMVAQSPGIQVEEVAGADHMVMLSRPEKLVELLIRIADKLKQMAASETTKERRRHHFVLVHGMCHGAWCWYKAATALRRAGHRATALDMAGCGAHPARLADVRTFEEYTSPLLDAMAALPPGELVVLVAHSHGGYSVALAVERFPDRVAAAVFVAASMPAVGRPMAATSDELLAYLGPDFFLDSKELQQENPEIKGKPFIFGPNFMAQRLYQLSPPEDLTLGLMLIKPANAFTTGSPDEVVMRDAKLLTEERYGSARRVFVVVEDDHGIPAEFQRRMVAQSPGIQVEEVAGADHMVMLSRPEKLVELLIRIADKLKQ